Protein AF-0000000087745140 (afdb_homodimer)

InterPro domains:
  IPR004619 Type III pantothenate kinase [MF_01274] (3-244)
  IPR004619 Type III pantothenate kinase [PF03309] (5-195)
  IPR004619 Type III pantothenate kinase [PTHR34265] (4-243)
  IPR004619 Type III pantothenate kinase [TIGR00671] (5-240)
  IPR043129 ATPase, nucleotide binding domain [SSF53067] (4-109)
  IPR043129 ATPase, nucleotide binding domain [SSF53067] (113-241)

Foldseek 3Di:
DAKEWEWAAEPQWIKIWIDDQLHTDDIDIGRDDALVVNCVVCPLDAHAEYEYFYPDDDCVRNQVSRVVRHVYYYYQALPQDAPAAEPDPCSRPDRSLVVLLLQLVCVVPAQAWAWEWAAAQKTKTWIQHSNRYTNGIDIGGHLQNLLVCCCPVDDDQDRADADPQLLVCLVPQDDPDRNSNSNNVSLVVSLVVQVVVQVVDDDPHAYEYEYPCRVSNCSNHPDDHHYDPCSSVSSRSNSTVVVVD/DAKEWEWAAEPQWIKIWIDDQLHTDDIDIGRDDALVVNCVVCVLDAHAEYEYFYPDPDCVRNQVSRVVRHVYYYYQALPQDAPAAEPDPCSRPDHSLLVLLLQLVCVVPAQFWAWEWAAAQKTKTWIQHSNRYTNGIDIGGHLQRLLVCCCPVDDDQDRADADPQLLVCLVPQDDPDRNSNSNNVSLVVSLVVQVVVQVVDDDPHAYEYEYPCRVSNCSNHPDDHHYDPCSSVSSRSNSTVVVVD

Radius of gyration: 25.79 Å; Cα contacts (8 Å, |Δi|>4): 1111; chains: 2; bounding box: 38×83×58 Å

Structure (mmCIF, N/CA/C/O backbone):
data_AF-0000000087745140-model_v1
#
loop_
_entity.id
_entity.type
_entity.pdbx_description
1 polymer 'Type III pantothenate kinase'
#
loop_
_atom_site.group_PDB
_atom_site.id
_atom_site.type_symbol
_atom_site.label_atom_id
_atom_site.label_alt_id
_atom_site.label_comp_id
_atom_site.label_asym_id
_atom_site.label_entity_id
_atom_site.label_seq_id
_atom_site.pdbx_PDB_ins_code
_atom_site.Cartn_x
_atom_site.Cartn_y
_atom_site.Cartn_z
_atom_site.occupancy
_atom_site.B_iso_or_equiv
_atom_site.auth_seq_id
_atom_site.auth_comp_id
_atom_site.auth_asym_id
_atom_site.auth_atom_id
_atom_site.pdbx_PDB_model_num
ATOM 1 N N . MET A 1 1 ? 8.922 41.562 17.344 1 82.94 1 MET A N 1
ATOM 2 C CA . MET A 1 1 ? 8.312 40.438 16.641 1 82.94 1 MET A CA 1
ATOM 3 C C . MET A 1 1 ? 7.875 39.375 17.625 1 82.94 1 MET A C 1
ATOM 5 O O . MET A 1 1 ? 8.5 39.188 18.672 1 82.94 1 MET A O 1
ATOM 9 N N . SER A 1 2 ? 6.668 38.781 17.391 1 93.31 2 SER A N 1
ATOM 10 C CA . SER A 1 2 ? 6.117 37.844 18.359 1 93.31 2 SER A CA 1
ATOM 11 C C . SER A 1 2 ? 6.59 36.438 18.109 1 93.31 2 SER A C 1
ATOM 13 O O . SER A 1 2 ? 6.785 36.031 16.953 1 93.31 2 SER A O 1
ATOM 15 N N . GLN A 1 3 ? 6.848 35.75 19.156 1 97.06 3 GLN A N 1
ATOM 16 C CA . GLN A 1 3 ? 7.328 34.375 19.047 1 97.06 3 GLN A CA 1
ATOM 17 C C . GLN A 1 3 ? 6.223 33.375 19.375 1 97.06 3 GLN A C 1
ATOM 19 O O . GLN A 1 3 ? 5.418 33.594 20.281 1 97.06 3 GLN A O 1
ATOM 24 N N . TYR A 1 4 ? 6.137 32.312 18.578 1 97.94 4 TYR A N 1
ATOM 25 C CA . TYR A 1 4 ? 5.109 31.297 18.719 1 97.94 4 TYR A CA 1
ATOM 26 C C . TYR A 1 4 ? 5.723 29.906 18.719 1 97.94 4 TYR A C 1
ATOM 28 O O . TYR A 1 4 ? 6.801 29.688 18.141 1 97.94 4 TYR A O 1
ATOM 36 N N . LEU A 1 5 ? 5.07 28.953 19.391 1 98.31 5 LEU A N 1
ATOM 37 C CA . LEU A 1 5 ? 5.535 27.578 19.438 1 98.31 5 LEU A CA 1
ATOM 38 C C . LEU A 1 5 ? 4.465 26.625 18.906 1 98.31 5 LEU A C 1
ATOM 40 O O . LEU A 1 5 ? 3.291 26.734 19.266 1 98.31 5 LEU A O 1
ATOM 44 N N . THR A 1 6 ? 4.867 25.75 18.016 1 98.19 6 THR A N 1
ATOM 45 C CA . THR A 1 6 ? 3.988 24.672 17.578 1 98.19 6 THR A CA 1
ATOM 46 C C . THR A 1 6 ? 4.566 23.312 17.969 1 98.19 6 THR A C 1
ATOM 48 O O . THR A 1 6 ? 5.777 23.109 17.891 1 98.19 6 THR A O 1
ATOM 51 N N . ILE A 1 7 ? 3.727 22.422 18.469 1 97.25 7 ILE A N 1
ATOM 52 C CA . ILE A 1 7 ? 4.105 21.062 18.812 1 97.25 7 ILE A CA 1
ATOM 53 C C . ILE A 1 7 ? 3.176 20.078 18.109 1 97.25 7 ILE A C 1
ATOM 55 O O . ILE A 1 7 ? 1.961 20.094 18.312 1 97.25 7 ILE A O 1
ATOM 59 N N . ASP A 1 8 ? 3.699 19.312 17.234 1 95.56 8 ASP A N 1
ATOM 60 C CA . ASP A 1 8 ? 3.01 18.234 16.547 1 95.56 8 ASP A CA 1
ATOM 61 C C . ASP A 1 8 ? 3.486 16.875 17.047 1 95.56 8 ASP A C 1
ATOM 63 O O . ASP A 1 8 ? 4.535 16.375 16.625 1 95.56 8 ASP A O 1
ATOM 67 N N . GLN A 1 9 ? 2.693 16.25 17.891 1 93.25 9 GLN A N 1
ATOM 68 C CA . GLN A 1 9 ? 3.068 14.977 18.484 1 93.25 9 GLN A CA 1
ATOM 69 C C . GLN A 1 9 ? 2.369 13.812 17.781 1 93.25 9 GLN A C 1
ATOM 71 O O . GLN A 1 9 ? 1.167 13.602 17.969 1 93.25 9 GLN A O 1
ATOM 76 N N . GLY A 1 10 ? 3.105 13.086 17.031 1 89.5 10 GLY A N 1
ATOM 77 C CA . GLY A 1 10 ? 2.592 11.898 16.375 1 89.5 10 GLY A CA 1
ATOM 78 C C . GLY A 1 10 ? 2.824 10.625 17.172 1 89.5 10 GLY A C 1
ATOM 79 O O . GLY A 1 10 ? 3.105 10.68 18.359 1 89.5 10 GLY A O 1
ATOM 80 N N . ASN A 1 11 ? 2.676 9.445 16.484 1 85.06 11 ASN A N 1
ATOM 81 C CA . ASN A 1 11 ? 2.822 8.133 17.094 1 85.06 11 ASN A CA 1
ATOM 82 C C . ASN A 1 11 ? 4.281 7.82 17.422 1 85.06 11 ASN A C 1
ATOM 84 O O . ASN A 1 11 ? 4.578 7.137 18.391 1 85.06 11 ASN A O 1
ATOM 88 N N . THR A 1 12 ? 5.117 8.375 16.594 1 84.44 12 THR A N 1
ATOM 89 C CA . THR A 1 12 ? 6.508 7.941 16.688 1 84.44 12 THR A CA 1
ATOM 90 C C . THR A 1 12 ? 7.398 9.07 17.188 1 84.44 12 THR A C 1
ATOM 92 O O . THR A 1 12 ? 8.383 8.828 17.891 1 84.44 12 THR A O 1
ATOM 95 N N . GLU A 1 13 ? 7.039 10.234 16.828 1 89.81 13 GLU A N 1
ATOM 96 C CA . GLU A 1 13 ? 7.883 11.383 17.141 1 89.81 13 GLU A CA 1
ATOM 97 C C . GLU A 1 13 ? 7.047 12.648 17.328 1 89.81 13 GLU A C 1
ATOM 99 O O . GLU A 1 13 ? 5.863 12.672 16.969 1 89.81 13 GLU A O 1
ATOM 104 N N . ALA A 1 14 ? 7.711 13.602 17.969 1 93.69 14 ALA A N 1
ATOM 105 C CA . ALA A 1 14 ? 7.117 14.93 18.125 1 93.69 14 ALA A CA 1
ATOM 106 C C . ALA A 1 14 ? 7.992 16 17.484 1 93.69 14 ALA A C 1
ATOM 108 O O . ALA A 1 14 ? 9.219 15.992 17.641 1 93.69 14 ALA A O 1
ATOM 109 N N . LYS A 1 15 ? 7.398 16.844 16.719 1 96.25 15 LYS A N 1
ATOM 110 C CA . LYS A 1 15 ? 8.086 17.984 16.125 1 96.25 15 LYS A CA 1
ATOM 111 C C . LYS A 1 15 ? 7.762 19.266 16.875 1 96.25 15 LYS A C 1
ATOM 113 O O . LYS A 1 15 ? 6.594 19.656 17 1 96.25 15 LYS A O 1
ATOM 118 N N . ILE A 1 16 ? 8.75 19.859 17.391 1 97.44 16 ILE A N 1
ATOM 119 C CA . ILE A 1 16 ? 8.633 21.141 18.094 1 97.44 16 ILE A CA 1
ATOM 120 C C . ILE A 1 16 ? 9.258 22.25 17.234 1 97.44 16 ILE A C 1
ATOM 122 O O . ILE A 1 16 ? 10.414 22.141 16.812 1 97.44 16 ILE A O 1
ATOM 126 N N . SER A 1 17 ? 8.445 23.312 16.984 1 98.19 17 SER A N 1
ATOM 127 C CA . SER A 1 17 ? 8.945 24.375 16.109 1 98.19 17 SER A CA 1
ATOM 128 C C . SER A 1 17 ? 8.719 25.75 16.734 1 98.19 17 SER A C 1
ATOM 130 O O . SER A 1 17 ? 7.676 26 17.328 1 98.19 17 SER A O 1
ATOM 132 N N . LEU A 1 18 ? 9.727 26.578 16.625 1 98.31 18 LEU A N 1
ATOM 133 C CA . LEU A 1 18 ? 9.664 27.984 17.031 1 98.31 18 LEU A CA 1
ATOM 134 C C . LEU A 1 18 ? 9.461 28.891 15.812 1 98.31 18 LEU A C 1
ATOM 136 O O . LEU A 1 18 ? 10.164 28.75 14.812 1 98.31 18 LEU A O 1
ATOM 140 N N . TRP A 1 19 ? 8.469 29.75 15.969 1 98.12 19 TRP A N 1
ATOM 141 C CA . TRP A 1 19 ? 8.133 30.672 14.891 1 98.12 19 TRP A CA 1
ATOM 142 C C . TRP A 1 19 ? 8.234 32.125 15.352 1 98.12 19 TRP A C 1
ATOM 144 O O . TRP A 1 19 ? 7.883 32.438 16.484 1 98.12 19 TRP A O 1
ATOM 154 N N . GLU A 1 20 ? 8.75 33 14.5 1 97.62 20 GLU A N 1
ATOM 155 C CA . GLU A 1 20 ? 8.578 34.438 14.609 1 97.62 20 GLU A CA 1
ATOM 156 C C . GLU A 1 20 ? 7.566 34.969 13.594 1 97.62 20 GLU A C 1
ATOM 158 O O . GLU A 1 20 ? 7.883 35.094 12.406 1 97.62 20 GLU A O 1
ATOM 163 N N . ASP A 1 21 ? 6.43 35.25 14.094 1 96.44 21 ASP A N 1
ATOM 164 C CA . ASP A 1 21 ? 5.289 35.5 13.219 1 96.44 21 ASP A CA 1
ATOM 165 C C . ASP A 1 21 ? 5.082 34.375 12.227 1 96.44 21 ASP A C 1
ATOM 167 O O . ASP A 1 21 ? 4.793 33.219 12.625 1 96.44 21 ASP A O 1
ATOM 171 N N . LYS A 1 22 ? 5.359 34.625 10.969 1 96.69 22 LYS A N 1
ATOM 172 C CA . LYS A 1 22 ? 5.105 33.594 9.969 1 96.69 22 LYS A CA 1
ATOM 173 C C . LYS A 1 22 ? 6.41 32.938 9.516 1 96.69 22 LYS A C 1
ATOM 175 O O . LYS A 1 22 ? 6.406 32.094 8.625 1 96.69 22 LYS A O 1
ATOM 180 N N . GLU A 1 23 ? 7.477 33.25 10.172 1 97.06 23 GLU A N 1
ATOM 181 C CA . GLU A 1 23 ? 8.781 32.719 9.773 1 97.06 23 GLU A CA 1
ATOM 182 C C . GLU A 1 23 ? 9.258 31.641 10.734 1 97.06 23 GLU A C 1
ATOM 184 O O . GLU A 1 23 ? 9.25 31.828 11.953 1 97.06 23 GLU A O 1
ATOM 189 N N . LEU A 1 24 ? 9.664 30.516 10.203 1 97.81 24 LEU A N 1
ATOM 190 C CA . LEU A 1 24 ? 10.219 29.438 11.016 1 97.81 24 LEU A CA 1
ATOM 191 C C . LEU A 1 24 ? 11.609 29.797 11.523 1 97.81 24 LEU A C 1
ATOM 193 O O . LEU A 1 24 ? 12.477 30.188 10.742 1 97.81 24 LEU A O 1
ATOM 197 N N . VAL A 1 25 ? 11.812 29.641 12.781 1 97.12 25 VAL A N 1
ATOM 198 C CA . VAL A 1 25 ? 13.078 30.031 13.406 1 97.12 25 VAL A CA 1
ATOM 199 C C . VAL A 1 25 ? 13.914 28.797 13.703 1 97.12 25 VAL A C 1
ATOM 201 O O . VAL A 1 25 ? 15.117 28.781 13.445 1 97.12 25 VAL A O 1
ATOM 204 N N . ASP A 1 26 ? 13.32 27.828 14.305 1 96.94 26 ASP A N 1
ATOM 205 C CA . ASP A 1 26 ? 14 26.609 14.727 1 96.94 26 ASP A CA 1
ATOM 206 C C . ASP A 1 26 ? 13.016 25.453 14.852 1 96.94 26 ASP A C 1
ATOM 208 O O . ASP A 1 26 ? 11.812 25.656 15.016 1 96.94 26 ASP A O 1
ATOM 212 N N . THR A 1 27 ? 13.555 24.297 14.617 1 97.38 27 THR A N 1
ATOM 213 C CA . THR A 1 27 ? 12.734 23.094 14.742 1 97.38 27 THR A CA 1
ATOM 214 C C . THR A 1 27 ? 13.562 21.922 15.273 1 97.38 27 THR A C 1
ATOM 216 O O . THR A 1 27 ? 14.742 21.797 14.945 1 97.38 27 THR A O 1
ATOM 219 N N . VAL A 1 28 ? 12.953 21.062 16.141 1 96.25 28 VAL A N 1
ATOM 220 C CA . VAL A 1 28 ? 13.602 19.844 16.625 1 96.25 28 VAL A CA 1
ATOM 221 C C . VAL A 1 28 ? 12.609 18.688 16.594 1 96.25 28 VAL A C 1
ATOM 223 O O . VAL A 1 28 ? 11.398 18.891 16.719 1 96.25 28 VAL A O 1
ATOM 226 N N . ILE A 1 29 ? 13.039 17.531 16.266 1 94.19 29 ILE A N 1
ATOM 227 C CA . ILE A 1 29 ? 12.258 16.297 16.359 1 94.19 29 ILE A CA 1
ATOM 228 C C . ILE A 1 29 ? 12.664 15.523 17.609 1 94.19 29 ILE A C 1
ATOM 230 O O . ILE A 1 29 ? 13.852 15.258 17.828 1 94.19 29 ILE A O 1
ATOM 234 N N . ASP A 1 30 ? 11.672 15.242 18.391 1 92.81 30 ASP A N 1
ATOM 235 C CA . ASP A 1 30 ? 11.898 14.539 19.641 1 92.81 30 ASP A CA 1
ATOM 236 C C . ASP A 1 30 ? 11.164 13.195 19.656 1 92.81 30 ASP A C 1
ATOM 238 O O . ASP A 1 30 ? 9.945 13.148 19.484 1 92.81 30 ASP A O 1
ATOM 242 N N . THR A 1 31 ? 11.867 12.078 19.969 1 89.19 31 THR A N 1
ATOM 243 C CA . THR A 1 31 ? 11.25 10.758 20.031 1 89.19 31 THR A CA 1
ATOM 244 C C . THR A 1 31 ? 10.469 10.578 21.328 1 89.19 31 THR A C 1
ATOM 246 O O . THR A 1 31 ? 9.609 9.703 21.422 1 89.19 31 THR A O 1
ATOM 249 N N . ARG A 1 32 ? 10.82 11.352 22.375 1 86.62 32 ARG A N 1
ATOM 250 C CA . ARG A 1 32 ? 10.125 11.32 23.656 1 86.62 32 ARG A CA 1
ATOM 251 C C . ARG A 1 32 ? 9.82 12.734 24.141 1 86.62 32 ARG A C 1
ATOM 253 O O . ARG A 1 32 ? 10.594 13.297 24.922 1 86.62 32 ARG A O 1
ATOM 260 N N . LEU A 1 33 ? 8.695 13.227 23.812 1 92.12 33 LEU A N 1
ATOM 261 C CA . LEU A 1 33 ? 8.281 14.57 24.203 1 92.12 33 LEU A CA 1
ATOM 262 C C . LEU A 1 33 ? 8.016 14.648 25.703 1 92.12 33 LEU A C 1
ATOM 264 O O . LEU A 1 33 ? 7.211 13.891 26.234 1 92.12 33 LEU A O 1
ATOM 268 N N . THR A 1 34 ? 8.734 15.516 26.406 1 93.12 34 THR A N 1
ATOM 269 C CA . THR A 1 34 ? 8.555 15.789 27.844 1 93.12 34 THR A CA 1
ATOM 270 C C . THR A 1 34 ? 8.461 17.281 28.094 1 93.12 34 THR A C 1
ATOM 272 O O . THR A 1 34 ? 8.883 18.094 27.266 1 93.12 34 THR A O 1
ATOM 275 N N . PRO A 1 35 ? 7.82 17.594 29.266 1 94.94 35 PRO A N 1
ATOM 276 C CA . PRO A 1 35 ? 7.82 19.016 29.609 1 94.94 35 PRO A CA 1
ATOM 277 C C . PRO A 1 35 ? 9.219 19.609 29.625 1 94.94 35 PRO A C 1
ATOM 279 O O . PRO A 1 35 ? 9.406 20.75 29.203 1 94.94 35 PRO A O 1
ATOM 282 N N . SER A 1 36 ? 10.148 18.828 30.094 1 94.25 36 SER A N 1
ATOM 283 C CA . SER A 1 36 ? 11.523 19.312 30.172 1 94.25 36 SER A CA 1
ATOM 284 C C . SER A 1 36 ? 12.109 19.578 28.797 1 94.25 36 SER A C 1
ATOM 286 O O . SER A 1 36 ? 12.844 20.547 28.594 1 94.25 36 SER A O 1
ATOM 288 N N . SER A 1 37 ? 11.828 18.688 27.797 1 93.69 37 SER A N 1
ATOM 289 C CA . SER A 1 37 ? 12.344 18.875 26.453 1 93.69 37 SER A CA 1
ATOM 290 C C . SER A 1 37 ? 11.766 20.125 25.797 1 93.69 37 SER A C 1
ATOM 292 O O . SER A 1 37 ? 12.453 20.828 25.047 1 93.69 37 SER A O 1
ATOM 294 N N . VAL A 1 38 ? 10.555 20.438 26.094 1 95.44 38 VAL A N 1
ATOM 295 C CA . VAL A 1 38 ? 9.914 21.641 25.578 1 95.44 38 VAL A CA 1
ATOM 296 C C . VAL A 1 38 ? 10.57 22.891 26.188 1 95.44 38 VAL A C 1
ATOM 298 O O . VAL A 1 38 ? 10.898 23.828 25.469 1 95.44 38 VAL A O 1
ATOM 301 N N . GLU A 1 39 ? 10.734 22.859 27.469 1 95.56 39 GLU A N 1
ATOM 302 C CA . GLU A 1 39 ? 11.352 23.984 28.172 1 95.56 39 GLU A CA 1
ATOM 303 C C . GLU A 1 39 ? 12.758 24.25 27.656 1 95.56 39 GLU A C 1
ATOM 305 O O . GLU A 1 39 ? 13.133 25.406 27.453 1 95.56 39 GLU A O 1
ATOM 310 N N . GLU A 1 40 ? 13.484 23.156 27.5 1 96.06 40 GLU A N 1
ATOM 311 C CA . GLU A 1 40 ? 14.844 23.281 27 1 96.06 40 GLU A CA 1
ATOM 312 C C . GLU A 1 40 ? 14.867 23.906 25.609 1 96.06 40 GLU A C 1
ATOM 314 O O . GLU A 1 40 ? 15.711 24.766 25.328 1 96.06 40 GLU A O 1
ATOM 319 N N . PHE A 1 41 ? 13.992 23.562 24.766 1 96.62 41 PHE A N 1
ATOM 320 C CA . PHE A 1 41 ? 13.938 24.062 23.406 1 96.62 41 PHE A CA 1
ATOM 321 C C . PHE A 1 41 ? 13.547 25.547 23.391 1 96.62 41 PHE A C 1
ATOM 323 O O . PHE A 1 41 ? 14.102 26.328 22.609 1 96.62 41 PHE A O 1
ATOM 330 N N . VAL A 1 42 ? 12.633 25.969 24.188 1 95.88 42 VAL A N 1
ATOM 331 C CA . VAL A 1 42 ? 12.148 27.344 24.25 1 95.88 42 VAL A CA 1
ATOM 332 C C . VAL A 1 42 ? 13.242 28.266 24.797 1 95.88 42 VAL A C 1
ATOM 334 O O . VAL A 1 42 ? 13.359 29.422 24.375 1 95.88 42 VAL A O 1
ATOM 337 N N . GLY A 1 43 ? 14.039 27.719 25.719 1 93.44 43 GLY A N 1
ATOM 338 C CA . GLY A 1 43 ? 15.25 28.391 26.172 1 93.44 43 GLY A CA 1
ATOM 339 C C . GLY A 1 43 ? 14.977 29.703 26.859 1 93.44 43 GLY A C 1
ATOM 340 O O . GLY A 1 43 ? 15.672 30.703 26.609 1 93.44 43 GLY A O 1
ATOM 341 N N . GLY A 1 44 ? 13.922 29.922 27.578 1 90 44 GLY A N 1
ATOM 342 C CA . GLY A 1 44 ? 13.641 31.141 28.328 1 90 44 GLY A CA 1
ATOM 343 C C . GLY A 1 44 ? 12.953 32.219 27.5 1 90 44 GLY A C 1
ATOM 344 O O . GLY A 1 44 ? 12.68 33.312 28 1 90 44 GLY A O 1
ATOM 345 N N . ARG A 1 45 ? 12.672 31.938 26.328 1 91.81 45 ARG A N 1
ATOM 346 C CA . ARG A 1 45 ? 11.953 32.875 25.469 1 91.81 45 ARG A CA 1
ATOM 347 C C . ARG A 1 45 ? 10.547 33.125 26 1 91.81 45 ARG A C 1
ATOM 349 O O . ARG A 1 45 ? 9.953 32.25 26.641 1 91.81 45 ARG A O 1
ATOM 356 N N . ARG A 1 46 ? 10.117 34.312 25.75 1 89.62 46 ARG A N 1
ATOM 357 C CA . ARG A 1 46 ? 8.727 34.656 26.047 1 89.62 46 ARG A CA 1
ATOM 358 C C . ARG A 1 46 ? 7.836 34.438 24.828 1 89.62 46 ARG A C 1
ATOM 360 O O . ARG A 1 46 ? 7.926 35.156 23.844 1 89.62 46 ARG A O 1
ATOM 367 N N . LEU A 1 47 ? 6.969 33.531 24.953 1 96.62 47 LEU A N 1
ATOM 368 C CA . LEU A 1 47 ? 6.129 33.156 23.812 1 96.62 47 LEU A CA 1
ATOM 369 C C . LEU A 1 47 ? 4.781 33.875 23.891 1 96.62 47 LEU A C 1
ATOM 371 O O . LEU A 1 47 ? 4.156 33.938 24.953 1 96.62 47 LEU A O 1
ATOM 375 N N . LYS A 1 48 ? 4.379 34.438 22.812 1 97.44 48 LYS A N 1
ATOM 376 C CA . LYS A 1 48 ? 3.043 35 22.719 1 97.44 48 LYS A CA 1
ATOM 377 C C . LYS A 1 48 ? 1.973 33.906 22.703 1 97.44 48 LYS A C 1
ATOM 379 O O . LYS A 1 48 ? 0.922 34.062 23.328 1 97.44 48 LYS A O 1
ATOM 384 N N . GLY A 1 49 ? 2.227 32.875 21.969 1 97.62 49 GLY A N 1
ATOM 385 C CA . GLY A 1 49 ? 1.267 31.797 21.875 1 97.62 49 GLY A CA 1
ATOM 386 C C . GLY A 1 49 ? 1.91 30.453 21.562 1 97.62 49 GLY A C 1
ATOM 387 O O . GLY A 1 49 ? 3.047 30.391 21.094 1 97.62 49 GLY A O 1
ATOM 388 N N . ALA A 1 50 ? 1.18 29.375 21.891 1 97.94 50 ALA A N 1
ATOM 389 C CA . ALA A 1 50 ? 1.582 28 21.578 1 97.94 50 ALA A CA 1
ATOM 390 C C . ALA A 1 50 ? 0.38 27.156 21.172 1 97.94 50 ALA A C 1
ATOM 392 O O . ALA A 1 50 ? -0.74 27.391 21.625 1 97.94 50 ALA A O 1
ATOM 393 N N . ILE A 1 51 ? 0.629 26.266 20.266 1 97.69 51 ILE A N 1
ATOM 394 C CA . ILE A 1 51 ? -0.425 25.344 19.859 1 97.69 51 ILE A CA 1
ATOM 395 C C . ILE A 1 51 ? 0.111 23.906 19.875 1 97.69 51 ILE A C 1
ATOM 397 O O . ILE A 1 51 ? 1.237 23.656 19.453 1 97.69 51 ILE A O 1
ATOM 401 N N . TYR A 1 52 ? -0.686 23.047 20.469 1 96.62 52 TYR A N 1
ATOM 402 C CA . TYR A 1 52 ? -0.347 21.641 20.625 1 96.62 52 TYR A CA 1
ATOM 403 C C . TYR A 1 52 ? -1.296 20.75 19.828 1 96.62 52 TYR A C 1
ATOM 405 O O . TYR A 1 52 ? -2.518 20.875 19.953 1 96.62 52 TYR A O 1
ATOM 413 N N . CYS A 1 53 ? -0.693 19.969 18.938 1 95.31 53 CYS A N 1
ATOM 414 C CA . CYS A 1 53 ? -1.393 18.969 18.125 1 95.31 53 CYS A CA 1
ATOM 415 C C . CYS A 1 53 ? -0.908 17.562 18.453 1 95.31 53 CYS A C 1
ATOM 417 O O . CYS A 1 53 ? 0.295 17.297 18.438 1 95.31 53 CYS A O 1
ATOM 419 N N . SER A 1 54 ? -1.859 16.672 18.812 1 91.81 54 SER A N 1
ATOM 420 C CA . SER A 1 54 ? -1.439 15.32 19.172 1 91.81 54 SER A CA 1
ATOM 421 C C . SER A 1 54 ? -2.451 14.281 18.703 1 91.81 54 SER A C 1
ATOM 423 O O . SER A 1 54 ? -3.66 14.508 18.781 1 91.81 54 SER A O 1
ATOM 425 N N . VAL A 1 55 ? -1.906 13.188 18.172 1 83.56 55 VAL A N 1
ATOM 426 C CA . VAL A 1 55 ? -2.781 12.078 17.797 1 83.56 55 VAL A CA 1
ATOM 427 C C . VAL A 1 55 ? -2.643 10.953 18.828 1 83.56 55 VAL A C 1
ATOM 429 O O . VAL A 1 55 ? -3.238 9.883 18.656 1 83.56 55 VAL A O 1
ATOM 432 N N . VAL A 1 56 ? -1.796 11.102 19.875 1 81.94 56 VAL A N 1
ATOM 433 C CA . VAL A 1 56 ? -1.64 10.117 20.938 1 81.94 56 VAL A CA 1
ATOM 434 C C . VAL A 1 56 ? -2.326 10.609 22.203 1 81.94 56 VAL A C 1
ATOM 436 O O . VAL A 1 56 ? -2.699 11.781 22.297 1 81.94 56 VAL A O 1
ATOM 439 N N . GLN A 1 57 ? -2.408 9.594 23.188 1 76.69 57 GLN A N 1
ATOM 440 C CA . GLN A 1 57 ? -3.051 9.922 24.453 1 76.69 57 GLN A CA 1
ATOM 441 C C . GLN A 1 57 ? -2.039 10.477 25.453 1 76.69 57 GLN A C 1
ATOM 443 O O . GLN A 1 57 ? -0.834 10.258 25.312 1 76.69 57 GLN A O 1
ATOM 448 N N . ASN A 1 58 ? -2.434 11.461 26.344 1 67.19 58 ASN A N 1
ATOM 449 C CA . ASN A 1 58 ? -1.716 11.891 27.531 1 67.19 58 ASN A CA 1
ATOM 450 C C . ASN A 1 58 ? -0.805 13.078 27.234 1 67.19 58 ASN A C 1
ATOM 452 O O . ASN A 1 58 ? 0.419 12.945 27.25 1 67.19 58 ASN A O 1
ATOM 456 N N . ASN A 1 59 ? -1.317 14.031 27.156 1 80.19 59 ASN A N 1
ATOM 457 C CA . ASN A 1 59 ? -0.57 15.242 26.844 1 80.19 59 ASN A CA 1
ATOM 458 C C . ASN A 1 59 ? -0.691 16.281 27.953 1 80.19 59 ASN A C 1
ATOM 460 O O . ASN A 1 59 ? -0.216 17.406 27.812 1 80.19 59 ASN A O 1
ATOM 464 N N . GLY A 1 60 ? -1.117 15.867 29.094 1 86 60 GLY A N 1
ATOM 465 C CA . GLY A 1 60 ? -1.412 16.781 30.172 1 86 60 GLY A CA 1
ATOM 466 C C . GLY A 1 60 ? -0.197 17.562 30.641 1 86 60 GLY A C 1
ATOM 467 O O . GLY A 1 60 ? -0.203 18.797 30.641 1 86 60 GLY A O 1
ATOM 468 N N . PRO A 1 61 ? 0.805 16.844 31.016 1 91.19 61 PRO A N 1
ATOM 469 C CA . PRO A 1 61 ? 1.998 17.516 31.531 1 91.19 61 PRO A CA 1
ATOM 470 C C . PRO A 1 61 ? 2.586 18.516 30.531 1 91.19 61 PRO A C 1
ATOM 472 O O . PRO A 1 61 ? 3.055 19.578 30.906 1 91.19 61 PRO A O 1
ATOM 475 N N . VAL A 1 62 ? 2.576 18.219 29.281 1 93.25 62 VAL A N 1
ATOM 476 C CA . VAL A 1 62 ? 3.123 19.094 28.25 1 93.25 62 VAL A CA 1
ATOM 477 C C . VAL A 1 62 ? 2.264 20.344 28.109 1 93.25 62 VAL A C 1
ATOM 479 O O . VAL A 1 62 ? 2.787 21.453 28.062 1 93.25 62 VAL A O 1
ATOM 482 N N . ILE A 1 63 ? 1.001 20.156 28.125 1 92.75 63 ILE A N 1
ATOM 483 C CA . ILE A 1 63 ? 0.076 21.266 28.031 1 92.75 63 ILE A CA 1
ATOM 484 C C . ILE A 1 63 ? 0.248 22.203 29.234 1 92.75 63 ILE A C 1
ATOM 486 O O . ILE A 1 63 ? 0.242 23.422 29.078 1 92.75 63 ILE A O 1
ATOM 490 N N . ASN A 1 64 ? 0.332 21.578 30.359 1 94.25 64 ASN A N 1
ATOM 491 C CA . ASN A 1 64 ? 0.558 22.359 31.562 1 94.25 64 ASN A CA 1
ATOM 492 C C . ASN A 1 64 ? 1.837 23.188 31.469 1 94.25 64 ASN A C 1
ATOM 494 O O . ASN A 1 64 ? 1.857 24.344 31.859 1 94.25 64 ASN A O 1
ATOM 498 N N . LYS A 1 65 ? 2.869 22.578 31.016 1 94.75 65 LYS A N 1
ATOM 499 C CA . LYS A 1 65 ? 4.133 23.297 30.844 1 94.75 65 LYS A CA 1
ATOM 500 C C . LYS A 1 65 ? 3.979 24.469 29.875 1 94.75 65 LYS A C 1
ATOM 502 O O . LYS A 1 65 ? 4.484 25.562 30.141 1 94.75 65 LYS A O 1
ATOM 507 N N . LEU A 1 66 ? 3.27 24.25 28.828 1 95.25 66 LEU A N 1
ATOM 508 C CA . LEU A 1 66 ? 3.057 25.281 27.812 1 95.25 66 LEU A CA 1
ATOM 509 C C . LEU A 1 66 ? 2.338 26.484 28.406 1 95.25 66 LEU A C 1
ATOM 511 O O . LEU A 1 66 ? 2.602 27.625 28.016 1 95.25 66 LEU A O 1
ATOM 515 N N . SER A 1 67 ? 1.46 26.234 29.312 1 94.25 67 SER A N 1
ATOM 516 C CA . SER A 1 67 ? 0.692 27.297 29.938 1 94.25 67 SER A CA 1
ATOM 517 C C . SER A 1 67 ? 1.597 28.234 30.719 1 94.25 67 SER A C 1
ATOM 519 O O . SER A 1 67 ? 1.244 29.391 30.953 1 94.25 67 SER A O 1
ATOM 521 N N . HIS A 1 68 ? 2.74 27.75 31.094 1 94.81 68 HIS A N 1
ATOM 522 C CA . HIS A 1 68 ? 3.701 28.562 31.812 1 94.81 68 HIS A CA 1
ATOM 523 C C . HIS A 1 68 ? 4.652 29.281 30.875 1 94.81 68 HIS A C 1
ATOM 525 O O . HIS A 1 68 ? 5.277 30.281 31.234 1 94.81 68 HIS A O 1
ATOM 531 N N . LEU A 1 69 ? 4.75 28.781 29.688 1 95.38 69 LEU A N 1
ATOM 532 C CA . LEU A 1 69 ? 5.766 29.281 28.766 1 95.38 69 LEU A CA 1
ATOM 533 C C . LEU A 1 69 ? 5.164 30.297 27.797 1 95.38 69 LEU A C 1
ATOM 535 O O . LEU A 1 69 ? 5.887 31.109 27.219 1 95.38 69 LEU A O 1
ATOM 539 N N . ALA A 1 70 ? 3.871 30.234 27.578 1 96.5 70 ALA A N 1
ATOM 540 C CA . ALA A 1 70 ? 3.213 31.031 26.562 1 96.5 70 ALA A CA 1
ATOM 541 C C . ALA A 1 70 ? 2 31.766 27.125 1 96.5 70 ALA A C 1
ATOM 543 O O . ALA A 1 70 ? 1.311 31.234 28 1 96.5 70 ALA A O 1
ATOM 544 N N . ARG A 1 71 ? 1.728 32.875 26.547 1 95.69 71 ARG A N 1
ATOM 545 C CA . ARG A 1 71 ? 0.589 33.688 26.984 1 95.69 71 ARG A CA 1
ATOM 546 C C . ARG A 1 71 ? -0.728 33 26.656 1 95.69 71 ARG A C 1
ATOM 548 O O . ARG A 1 71 ? -1.653 32.969 27.469 1 95.69 71 ARG A O 1
ATOM 555 N N . CYS A 1 72 ? -0.845 32.5 25.484 1 95.62 72 CYS A N 1
ATOM 556 C CA . CYS A 1 72 ? -2.02 31.75 25.031 1 95.62 72 CYS A CA 1
ATOM 557 C C . CYS A 1 72 ? -1.63 30.375 24.531 1 95.62 72 CYS A C 1
ATOM 559 O O . CYS A 1 72 ? -0.657 30.219 23.781 1 95.62 72 CYS A O 1
ATOM 561 N N . VAL A 1 73 ? -2.424 29.375 24.984 1 96 73 VAL A N 1
ATOM 562 C CA . VAL A 1 73 ? -2.141 28 24.594 1 96 73 VAL A CA 1
ATOM 563 C C . VAL A 1 73 ? -3.393 27.359 24 1 96 73 VAL A C 1
ATOM 565 O O . VAL A 1 73 ? -4.473 27.422 24.594 1 96 73 VAL A O 1
ATOM 568 N N . TYR A 1 74 ? -3.23 26.812 22.812 1 95.62 74 TYR A N 1
ATOM 569 C CA . TYR A 1 74 ? -4.324 26.094 22.156 1 95.62 74 TYR A CA 1
ATOM 570 C C . TYR A 1 74 ? -4.004 24.609 22.016 1 95.62 74 TYR A C 1
ATOM 572 O O . TYR A 1 74 ? -2.863 24.234 21.734 1 95.62 74 TYR A O 1
ATOM 580 N N . ARG A 1 75 ? -4.965 23.844 22.297 1 94.5 75 ARG A N 1
ATOM 581 C CA . ARG A 1 75 ? -4.961 22.453 21.859 1 94.5 75 ARG A CA 1
ATOM 582 C C . ARG A 1 75 ? -5.828 22.266 20.625 1 94.5 75 ARG A C 1
ATOM 584 O O . ARG A 1 75 ? -7.035 22.5 20.656 1 94.5 75 ARG A O 1
ATOM 591 N N . LEU A 1 76 ? -5.16 21.891 19.594 1 95.38 76 LEU A N 1
ATOM 592 C CA . LEU A 1 76 ? -5.926 21.734 18.359 1 95.38 76 LEU A CA 1
ATOM 593 C C . LEU A 1 76 ? -6.992 20.656 18.516 1 95.38 76 LEU A C 1
ATOM 595 O O . LEU A 1 76 ? -6.703 19.562 19.016 1 95.38 76 LEU A O 1
ATOM 599 N N . SER A 1 77 ? -8.156 20.984 18.172 1 91.62 77 SER A N 1
ATOM 600 C CA . SER A 1 77 ? -9.297 20.078 18.188 1 91.62 77 SER A CA 1
ATOM 601 C C . SER A 1 77 ? -10.258 20.359 17.047 1 91.62 77 SER A C 1
ATOM 603 O O . SER A 1 77 ? -10.133 21.391 16.359 1 91.62 77 SER A O 1
ATOM 605 N N . PRO A 1 78 ? -11.164 19.453 16.812 1 86.5 78 PRO A N 1
ATOM 606 C CA . PRO A 1 78 ? -12.125 19.688 15.734 1 86.5 78 PRO A CA 1
ATOM 607 C C . PRO A 1 78 ? -12.953 20.953 15.93 1 86.5 78 PRO A C 1
ATOM 609 O O . PRO A 1 78 ? -13.539 21.469 14.977 1 86.5 78 PRO A O 1
ATOM 612 N N . SER A 1 79 ? -12.977 21.469 17.109 1 90.81 79 SER A N 1
ATOM 613 C CA . SER A 1 79 ? -13.781 22.641 17.406 1 90.81 79 SER A CA 1
ATOM 614 C C . SER A 1 79 ? -12.953 23.922 17.281 1 90.81 79 SER A C 1
ATOM 616 O O . SER A 1 79 ? -13.5 25.031 17.312 1 90.81 79 SER A O 1
ATOM 618 N N . THR A 1 80 ? -11.664 23.781 17.125 1 95.69 80 THR A N 1
ATOM 619 C CA . THR A 1 80 ? -10.812 24.953 16.953 1 95.69 80 THR A CA 1
ATOM 620 C C . THR A 1 80 ? -11.156 25.688 15.656 1 95.69 80 THR A C 1
ATOM 622 O O . THR A 1 80 ? -11.289 25.062 14.602 1 95.69 80 THR A O 1
ATOM 625 N N . PRO A 1 81 ? -11.414 27.047 15.75 1 97.06 81 PRO A N 1
ATOM 626 C CA . PRO A 1 81 ? -11.641 27.781 14.508 1 97.06 81 PRO A CA 1
ATOM 627 C C . PRO A 1 81 ? -10.492 27.641 13.508 1 97.06 81 PRO A C 1
ATOM 629 O O . PRO A 1 81 ? -9.328 27.672 13.906 1 97.06 81 PRO A O 1
ATOM 632 N N . LEU A 1 82 ? -10.812 27.422 12.273 1 97.81 82 LEU A N 1
ATOM 633 C CA . LEU A 1 82 ? -9.828 27.156 11.219 1 97.81 82 LEU A CA 1
ATOM 634 C C . LEU A 1 82 ? -9.977 28.156 10.078 1 97.81 82 LEU A C 1
ATOM 636 O O . LEU A 1 82 ? -11.07 28.672 9.828 1 97.81 82 LEU A O 1
ATOM 640 N N . PRO A 1 83 ? -8.945 28.453 9.359 1 97.5 83 PRO A N 1
ATOM 641 C CA . PRO A 1 83 ? -9.016 29.328 8.18 1 97.5 83 PRO A CA 1
ATOM 642 C C . PRO A 1 83 ? -9.492 28.594 6.934 1 97.5 83 PRO A C 1
ATOM 644 O O . PRO A 1 83 ? -9.445 29.156 5.832 1 97.5 83 PRO A O 1
ATOM 647 N N . ILE A 1 84 ? -9.891 27.344 7.035 1 97.81 84 ILE A N 1
ATOM 648 C CA . ILE A 1 84 ? -10.539 26.562 5.98 1 97.81 84 ILE A CA 1
ATOM 649 C C . ILE A 1 84 ? -11.836 25.969 6.508 1 97.81 84 ILE A C 1
ATOM 651 O O . ILE A 1 84 ? -12.094 25.984 7.715 1 97.81 84 ILE A O 1
ATOM 655 N N . LYS A 1 85 ? -12.648 25.484 5.566 1 97.31 85 LYS A N 1
ATOM 656 C CA . LYS A 1 85 ? -13.875 24.781 5.941 1 97.31 85 LYS A CA 1
ATOM 657 C C . LYS A 1 85 ? -13.656 23.266 5.93 1 97.31 85 LYS A C 1
ATOM 659 O O . LYS A 1 85 ? -12.898 22.75 5.105 1 97.31 85 LYS A O 1
ATOM 664 N N . LEU A 1 86 ? -14.305 22.625 6.875 1 96.94 86 LEU A N 1
ATOM 665 C CA . LEU A 1 86 ? -14.25 21.156 6.922 1 96.94 86 LEU A CA 1
ATOM 666 C C . LEU A 1 86 ? -15.555 20.547 6.426 1 96.94 86 LEU A C 1
ATOM 668 O O . LEU A 1 86 ? -16.625 20.828 6.977 1 96.94 86 LEU A O 1
ATOM 672 N N . ASP A 1 87 ? -15.516 19.844 5.324 1 96.81 87 ASP A N 1
ATOM 673 C CA . ASP A 1 87 ? -16.641 19.062 4.832 1 96.81 87 ASP A CA 1
ATOM 674 C C . ASP A 1 87 ? -16.344 17.562 4.953 1 96.81 87 ASP A C 1
ATOM 676 O O . ASP A 1 87 ? -16.156 16.875 3.947 1 96.81 87 ASP A O 1
ATOM 680 N N . TYR A 1 88 ? -16.234 17.031 6.152 1 95.5 88 TYR A N 1
ATOM 681 C CA . TYR A 1 88 ? -15.977 15.656 6.555 1 95.5 88 TYR A CA 1
ATOM 682 C C . TYR A 1 88 ? -17.141 15.109 7.367 1 95.5 88 TYR A C 1
ATOM 684 O O . TYR A 1 88 ? -17.719 15.805 8.203 1 95.5 88 TYR A O 1
ATOM 692 N N . ALA A 1 89 ? -17.516 13.906 7.051 1 95.75 89 ALA A N 1
ATOM 693 C CA . ALA A 1 89 ? -18.734 13.336 7.613 1 95.75 89 ALA A CA 1
ATOM 694 C C . ALA A 1 89 ? -18.625 13.18 9.125 1 95.75 89 ALA A C 1
ATOM 696 O O . ALA A 1 89 ? -19.625 13.336 9.844 1 95.75 89 ALA A O 1
ATOM 697 N N . THR A 1 90 ? -17.438 12.852 9.602 1 93.38 90 THR A N 1
ATOM 698 C CA . THR A 1 90 ? -17.188 12.664 11.031 1 93.38 90 THR A CA 1
ATOM 699 C C . THR A 1 90 ? -16.031 13.539 11.492 1 93.38 90 THR A C 1
ATOM 701 O O . THR A 1 90 ? -14.961 13.023 11.828 1 93.38 90 THR A O 1
ATOM 704 N N . PRO A 1 91 ? -16.25 14.812 11.648 1 91.94 91 PRO A N 1
ATOM 705 C CA . PRO A 1 91 ? -15.172 15.75 11.969 1 91.94 91 PRO A CA 1
ATOM 706 C C . PRO A 1 91 ? -14.477 15.422 13.289 1 91.94 91 PRO A C 1
ATOM 708 O O . PRO A 1 91 ? -13.281 15.68 13.438 1 91.94 91 PRO A O 1
ATOM 711 N N . GLN A 1 92 ? -15.156 14.781 14.18 1 89.88 92 GLN A N 1
ATOM 712 C CA . GLN A 1 92 ? -14.617 14.5 15.5 1 89.88 92 GLN A CA 1
ATOM 713 C C . GLN A 1 92 ? -13.555 13.398 15.438 1 89.88 92 GLN A C 1
ATOM 715 O O . GLN A 1 92 ? -12.742 13.258 16.344 1 89.88 92 GLN A O 1
ATOM 720 N N . THR A 1 93 ? -13.594 12.586 14.367 1 90.81 93 THR A N 1
ATOM 721 C CA . THR A 1 93 ? -12.648 11.484 14.242 1 90.81 93 THR A CA 1
ATOM 722 C C . THR A 1 93 ? -11.523 11.844 13.273 1 90.81 93 THR A C 1
ATOM 724 O O . THR A 1 93 ? -10.578 11.07 13.094 1 90.81 93 THR A O 1
ATOM 727 N N . LEU A 1 94 ? -11.633 12.992 12.672 1 93.5 94 LEU A N 1
ATOM 728 C CA . LEU A 1 94 ? -10.602 13.438 11.734 1 93.5 94 LEU A CA 1
ATOM 729 C C . LEU A 1 94 ? -9.305 13.766 12.469 1 93.5 94 LEU A C 1
ATOM 731 O O . LEU A 1 94 ? -9.32 14.492 13.469 1 93.5 94 LEU A O 1
ATOM 735 N N . GLY A 1 95 ? -8.203 13.18 12.031 1 92.88 95 GLY A N 1
ATOM 736 C CA . GLY A 1 95 ? -6.918 13.492 12.641 1 92.88 95 GLY A CA 1
ATOM 737 C C . GLY A 1 95 ? -6.57 14.961 12.586 1 92.88 95 GLY A C 1
ATOM 738 O O . GLY A 1 95 ? -6.555 15.562 11.508 1 92.88 95 GLY A O 1
ATOM 739 N N . VAL A 1 96 ? -6.223 15.5 13.664 1 94 96 VAL A N 1
ATOM 740 C CA . VAL A 1 96 ? -5.969 16.938 13.75 1 94 96 VAL A CA 1
ATOM 741 C C . VAL A 1 96 ? -4.691 17.281 12.984 1 94 96 VAL A C 1
ATOM 743 O O . VAL A 1 96 ? -4.547 18.391 12.477 1 94 96 VAL A O 1
ATOM 746 N N . ASP A 1 97 ? -3.791 16.344 12.914 1 94.56 97 ASP A N 1
ATOM 747 C CA . ASP A 1 97 ? -2.5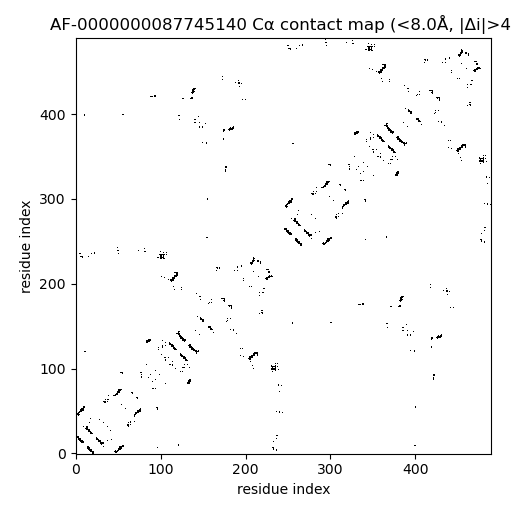84 16.578 12.125 1 94.56 97 ASP A CA 1
ATOM 748 C C . ASP A 1 97 ? -2.92 16.75 10.648 1 94.56 97 ASP A C 1
ATOM 750 O O . ASP A 1 97 ? -2.27 17.516 9.945 1 94.56 97 ASP A O 1
ATOM 754 N N . ARG A 1 98 ? -3.924 16 10.164 1 96.56 98 ARG A N 1
ATOM 755 C CA . ARG A 1 98 ? -4.379 16.156 8.781 1 96.56 98 ARG A CA 1
ATOM 756 C C . ARG A 1 98 ? -4.961 17.531 8.539 1 96.56 98 ARG A C 1
ATOM 758 O O . ARG A 1 98 ? -4.727 18.141 7.492 1 96.56 98 ARG A O 1
ATOM 765 N N . ILE A 1 99 ? -5.672 18.031 9.547 1 97.25 99 ILE A N 1
ATOM 766 C CA . ILE A 1 99 ? -6.227 19.375 9.484 1 97.25 99 ILE A CA 1
ATOM 767 C C . ILE A 1 99 ? -5.094 20.406 9.398 1 97.25 99 ILE A C 1
ATOM 769 O O . ILE A 1 99 ? -5.117 21.297 8.555 1 97.25 99 ILE A O 1
ATOM 773 N N . ALA A 1 100 ? -4.141 20.25 10.242 1 98 100 ALA A N 1
ATOM 774 C CA . ALA A 1 100 ? -3.004 21.172 10.273 1 98 100 ALA A CA 1
ATOM 775 C C . ALA A 1 100 ? -2.289 21.203 8.922 1 98 100 ALA A C 1
ATOM 777 O O . ALA A 1 100 ? -1.996 22.281 8.398 1 98 100 ALA A O 1
ATOM 778 N N . SER A 1 101 ? -2.027 20.047 8.359 1 98 101 SER A N 1
ATOM 779 C CA . SER A 1 101 ? -1.335 19.953 7.082 1 98 101 SER A CA 1
ATOM 780 C C . SER A 1 101 ? -2.154 20.594 5.965 1 98 101 SER A C 1
ATOM 782 O O . SER A 1 101 ? -1.604 21.281 5.094 1 98 101 SER A O 1
ATOM 784 N N . ALA A 1 102 ? -3.432 20.375 5.98 1 98.38 102 ALA A N 1
ATOM 785 C CA . ALA A 1 102 ? -4.32 20.984 4.988 1 98.38 102 ALA A CA 1
ATOM 786 C C . ALA A 1 102 ? -4.27 22.5 5.059 1 98.38 102 ALA A C 1
ATOM 788 O O . ALA A 1 102 ? -4.176 23.172 4.031 1 98.38 102 ALA A O 1
ATOM 789 N N . VAL A 1 103 ? -4.34 23.016 6.277 1 98.56 103 VAL A N 1
ATOM 790 C CA . VAL A 1 103 ? -4.285 24.453 6.48 1 98.56 103 VAL A CA 1
ATOM 791 C C . VAL A 1 103 ? -2.938 25 6 1 98.56 103 VAL A C 1
ATOM 793 O O . VAL A 1 103 ? -2.875 26.047 5.355 1 98.56 103 VAL A O 1
ATOM 796 N N . GLY A 1 104 ? -1.837 24.266 6.355 1 98.5 104 GLY A N 1
ATOM 797 C CA . GLY A 1 104 ? -0.519 24.672 5.887 1 98.5 104 GLY A CA 1
ATOM 798 C C . GLY A 1 104 ? -0.428 24.766 4.375 1 98.5 104 GLY A C 1
ATOM 799 O O . GLY A 1 104 ? 0.06 25.766 3.842 1 98.5 104 GLY A O 1
ATOM 800 N N . ALA A 1 105 ? -0.922 23.797 3.695 1 98.62 105 ALA A N 1
ATOM 801 C CA . ALA A 1 105 ? -0.886 23.766 2.234 1 98.62 105 ALA A CA 1
ATOM 802 C C . ALA A 1 105 ? -1.759 24.875 1.646 1 98.62 105 ALA A C 1
ATOM 804 O O . ALA A 1 105 ? -1.349 25.562 0.71 1 98.62 105 ALA A O 1
ATOM 805 N N . TRP A 1 106 ? -2.916 25.062 2.211 1 98.31 106 TRP A N 1
ATOM 806 C CA . TRP A 1 106 ? -3.836 26.078 1.729 1 98.31 106 TRP A CA 1
ATOM 807 C C . TRP A 1 106 ? -3.229 27.469 1.876 1 98.31 106 TRP A C 1
ATOM 809 O O . TRP A 1 106 ? -3.426 28.344 1.018 1 98.31 106 TRP A O 1
ATOM 819 N N . SER A 1 107 ? -2.547 27.688 2.914 1 97.69 107 SER A N 1
ATOM 820 C CA . SER A 1 107 ? -1.932 28.984 3.158 1 97.69 107 SER A CA 1
ATOM 821 C C . SER A 1 107 ? -0.921 29.328 2.068 1 97.69 107 SER A C 1
ATOM 823 O O . SER A 1 107 ? -0.738 30.5 1.733 1 97.69 107 SER A O 1
ATOM 825 N N . ASP A 1 108 ? -0.239 28.359 1.513 1 97.81 108 ASP A N 1
ATOM 826 C CA . ASP A 1 108 ? 0.778 28.578 0.487 1 97.81 108 ASP A CA 1
ATOM 827 C C . ASP A 1 108 ? 0.147 28.672 -0.899 1 97.81 108 ASP A C 1
ATOM 829 O O . ASP A 1 108 ? 0.683 29.359 -1.78 1 97.81 108 ASP A O 1
ATOM 833 N N . PHE A 1 109 ? -0.987 28.016 -1.053 1 98.06 109 PHE A N 1
ATOM 834 C CA . PHE A 1 109 ? -1.582 27.938 -2.381 1 98.06 109 PHE A CA 1
ATOM 835 C C . PHE A 1 109 ? -3.078 28.219 -2.324 1 98.06 109 PHE A C 1
ATOM 837 O O . PHE A 1 109 ? -3.887 27.438 -2.832 1 98.06 109 PHE A O 1
ATOM 844 N N . PRO A 1 110 ? -3.436 29.375 -1.816 1 97.56 110 PRO A N 1
ATOM 845 C CA . PRO A 1 110 ? -4.859 29.703 -1.741 1 97.56 110 PRO A CA 1
ATOM 846 C C . PRO A 1 110 ? -5.531 29.734 -3.113 1 97.56 110 PRO A C 1
ATOM 848 O O . PRO A 1 110 ? -4.922 30.188 -4.09 1 97.56 110 PRO A O 1
ATOM 851 N N . GLY A 1 111 ? -6.727 29.219 -3.16 1 98.06 111 GLY A N 1
ATOM 852 C CA . GLY A 1 111 ? -7.516 29.297 -4.379 1 98.06 111 GLY A CA 1
ATOM 853 C C . GLY A 1 111 ? -7.215 28.172 -5.355 1 98.06 111 GLY A C 1
ATOM 854 O O . GLY A 1 111 ? -7.73 28.156 -6.473 1 98.06 111 GLY A O 1
ATOM 855 N N . ARG A 1 112 ? -6.375 27.219 -4.938 1 98.38 112 ARG A N 1
ATOM 856 C CA . ARG A 1 112 ? -6.023 26.094 -5.785 1 98.38 112 ARG A CA 1
ATOM 857 C C . ARG A 1 112 ? -6.57 24.781 -5.211 1 98.38 112 ARG A C 1
ATOM 859 O O . ARG A 1 112 ? -6.82 24.688 -4.008 1 98.38 112 ARG A O 1
ATOM 866 N N . ASP A 1 113 ? -6.875 23.844 -6.152 1 98.81 113 ASP A N 1
ATOM 867 C CA . ASP A 1 113 ? -7.039 22.469 -5.684 1 98.81 113 ASP A CA 1
ATOM 868 C C . ASP A 1 113 ? -5.715 21.891 -5.188 1 98.81 113 ASP A C 1
ATOM 870 O O . ASP A 1 113 ? -4.68 22.062 -5.836 1 98.81 113 ASP A O 1
ATOM 874 N N . ILE A 1 114 ? -5.781 21.266 -4.008 1 98.88 114 ILE A N 1
ATOM 875 C CA . ILE A 1 114 ? -4.547 20.781 -3.393 1 98.88 114 ILE A CA 1
ATOM 876 C C . ILE A 1 114 ? -4.727 19.344 -2.926 1 98.88 114 ILE A C 1
ATOM 878 O O . ILE A 1 114 ? -5.73 19.016 -2.295 1 98.88 114 ILE A O 1
ATOM 882 N N . LEU A 1 115 ? -3.857 18.484 -3.305 1 98.88 115 LEU A N 1
ATOM 883 C CA . LEU A 1 115 ? -3.695 17.172 -2.689 1 98.88 115 LEU A CA 1
ATOM 884 C C . LEU A 1 115 ? -2.529 17.172 -1.706 1 98.88 115 LEU A C 1
ATOM 886 O O . LEU A 1 115 ? -1.374 17.328 -2.107 1 98.88 115 LEU A O 1
ATOM 890 N N . VAL A 1 116 ? -2.836 17.047 -0.448 1 98.81 116 VAL A N 1
ATOM 891 C CA . VAL A 1 116 ? -1.82 16.984 0.598 1 98.81 116 VAL A CA 1
ATOM 892 C C . VAL A 1 116 ? -1.46 15.523 0.883 1 98.81 116 VAL A C 1
ATOM 894 O O . VAL A 1 116 ? -2.318 14.734 1.281 1 98.81 116 VAL A O 1
ATOM 897 N N . VAL A 1 117 ? -0.261 15.195 0.664 1 98.5 117 VAL A N 1
ATOM 898 C CA . VAL A 1 117 ? 0.25 13.859 0.96 1 98.5 117 VAL A CA 1
ATOM 899 C C . VAL A 1 117 ? 1.222 13.93 2.137 1 98.5 117 VAL A C 1
ATOM 901 O O . VAL A 1 117 ? 2.285 14.547 2.037 1 98.5 117 VAL A O 1
ATOM 904 N N . ASP A 1 118 ? 0.856 13.375 3.227 1 96.88 118 ASP A N 1
ATOM 905 C CA . ASP A 1 118 ? 1.733 13.305 4.391 1 96.88 118 ASP A CA 1
ATOM 906 C C . ASP A 1 118 ? 2.246 11.883 4.609 1 96.88 118 ASP A C 1
ATOM 908 O O . ASP A 1 118 ? 1.501 11.008 5.066 1 96.88 118 ASP A O 1
ATOM 912 N N . ALA A 1 119 ? 3.496 11.68 4.27 1 94.81 119 ALA A N 1
ATOM 913 C CA . ALA A 1 119 ? 4.082 10.336 4.316 1 94.81 119 ALA A CA 1
ATOM 914 C C . ALA A 1 119 ? 4.871 10.133 5.609 1 94.81 119 ALA A C 1
ATOM 916 O O . ALA A 1 119 ? 6.066 10.43 5.664 1 94.81 119 ALA A O 1
ATOM 917 N N . GLY A 1 120 ? 4.312 9.609 6.625 1 91.56 120 GLY A N 1
ATOM 918 C CA . GLY A 1 120 ? 4.922 9.25 7.895 1 91.56 120 GLY A CA 1
ATOM 919 C C . GLY A 1 120 ? 4.66 7.805 8.289 1 91.56 120 GLY A C 1
ATOM 920 O O . GLY A 1 120 ? 4.871 6.891 7.492 1 91.56 120 GLY A O 1
ATOM 921 N N . THR A 1 121 ? 4.176 7.656 9.617 1 92.56 121 THR A N 1
ATOM 922 C CA . THR A 1 121 ? 3.791 6.324 10.062 1 92.56 121 THR A CA 1
ATOM 923 C C . THR A 1 121 ? 2.729 5.73 9.141 1 92.56 121 THR A C 1
ATOM 925 O O . THR A 1 121 ? 2.875 4.602 8.664 1 92.56 121 THR A O 1
ATOM 928 N N . ALA A 1 122 ? 1.722 6.457 8.961 1 95.88 122 ALA A N 1
ATOM 929 C CA . ALA A 1 122 ? 0.771 6.238 7.871 1 95.88 122 ALA A CA 1
ATOM 930 C C . ALA A 1 122 ? 0.943 7.281 6.773 1 95.88 122 ALA A C 1
ATOM 932 O O . ALA A 1 122 ? 1.628 8.289 6.965 1 95.88 122 ALA A O 1
ATOM 933 N N . VAL A 1 123 ? 0.439 6.992 5.648 1 97.56 123 VAL A N 1
ATOM 934 C CA . VAL A 1 123 ? 0.374 7.992 4.586 1 97.56 123 VAL A CA 1
ATOM 935 C C . VAL A 1 123 ? -1.066 8.469 4.414 1 97.56 123 VAL A C 1
ATOM 937 O O . VAL A 1 123 ? -1.991 7.656 4.344 1 97.56 123 VAL A O 1
ATOM 940 N N . THR A 1 124 ? -1.22 9.734 4.402 1 98.06 124 THR A N 1
ATOM 941 C CA . THR A 1 124 ? -2.545 10.297 4.168 1 98.06 124 THR A CA 1
ATOM 942 C C . THR A 1 124 ? -2.576 11.07 2.855 1 98.06 124 THR A C 1
ATOM 944 O O . THR A 1 124 ? -1.567 11.656 2.447 1 98.06 124 THR A O 1
ATOM 947 N N . TYR A 1 125 ? -3.65 10.992 2.182 1 98.75 125 TYR A N 1
ATOM 948 C CA . TYR A 1 125 ? -3.957 11.703 0.948 1 98.75 125 TYR A CA 1
ATOM 949 C C . TYR A 1 125 ? -5.191 12.586 1.119 1 98.75 125 TYR A C 1
ATOM 951 O O . TYR A 1 125 ? -6.32 12.117 0.955 1 98.75 125 TYR A O 1
ATOM 959 N N . ASP A 1 126 ? -4.961 13.859 1.44 1 98.81 126 ASP A N 1
ATOM 960 C CA . ASP A 1 126 ? -6.074 14.734 1.799 1 98.81 126 ASP A CA 1
ATOM 961 C C . ASP A 1 126 ? -6.324 15.781 0.714 1 98.81 126 ASP A C 1
ATOM 963 O O . ASP A 1 126 ? -5.379 16.391 0.208 1 98.81 126 ASP A O 1
ATOM 967 N N . TYR A 1 127 ? -7.605 16 0.36 1 98.88 127 TYR A N 1
ATOM 968 C CA . TYR A 1 127 ? -7.992 16.891 -0.734 1 98.88 127 TYR A CA 1
ATOM 969 C C . TYR A 1 127 ? -8.656 18.156 -0.206 1 98.88 127 TYR A C 1
ATOM 971 O O . TYR A 1 127 ? -9.625 18.078 0.551 1 98.88 127 TYR A O 1
ATOM 979 N N . VAL A 1 128 ? -8.078 19.297 -0.49 1 98.81 128 VAL A N 1
ATOM 980 C CA . VAL A 1 128 ? -8.68 20.609 -0.291 1 98.81 128 VAL A CA 1
ATOM 981 C C . VAL A 1 128 ? -9.031 21.219 -1.643 1 98.81 128 VAL A C 1
ATOM 983 O O . VAL A 1 128 ? -8.164 21.375 -2.504 1 98.81 128 VAL A O 1
ATOM 986 N N . ASP A 1 129 ? -10.25 21.594 -1.83 1 98.56 129 ASP A N 1
ATOM 987 C CA . ASP A 1 129 ? -10.633 22.109 -3.139 1 98.56 129 ASP A CA 1
ATOM 988 C C . ASP A 1 129 ? -10.328 23.594 -3.254 1 98.56 129 ASP A C 1
ATOM 990 O O . ASP A 1 129 ? -9.844 24.219 -2.299 1 98.56 129 ASP A O 1
ATOM 994 N N . SER A 1 130 ? -10.539 24.156 -4.391 1 98.44 130 SER A N 1
ATOM 995 C CA . SER A 1 130 ? -10.102 25.516 -4.707 1 98.44 130 SER A CA 1
ATOM 996 C C . SER A 1 130 ? -10.867 26.547 -3.885 1 98.44 130 SER A C 1
ATOM 998 O O . SER A 1 130 ? -10.477 27.703 -3.828 1 98.44 130 SER A O 1
ATOM 1000 N N . THR A 1 131 ? -12 26.172 -3.213 1 98.31 131 THR A N 1
ATOM 1001 C CA . THR A 1 131 ? -12.773 27.094 -2.387 1 98.31 131 THR A CA 1
ATOM 1002 C C . THR A 1 131 ? -12.242 27.109 -0.956 1 98.31 131 THR A C 1
ATOM 1004 O O . THR A 1 131 ? -12.742 27.875 -0.116 1 98.31 131 THR A O 1
ATOM 1007 N N . GLY A 1 132 ? -11.273 26.266 -0.664 1 98.38 132 GLY A N 1
ATOM 1008 C CA . GLY A 1 132 ? -10.734 26.172 0.682 1 98.38 132 GLY A CA 1
ATOM 1009 C C . GLY A 1 132 ? -11.523 25.219 1.572 1 98.38 132 GLY A C 1
ATOM 1010 O O . GLY A 1 132 ? -11.617 25.438 2.781 1 98.38 132 GLY A O 1
ATOM 1011 N N . THR A 1 133 ? -12.141 24.281 0.962 1 98.5 133 THR A N 1
ATOM 1012 C CA . THR A 1 133 ? -12.898 23.281 1.696 1 98.5 133 THR A CA 1
ATOM 1013 C C . THR A 1 133 ? -12.164 21.938 1.715 1 98.5 133 THR A C 1
ATOM 1015 O O . THR A 1 133 ? -11.805 21.406 0.663 1 98.5 133 THR A O 1
ATOM 1018 N N . TYR A 1 134 ? -11.898 21.516 2.906 1 98.38 134 TYR A N 1
ATOM 1019 C CA . TYR A 1 134 ? -11.398 20.156 3.096 1 98.38 134 TYR A CA 1
ATOM 1020 C C . TYR A 1 134 ? -12.477 19.125 2.771 1 98.38 134 TYR A C 1
ATOM 1022 O O . TYR A 1 134 ? -13.484 19.031 3.477 1 98.38 134 TYR A O 1
ATOM 1030 N N . ARG A 1 135 ? -12.234 18.344 1.754 1 98.19 135 ARG A N 1
ATOM 1031 C CA . ARG A 1 135 ? -13.297 17.484 1.238 1 98.19 135 ARG A CA 1
ATOM 1032 C C . ARG A 1 135 ? -13.148 16.062 1.761 1 98.19 135 ARG A C 1
ATOM 1034 O O . ARG A 1 135 ? -14.07 15.242 1.636 1 98.19 135 ARG A O 1
ATOM 1041 N N . GLY A 1 136 ? -12.023 15.734 2.34 1 98.31 136 GLY A N 1
ATOM 1042 C CA . GLY A 1 136 ? -11.719 14.398 2.82 1 98.31 136 GLY A CA 1
ATOM 1043 C C . GLY A 1 136 ? -10.359 13.898 2.371 1 98.31 136 GLY A C 1
ATOM 1044 O O . GLY A 1 136 ? -9.508 14.688 1.958 1 98.31 136 GLY A O 1
ATOM 1045 N N . GLY A 1 137 ? -10.211 12.586 2.602 1 98.38 137 GLY A N 1
ATOM 1046 C CA . GLY A 1 137 ? -8.938 11.984 2.236 1 98.38 137 GLY A CA 1
ATOM 1047 C C . GLY A 1 137 ? -8.844 10.516 2.594 1 98.38 137 GLY A C 1
ATOM 1048 O O . GLY A 1 137 ? -9.789 9.945 3.145 1 98.38 137 GLY A O 1
ATOM 1049 N N . ASN A 1 138 ? -7.781 9.938 2.229 1 98.75 138 ASN A N 1
ATOM 1050 C CA . ASN A 1 138 ? -7.555 8.508 2.412 1 98.75 138 ASN A CA 1
ATOM 1051 C C . ASN A 1 138 ? -6.34 8.242 3.295 1 98.75 138 ASN A C 1
ATOM 1053 O O . ASN A 1 138 ? -5.496 9.117 3.479 1 98.75 138 ASN A O 1
ATOM 1057 N N . ILE A 1 139 ? -6.309 7.043 3.9 1 98.44 139 ILE A N 1
ATOM 1058 C CA . ILE A 1 139 ? -5.238 6.633 4.805 1 98.44 139 ILE A CA 1
ATOM 1059 C C . ILE A 1 139 ? -4.688 5.277 4.371 1 98.44 139 ILE A C 1
ATOM 1061 O O . ILE A 1 139 ? -5.449 4.344 4.113 1 98.44 139 ILE A O 1
ATOM 1065 N N . ALA A 1 140 ? -3.459 5.133 4.23 1 98.62 140 ALA A N 1
ATOM 1066 C CA . ALA A 1 140 ? -2.762 3.893 3.9 1 98.62 140 ALA A CA 1
ATOM 1067 C C . ALA A 1 140 ? -1.519 3.717 4.77 1 98.62 140 ALA A C 1
ATOM 1069 O O . ALA A 1 140 ? -1.075 4.66 5.426 1 98.62 140 ALA A O 1
ATOM 1070 N N . PRO A 1 141 ? -1.006 2.494 4.871 1 98.25 141 PRO A N 1
ATOM 1071 C CA . PRO A 1 141 ? 0.234 2.324 5.633 1 98.25 141 PRO A CA 1
ATOM 1072 C C . PRO A 1 141 ? 1.41 3.082 5.02 1 98.25 141 PRO A C 1
ATOM 1074 O O . PRO A 1 141 ? 1.529 3.158 3.795 1 98.25 141 PRO A O 1
ATOM 1077 N N . GLY A 1 142 ? 2.232 3.66 5.863 1 96.94 142 GLY A N 1
ATOM 1078 C CA . GLY A 1 142 ? 3.506 4.195 5.406 1 96.94 142 GLY A CA 1
ATOM 1079 C C . GLY A 1 142 ? 4.492 3.115 5 1 96.94 142 GLY A C 1
ATOM 1080 O O . GLY A 1 142 ? 4.262 1.93 5.246 1 96.94 142 GLY A O 1
ATOM 1081 N N . ILE A 1 143 ? 5.578 3.539 4.434 1 96.81 143 ILE A N 1
ATOM 1082 C CA . ILE A 1 143 ? 6.551 2.621 3.854 1 96.81 143 ILE A CA 1
ATOM 1083 C C . ILE A 1 143 ? 7.109 1.704 4.938 1 96.81 143 ILE A C 1
ATOM 1085 O O . ILE A 1 143 ? 7.125 0.481 4.777 1 96.81 143 ILE A O 1
ATOM 1089 N N . ASN A 1 144 ? 7.555 2.254 6.051 1 95.88 144 ASN A N 1
ATOM 1090 C CA . ASN A 1 144 ? 8.094 1.441 7.133 1 95.88 144 ASN A CA 1
ATOM 1091 C C . ASN A 1 144 ? 7.043 0.497 7.711 1 95.88 144 ASN A C 1
ATOM 1093 O O . ASN A 1 144 ? 7.359 -0.628 8.102 1 95.88 144 ASN A O 1
ATOM 1097 N N . MET A 1 145 ? 5.879 1.021 7.832 1 97.06 145 MET A N 1
ATOM 1098 C CA . MET A 1 145 ? 4.789 0.183 8.312 1 97.06 145 MET A CA 1
ATOM 1099 C C . MET A 1 145 ? 4.547 -0.994 7.371 1 97.06 145 MET A C 1
ATOM 1101 O O . MET A 1 145 ? 4.254 -2.102 7.82 1 97.06 145 MET A O 1
ATOM 1105 N N . GLU A 1 146 ? 4.602 -0.771 6.109 1 98.31 146 GLU A N 1
ATOM 1106 C CA . GLU A 1 146 ? 4.449 -1.86 5.152 1 98.31 146 GLU A CA 1
ATOM 1107 C C . GLU A 1 146 ? 5.531 -2.918 5.344 1 98.31 146 GLU A C 1
ATOM 1109 O O . GLU A 1 146 ? 5.25 -4.117 5.301 1 98.31 146 GLU A O 1
ATOM 1114 N N . PHE A 1 147 ? 6.801 -2.482 5.574 1 98.25 147 PHE A N 1
ATOM 1115 C CA . PHE A 1 147 ? 7.883 -3.418 5.852 1 98.25 147 PHE A CA 1
ATOM 1116 C C . PHE A 1 147 ? 7.559 -4.281 7.062 1 98.25 147 PHE A C 1
ATOM 1118 O O . PHE A 1 147 ? 7.664 -5.508 7.008 1 98.25 147 PHE A O 1
ATOM 1125 N N . LYS A 1 148 ? 7.152 -3.65 8.109 1 97.69 148 LYS A N 1
ATOM 1126 C CA . LYS A 1 148 ? 6.832 -4.344 9.352 1 97.69 148 LYS A CA 1
ATOM 1127 C C . LYS A 1 148 ? 5.668 -5.312 9.156 1 97.69 148 LYS A C 1
ATOM 1129 O O . LYS A 1 148 ? 5.688 -6.426 9.688 1 97.69 148 LYS A O 1
ATOM 1134 N N . ALA A 1 149 ? 4.672 -4.836 8.461 1 98.12 149 ALA A N 1
ATOM 1135 C CA . ALA A 1 149 ? 3.484 -5.652 8.234 1 98.12 149 ALA A CA 1
ATOM 1136 C C . ALA A 1 149 ? 3.834 -6.93 7.473 1 98.12 149 ALA A C 1
ATOM 1138 O O . ALA A 1 149 ? 3.424 -8.023 7.867 1 98.12 149 ALA A O 1
ATOM 1139 N N . LEU A 1 150 ? 4.586 -6.77 6.387 1 97.94 150 LEU A N 1
ATOM 1140 C CA . LEU A 1 150 ? 4.984 -7.93 5.598 1 97.94 150 LEU A CA 1
ATOM 1141 C C . LEU A 1 150 ? 5.793 -8.914 6.441 1 97.94 150 LEU A C 1
ATOM 1143 O O . LEU A 1 150 ? 5.602 -10.125 6.34 1 97.94 150 LEU A O 1
ATOM 1147 N N . ASN A 1 151 ? 6.66 -8.398 7.227 1 97.56 151 ASN A N 1
ATOM 1148 C CA . ASN A 1 151 ? 7.488 -9.242 8.078 1 97.56 151 ASN A CA 1
ATOM 1149 C C . ASN A 1 151 ? 6.652 -9.953 9.148 1 97.56 151 ASN A C 1
ATOM 1151 O O . ASN A 1 151 ? 6.859 -11.133 9.422 1 97.56 151 ASN A O 1
ATOM 1155 N N . GLN A 1 152 ? 5.727 -9.266 9.703 1 96.44 152 GLN A N 1
ATOM 1156 C CA . GLN A 1 152 ? 4.977 -9.773 10.852 1 96.44 152 GLN A CA 1
ATOM 1157 C C . GLN A 1 152 ? 3.857 -10.711 10.406 1 96.44 152 GLN A C 1
ATOM 1159 O O . GLN A 1 152 ? 3.531 -11.672 11.102 1 96.44 152 GLN A O 1
ATOM 1164 N N . PHE A 1 153 ? 3.244 -10.43 9.297 1 94.94 153 PHE A N 1
ATOM 1165 C CA . PHE A 1 153 ? 2.01 -11.125 8.969 1 94.94 153 PHE A CA 1
ATOM 1166 C C . PHE A 1 153 ? 2.256 -12.172 7.883 1 94.94 153 PHE A C 1
ATOM 1168 O O . PHE A 1 153 ? 1.309 -12.742 7.34 1 94.94 153 PHE A O 1
ATOM 1175 N N . THR A 1 154 ? 3.451 -12.406 7.488 1 91.62 154 THR A N 1
ATOM 1176 C CA . THR A 1 154 ? 3.816 -13.508 6.605 1 91.62 154 THR A CA 1
ATOM 1177 C C . THR A 1 154 ? 4.867 -14.398 7.266 1 91.62 154 THR A C 1
ATOM 1179 O O . THR A 1 154 ? 5.598 -13.953 8.156 1 91.62 154 THR A O 1
ATOM 1182 N N . ALA A 1 155 ? 4.965 -15.688 6.871 1 84.12 155 ALA A N 1
ATOM 1183 C CA . ALA A 1 155 ? 5.824 -16.688 7.516 1 84.12 155 ALA A CA 1
ATOM 1184 C C . ALA A 1 155 ? 7.281 -16.484 7.113 1 84.12 155 ALA A C 1
ATOM 1186 O O . ALA A 1 155 ? 8.188 -16.766 7.898 1 84.12 155 ALA A O 1
ATOM 1187 N N . ARG A 1 156 ? 7.621 -15.969 5.984 1 84.88 156 ARG A N 1
ATOM 1188 C CA . ARG A 1 156 ? 8.969 -16.172 5.461 1 84.88 156 ARG A CA 1
ATOM 1189 C C . ARG A 1 156 ? 9.609 -14.836 5.082 1 84.88 156 ARG A C 1
ATOM 1191 O O . ARG A 1 156 ? 10.812 -14.766 4.84 1 84.88 156 ARG A O 1
ATOM 1198 N N . LEU A 1 157 ? 8.867 -13.742 5.008 1 93.56 157 LEU A N 1
ATOM 1199 C CA . LEU A 1 157 ? 9.43 -12.5 4.484 1 93.56 157 LEU A CA 1
ATOM 1200 C C . LEU A 1 157 ? 10.242 -11.781 5.555 1 93.56 157 LEU A C 1
ATOM 1202 O O . LEU A 1 157 ? 9.797 -11.641 6.691 1 93.56 157 LEU A O 1
ATOM 1206 N N . PRO A 1 158 ? 11.445 -11.336 5.246 1 95.62 158 PRO A N 1
ATOM 1207 C CA . PRO A 1 158 ? 12.32 -10.656 6.203 1 95.62 158 PRO A CA 1
ATOM 1208 C C . PRO A 1 158 ? 11.891 -9.211 6.469 1 95.62 158 PRO A C 1
ATOM 1210 O O . PRO A 1 158 ? 11.188 -8.617 5.648 1 95.62 158 PRO A O 1
ATOM 1213 N N . LEU A 1 159 ? 12.25 -8.703 7.66 1 97.19 159 LEU A N 1
ATOM 1214 C CA . LEU A 1 159 ? 12.148 -7.266 7.879 1 97.19 159 LEU A CA 1
ATOM 1215 C C . LEU A 1 159 ? 13.211 -6.516 7.078 1 97.19 159 LEU A C 1
ATOM 1217 O O . LEU A 1 159 ? 14.414 -6.75 7.258 1 97.19 159 LEU A O 1
ATOM 1221 N N . VAL A 1 160 ? 12.781 -5.68 6.188 1 96.31 160 VAL A N 1
ATOM 1222 C CA . VAL A 1 160 ? 13.695 -4.965 5.309 1 96.31 160 VAL A CA 1
ATOM 1223 C C . VAL A 1 160 ? 13.969 -3.568 5.867 1 96.31 160 VAL A C 1
ATOM 1225 O O . VAL A 1 160 ? 13.078 -2.947 6.453 1 96.31 160 VAL A O 1
ATOM 1228 N N . PRO A 1 161 ? 15.203 -3.068 5.73 1 93.5 161 PRO A N 1
ATOM 1229 C CA . PRO A 1 161 ? 15.516 -1.711 6.18 1 93.5 161 PRO A CA 1
ATOM 1230 C C . PRO A 1 161 ? 14.984 -0.637 5.234 1 93.5 161 PRO A C 1
ATOM 1232 O O . PRO A 1 161 ? 14.797 -0.898 4.043 1 93.5 161 PRO A O 1
ATOM 1235 N N . PHE A 1 162 ? 14.758 0.501 5.801 1 92.06 162 PHE A N 1
ATOM 1236 C CA . PHE A 1 162 ? 14.406 1.646 4.969 1 92.06 162 PHE A CA 1
ATOM 1237 C C . PHE A 1 162 ? 15.539 1.978 4.004 1 92.06 162 PHE A C 1
ATOM 1239 O O . PHE A 1 162 ? 16.719 1.983 4.391 1 92.06 162 PHE A O 1
ATOM 1246 N N . PRO A 1 163 ? 15.164 2.236 2.771 1 90.38 163 PRO A N 1
ATOM 1247 C CA . PRO A 1 163 ? 16.234 2.5 1.805 1 90.38 163 PRO A CA 1
ATOM 1248 C C . PRO A 1 163 ? 16.891 3.855 2.02 1 90.38 163 PRO A C 1
ATOM 1250 O O . PRO A 1 163 ? 16.234 4.895 1.956 1 90.38 163 PRO A O 1
ATOM 1253 N N . GLU A 1 164 ? 18.156 3.877 2.203 1 83.12 164 GLU A N 1
ATOM 1254 C CA . GLU A 1 164 ? 18.922 5.094 2.461 1 83.12 164 GLU A CA 1
ATOM 1255 C C . GLU A 1 164 ? 19.031 5.949 1.203 1 83.12 164 GLU A C 1
ATOM 1257 O O . GLU A 1 164 ? 19.141 7.176 1.289 1 83.12 164 GLU A O 1
ATOM 1262 N N . HIS A 1 165 ? 19.062 5.355 0.019 1 87.06 165 HIS A N 1
ATOM 1263 C CA . HIS A 1 165 ? 19.219 6.055 -1.252 1 87.06 165 HIS A CA 1
ATOM 1264 C C . HIS A 1 165 ? 18 5.863 -2.146 1 87.06 165 HIS A C 1
ATOM 1266 O O . HIS A 1 165 ? 18.125 5.379 -3.275 1 87.06 165 HIS A O 1
ATOM 1272 N N . MET A 1 166 ? 16.906 6.395 -1.714 1 89 166 MET A N 1
ATOM 1273 C CA . MET A 1 166 ? 15.609 6.207 -2.379 1 89 166 MET A CA 1
ATOM 1274 C C . MET A 1 166 ? 15.672 6.695 -3.822 1 89 166 MET A C 1
ATOM 1276 O O . MET A 1 166 ? 15.109 6.062 -4.719 1 89 166 MET A O 1
ATOM 1280 N N . PRO A 1 167 ? 16.406 7.816 -4.102 1 87.5 167 PRO A N 1
ATOM 1281 C CA . PRO A 1 167 ? 16.453 8.273 -5.492 1 87.5 167 PRO A CA 1
ATOM 1282 C C . PRO A 1 167 ? 17.047 7.23 -6.434 1 87.5 167 PRO A C 1
ATOM 1284 O O . PRO A 1 167 ? 16.75 7.234 -7.633 1 87.5 167 PRO A O 1
ATOM 1287 N N . GLU A 1 168 ? 17.828 6.344 -5.922 1 90.62 168 GLU A N 1
ATOM 1288 C CA . GLU A 1 168 ? 18.453 5.312 -6.742 1 90.62 168 GLU A CA 1
ATOM 1289 C C . GLU A 1 168 ? 17.438 4.266 -7.184 1 90.62 168 GLU A C 1
ATOM 1291 O O . GLU A 1 168 ? 17.719 3.473 -8.094 1 90.62 168 GLU A O 1
ATOM 1296 N N . LEU A 1 169 ? 16.312 4.309 -6.582 1 93.88 169 LEU A N 1
ATOM 1297 C CA . LEU A 1 169 ? 15.266 3.346 -6.926 1 93.88 169 LEU A CA 1
ATOM 1298 C C . LEU A 1 169 ? 14.555 3.748 -8.219 1 93.88 169 LEU A C 1
ATOM 1300 O O . LEU A 1 169 ? 13.812 2.953 -8.797 1 93.88 169 LEU A O 1
ATOM 1304 N N . ARG A 1 170 ? 14.711 4.969 -8.711 1 91.44 170 ARG A N 1
ATOM 1305 C CA . ARG A 1 170 ? 13.977 5.523 -9.844 1 91.44 170 ARG A CA 1
ATOM 1306 C C . ARG A 1 170 ? 14.102 4.617 -11.07 1 91.44 170 ARG A C 1
ATOM 1308 O O . ARG A 1 170 ? 13.148 4.48 -11.844 1 91.44 170 ARG A O 1
ATOM 1315 N N . ASP A 1 171 ? 15.172 3.961 -11.25 1 88.94 171 ASP A N 1
ATOM 1316 C CA . ASP A 1 171 ? 15.391 3.158 -12.445 1 88.94 171 ASP A CA 1
ATOM 1317 C C . ASP A 1 171 ? 15.172 1.674 -12.164 1 88.94 171 ASP A C 1
ATOM 1319 O O . ASP A 1 171 ? 15.469 0.824 -13 1 88.94 171 ASP A O 1
ATOM 1323 N N . LYS A 1 172 ? 14.703 1.346 -11 1 94.38 172 LYS A N 1
ATOM 1324 C CA . LYS A 1 172 ? 14.422 -0.032 -10.602 1 94.38 172 LYS A CA 1
ATOM 1325 C C . LYS A 1 172 ? 12.93 -0.239 -10.352 1 94.38 172 LYS A C 1
ATOM 1327 O O . LYS A 1 172 ? 12.414 0.141 -9.305 1 94.38 172 LYS A O 1
ATOM 1332 N N . VAL A 1 173 ? 12.281 -0.905 -11.297 1 94.31 173 VAL A N 1
ATOM 1333 C CA . VAL A 1 173 ? 10.836 -1.033 -11.203 1 94.31 173 VAL A CA 1
ATOM 1334 C C . VAL A 1 173 ? 10.469 -2.443 -10.75 1 94.31 173 VAL A C 1
ATOM 1336 O O . VAL A 1 173 ? 9.445 -2.645 -10.094 1 94.31 173 VAL A O 1
ATOM 1339 N N . ILE A 1 174 ? 11.32 -3.393 -11.148 1 97.5 174 ILE A N 1
ATOM 1340 C CA . ILE A 1 174 ? 11.078 -4.801 -10.859 1 97.5 174 ILE A CA 1
ATOM 1341 C C . ILE A 1 174 ? 12.18 -5.348 -9.961 1 97.5 174 ILE A C 1
ATOM 1343 O O . ILE A 1 174 ? 13.359 -5.289 -10.312 1 97.5 174 ILE A O 1
ATOM 1347 N N . GLY A 1 175 ? 11.758 -5.875 -8.836 1 98.19 175 GLY A N 1
ATOM 1348 C CA . GLY A 1 175 ? 12.727 -6.445 -7.914 1 98.19 175 GLY A CA 1
ATOM 1349 C C . GLY A 1 175 ? 13.289 -7.773 -8.383 1 98.19 175 GLY A C 1
ATOM 1350 O O . GLY A 1 175 ? 12.57 -8.594 -8.953 1 98.19 175 GLY A O 1
ATOM 1351 N N . ARG A 1 176 ? 14.594 -8.055 -8.086 1 97.44 176 ARG A N 1
ATOM 1352 C CA . ARG A 1 176 ? 15.258 -9.266 -8.555 1 97.44 176 ARG A CA 1
ATOM 1353 C C . ARG A 1 176 ? 15.602 -10.195 -7.395 1 97.44 176 ARG A C 1
ATOM 1355 O O . ARG A 1 176 ? 16.141 -11.281 -7.598 1 97.44 176 ARG A O 1
ATOM 1362 N N . ASP A 1 177 ? 15.367 -9.789 -6.188 1 97.06 177 ASP A N 1
ATOM 1363 C CA . ASP A 1 177 ? 15.453 -10.594 -4.977 1 97.06 177 ASP A CA 1
ATOM 1364 C C . ASP A 1 177 ? 14.414 -10.156 -3.949 1 97.06 177 ASP A C 1
ATOM 1366 O O . ASP A 1 177 ? 13.711 -9.164 -4.156 1 97.06 177 ASP A O 1
ATOM 1370 N N . THR A 1 178 ? 14.352 -10.906 -2.877 1 96.19 178 THR A N 1
ATOM 1371 C CA . THR A 1 178 ? 13.25 -10.711 -1.935 1 96.19 178 THR A CA 1
ATOM 1372 C C . THR A 1 178 ? 13.32 -9.312 -1.312 1 96.19 178 THR A C 1
ATOM 1374 O O . THR A 1 178 ? 12.305 -8.625 -1.215 1 96.19 178 THR A O 1
ATOM 1377 N N . VAL A 1 179 ? 14.492 -8.867 -0.915 1 96.62 179 VAL A N 1
ATOM 1378 C CA . VAL A 1 179 ? 14.672 -7.574 -0.259 1 96.62 179 VAL A CA 1
ATOM 1379 C C . VAL A 1 179 ? 14.289 -6.449 -1.221 1 96.62 179 VAL A C 1
ATOM 1381 O O . VAL A 1 179 ? 13.539 -5.543 -0.861 1 96.62 179 VAL A O 1
ATOM 1384 N N . GLU A 1 180 ? 14.773 -6.535 -2.449 1 96.94 180 GLU A N 1
ATOM 1385 C CA . GLU A 1 180 ? 14.422 -5.543 -3.459 1 96.94 180 GLU A CA 1
ATOM 1386 C C . GLU A 1 180 ? 12.922 -5.566 -3.754 1 96.94 180 GLU A C 1
ATOM 1388 O O . GLU A 1 180 ? 12.305 -4.516 -3.941 1 96.94 180 GLU A O 1
ATOM 1393 N N . ALA A 1 181 ? 12.391 -6.73 -3.834 1 98.12 181 ALA A N 1
ATOM 1394 C CA . ALA A 1 181 ? 10.969 -6.895 -4.121 1 98.12 181 ALA A CA 1
ATOM 1395 C C . ALA A 1 181 ? 10.109 -6.172 -3.084 1 98.12 181 ALA A C 1
ATOM 1397 O O . ALA A 1 181 ? 9.172 -5.461 -3.436 1 98.12 181 ALA A O 1
ATOM 1398 N N . ILE A 1 182 ? 10.453 -6.383 -1.84 1 98.19 182 ILE A N 1
ATOM 1399 C CA . ILE A 1 182 ? 9.695 -5.789 -0.74 1 98.19 182 ILE A CA 1
ATOM 1400 C C . ILE A 1 182 ? 9.898 -4.277 -0.737 1 98.19 182 ILE A C 1
ATOM 1402 O O . ILE A 1 182 ? 8.938 -3.516 -0.608 1 98.19 182 ILE A O 1
ATOM 1406 N N . THR A 1 183 ? 11.148 -3.861 -0.919 1 97.88 183 THR A N 1
ATOM 1407 C CA . THR A 1 183 ? 11.477 -2.439 -0.926 1 97.88 183 THR A CA 1
ATOM 1408 C C . THR A 1 183 ? 10.711 -1.714 -2.027 1 97.88 183 THR A C 1
ATOM 1410 O O . THR A 1 183 ? 10.031 -0.719 -1.766 1 97.88 183 THR A O 1
ATOM 1413 N N . LEU A 1 184 ? 10.789 -2.23 -3.213 1 98.25 184 LEU A N 1
ATOM 1414 C CA . LEU A 1 184 ? 10.164 -1.591 -4.363 1 98.25 184 LEU A CA 1
ATOM 1415 C C . LEU A 1 184 ? 8.641 -1.651 -4.258 1 98.25 184 LEU A C 1
ATOM 1417 O O . LEU A 1 184 ? 7.949 -0.704 -4.637 1 98.25 184 LEU A O 1
ATOM 1421 N N . GLY A 1 185 ? 8.125 -2.738 -3.73 1 98.5 185 GLY A N 1
ATOM 1422 C CA . GLY A 1 185 ? 6.688 -2.848 -3.527 1 98.5 185 GLY A CA 1
ATOM 1423 C C . GLY A 1 185 ? 6.133 -1.786 -2.596 1 98.5 185 GLY A C 1
ATOM 1424 O O . GLY A 1 185 ? 5.117 -1.155 -2.9 1 98.5 185 GLY A O 1
ATOM 1425 N N . ALA A 1 186 ? 6.801 -1.6 -1.528 1 97.81 186 ALA A N 1
ATOM 1426 C CA . ALA A 1 186 ? 6.355 -0.634 -0.528 1 97.81 186 ALA A CA 1
ATOM 1427 C C . ALA A 1 186 ? 6.504 0.796 -1.04 1 97.81 186 ALA A C 1
ATOM 1429 O O . ALA A 1 186 ? 5.578 1.602 -0.93 1 97.81 186 ALA A O 1
ATOM 1430 N N . VAL A 1 187 ? 7.617 1.107 -1.631 1 97.44 187 VAL A N 1
ATOM 1431 C CA . VAL A 1 187 ? 7.918 2.461 -2.084 1 97.44 187 VAL A CA 1
ATOM 1432 C C . VAL A 1 187 ? 6.984 2.844 -3.229 1 97.44 187 VAL A C 1
ATOM 1434 O O . VAL A 1 187 ? 6.355 3.904 -3.197 1 97.44 187 VAL A O 1
ATOM 1437 N N . TYR A 1 188 ? 6.812 2.014 -4.184 1 97.81 188 TYR A N 1
ATOM 1438 C CA . TYR A 1 188 ? 6.078 2.383 -5.387 1 97.81 188 TYR A CA 1
ATOM 1439 C C . TYR A 1 188 ? 4.574 2.283 -5.16 1 97.81 188 TYR A C 1
ATOM 1441 O O . TYR A 1 188 ? 3.783 2.832 -5.93 1 97.81 188 TYR A O 1
ATOM 1449 N N . SER A 1 189 ? 4.176 1.538 -4.078 1 98.25 189 SER A N 1
ATOM 1450 C CA . SER A 1 189 ? 2.764 1.62 -3.723 1 98.25 189 SER A CA 1
ATOM 1451 C C . SER A 1 189 ? 2.363 3.049 -3.369 1 98.25 189 SER A C 1
ATOM 1453 O O . SER A 1 189 ? 1.273 3.5 -3.727 1 98.25 189 SER A O 1
ATOM 1455 N N . VAL A 1 190 ? 3.24 3.762 -2.691 1 97.94 190 VAL A N 1
ATOM 1456 C CA . VAL A 1 190 ? 2.963 5.137 -2.295 1 97.94 190 VAL A CA 1
ATOM 1457 C C . VAL A 1 190 ? 3.053 6.055 -3.512 1 97.94 190 VAL A C 1
ATOM 1459 O O . VAL A 1 190 ? 2.146 6.852 -3.764 1 97.94 190 VAL A O 1
ATOM 1462 N N . VAL A 1 191 ? 4.098 5.895 -4.301 1 97.62 191 VAL A N 1
ATOM 1463 C CA . VAL A 1 191 ? 4.305 6.723 -5.484 1 97.62 191 VAL A CA 1
ATOM 1464 C C . VAL A 1 191 ? 3.135 6.551 -6.449 1 97.62 191 VAL A C 1
ATOM 1466 O O . VAL A 1 191 ? 2.604 7.531 -6.977 1 97.62 191 VAL A O 1
ATOM 1469 N N . ALA A 1 192 ? 2.746 5.309 -6.656 1 98.31 192 ALA A N 1
ATOM 1470 C CA . ALA A 1 192 ? 1.626 4.992 -7.535 1 98.31 192 ALA A CA 1
ATOM 1471 C C . ALA A 1 192 ? 0.332 5.621 -7.031 1 98.31 192 ALA A C 1
ATOM 1473 O O . ALA A 1 192 ? -0.473 6.121 -7.82 1 98.31 192 ALA A O 1
ATOM 1474 N N . SER A 1 193 ? 0.116 5.582 -5.742 1 98.5 193 SER A N 1
ATOM 1475 C CA . SER A 1 193 ? -1.088 6.152 -5.148 1 98.5 193 SER A CA 1
ATOM 1476 C C . SER A 1 193 ? -1.157 7.66 -5.379 1 98.5 193 SER A C 1
ATOM 1478 O O . SER A 1 193 ? -2.217 8.195 -5.711 1 98.5 193 SER A O 1
ATOM 1480 N N . ILE A 1 194 ? -0.027 8.359 -5.199 1 98.25 194 ILE A N 1
ATOM 1481 C CA . ILE A 1 194 ? 0.007 9.797 -5.445 1 98.25 194 ILE A CA 1
ATOM 1482 C C . ILE A 1 194 ? -0.436 10.086 -6.879 1 98.25 194 ILE A C 1
ATOM 1484 O O . ILE A 1 194 ? -1.295 10.938 -7.109 1 98.25 194 ILE A O 1
ATOM 1488 N N . GLY A 1 195 ? 0.18 9.344 -7.809 1 97.69 195 GLY A N 1
ATOM 1489 C CA . GLY A 1 195 ? -0.185 9.523 -9.203 1 97.69 195 GLY A CA 1
ATOM 1490 C C . GLY A 1 195 ? -1.642 9.203 -9.484 1 97.69 195 GLY A C 1
ATOM 1491 O O . GLY A 1 195 ? -2.297 9.906 -10.258 1 97.69 195 GLY A O 1
ATOM 1492 N N . TYR A 1 196 ? -2.098 8.195 -8.844 1 97.75 196 TYR A N 1
ATOM 1493 C CA . TYR A 1 196 ? -3.486 7.781 -9.023 1 97.75 196 TYR A CA 1
ATOM 1494 C C . TYR A 1 196 ? -4.441 8.875 -8.578 1 97.75 196 TYR A C 1
ATOM 1496 O O . TYR A 1 196 ? -5.324 9.289 -9.328 1 97.75 196 TYR A O 1
ATOM 1504 N N . TYR A 1 197 ? -4.316 9.383 -7.352 1 98.12 197 TYR A N 1
ATOM 1505 C CA . TYR A 1 197 ? -5.207 10.414 -6.828 1 98.12 197 TYR A CA 1
ATOM 1506 C C . TYR A 1 197 ? -5.09 11.695 -7.641 1 98.12 197 TYR A C 1
ATOM 1508 O O . TYR A 1 197 ? -6.09 12.375 -7.898 1 98.12 197 TYR A O 1
ATOM 1516 N N . ARG A 1 198 ? -3.893 12.031 -7.996 1 97.44 198 ARG A N 1
ATOM 1517 C CA . ARG A 1 198 ? -3.689 13.188 -8.859 1 97.44 198 ARG A CA 1
ATOM 1518 C C . ARG A 1 198 ? -4.547 13.094 -10.117 1 97.44 198 ARG A C 1
ATOM 1520 O O . ARG A 1 198 ? -5.168 14.078 -10.531 1 97.44 198 ARG A O 1
ATOM 1527 N N . SER A 1 199 ? -4.582 11.906 -10.695 1 96.69 199 SER A N 1
ATOM 1528 C CA . SER A 1 199 ? -5.281 11.711 -11.961 1 96.69 199 SER A CA 1
ATOM 1529 C C . SER A 1 199 ? -6.793 11.773 -11.773 1 96.69 199 SER A C 1
ATOM 1531 O O . SER A 1 199 ? -7.539 11.922 -12.742 1 96.69 199 SER A O 1
ATOM 1533 N N . ARG A 1 200 ? -7.285 11.664 -10.547 1 96.94 200 ARG A N 1
ATOM 1534 C CA . ARG A 1 200 ? -8.719 11.633 -10.266 1 96.94 200 ARG A CA 1
ATOM 1535 C C . ARG A 1 200 ? -9.219 13 -9.82 1 96.94 200 ARG A C 1
ATOM 1537 O O . ARG A 1 200 ? -10.422 13.203 -9.648 1 96.94 200 ARG A O 1
ATOM 1544 N N . LEU A 1 201 ? -8.336 13.906 -9.539 1 97.56 201 LEU A N 1
ATOM 1545 C CA . LEU A 1 201 ? -8.648 15.258 -9.102 1 97.56 201 LEU A CA 1
ATOM 1546 C C . LEU A 1 201 ? -8.539 16.25 -10.258 1 97.56 201 LEU A C 1
ATOM 1548 O O . LEU A 1 201 ? -8.062 15.898 -11.336 1 97.56 201 LEU A O 1
ATOM 1552 N N . PRO A 1 202 ? -9.109 17.531 -10.102 1 97.62 202 PRO A N 1
ATOM 1553 C CA . PRO A 1 202 ? -9.031 18.516 -11.188 1 97.62 202 PRO A CA 1
ATOM 1554 C C . PRO A 1 202 ? -7.613 18.703 -11.719 1 97.62 202 PRO A C 1
ATOM 1556 O O . PRO A 1 202 ? -6.645 18.594 -10.961 1 97.62 202 PRO A O 1
ATOM 1559 N N . LYS A 1 203 ? -7.805 19.203 -12.992 1 92.81 203 LYS A N 1
ATOM 1560 C CA . LYS A 1 203 ? -6.527 19.422 -13.664 1 92.81 203 LYS A CA 1
ATOM 1561 C C . LYS A 1 203 ? -5.723 20.516 -12.961 1 92.81 203 LYS A C 1
ATOM 1563 O O . LYS A 1 203 ? -6.285 21.484 -12.477 1 92.81 203 LYS A O 1
ATOM 1568 N N . ASP A 1 204 ? -4.473 20.406 -12.562 1 94.62 204 ASP A N 1
ATOM 1569 C CA . ASP A 1 204 ? -3.545 21.391 -12.023 1 94.62 204 ASP A CA 1
ATOM 1570 C C . ASP A 1 204 ? -3.521 21.344 -10.5 1 94.62 204 ASP A C 1
ATOM 1572 O O . ASP A 1 204 ? -3.045 22.281 -9.852 1 94.62 204 ASP A O 1
ATOM 1576 N N . THR A 1 205 ? -4.277 20.375 -10.023 1 98.44 205 THR A N 1
ATOM 1577 C CA . THR A 1 205 ? -4.18 20.172 -8.578 1 98.44 205 THR A CA 1
ATOM 1578 C C . THR A 1 205 ? -2.723 20.219 -8.125 1 98.44 205 THR A C 1
ATOM 1580 O O . THR A 1 205 ? -1.864 19.562 -8.719 1 98.44 205 THR A O 1
ATOM 1583 N N . VAL A 1 206 ? -2.455 21.094 -7.133 1 98.69 206 VAL A N 1
ATOM 1584 C CA . VAL A 1 206 ? -1.122 21.172 -6.547 1 98.69 206 VAL A CA 1
ATOM 1585 C C . VAL A 1 206 ? -0.911 20 -5.582 1 98.69 206 VAL A C 1
ATOM 1587 O O . VAL A 1 206 ? -1.771 19.719 -4.75 1 98.69 206 VAL A O 1
ATOM 1590 N N . ILE A 1 207 ? 0.18 19.312 -5.734 1 98.62 207 ILE A N 1
ATOM 1591 C CA . ILE A 1 207 ? 0.503 18.203 -4.844 1 98.62 207 ILE A CA 1
ATOM 1592 C C . ILE A 1 207 ? 1.583 18.641 -3.854 1 98.62 207 ILE A C 1
ATOM 1594 O O . ILE A 1 207 ? 2.699 18.984 -4.25 1 98.62 207 ILE A O 1
ATOM 1598 N N . VAL A 1 208 ? 1.259 18.641 -2.594 1 98.5 208 VAL A N 1
ATOM 1599 C CA . VAL A 1 208 ? 2.195 19 -1.535 1 98.5 208 VAL A CA 1
ATOM 1600 C C . VAL A 1 208 ? 2.539 17.766 -0.708 1 98.5 208 VAL A C 1
ATOM 1602 O O . VAL A 1 208 ? 1.646 17.078 -0.212 1 98.5 208 VAL A O 1
ATOM 1605 N N . LEU A 1 209 ? 3.758 17.5 -0.605 1 97.44 209 LEU A N 1
ATOM 1606 C CA . LEU A 1 209 ? 4.23 16.312 0.083 1 97.44 209 LEU A CA 1
ATOM 1607 C C . LEU A 1 209 ? 4.898 16.672 1.403 1 97.44 209 LEU A C 1
ATOM 1609 O O . LEU A 1 209 ? 5.902 17.391 1.42 1 97.44 209 LEU A O 1
ATOM 1613 N N . GLY A 1 210 ? 4.277 16.234 2.457 1 95.12 210 GLY A N 1
ATOM 1614 C CA . GLY A 1 210 ? 4.855 16.375 3.783 1 95.12 210 GLY A CA 1
ATOM 1615 C C . GLY A 1 210 ? 5.227 15.047 4.422 1 95.12 210 GLY A C 1
ATOM 1616 O O . GLY A 1 210 ? 5.301 14.023 3.738 1 95.12 210 GLY A O 1
ATOM 1617 N N . GLY A 1 211 ? 5.543 15.055 5.691 1 90.56 211 GLY A N 1
ATOM 1618 C CA . GLY A 1 211 ? 5.922 13.852 6.41 1 90.56 211 GLY A CA 1
ATOM 1619 C C . GLY A 1 211 ? 7.406 13.555 6.328 1 90.56 211 GLY A C 1
ATOM 1620 O O . GLY A 1 211 ? 8.117 14.109 5.488 1 90.56 211 GLY A O 1
ATOM 1621 N N . GLY A 1 212 ? 7.891 12.664 7.129 1 84.88 212 GLY A N 1
ATOM 1622 C CA . GLY A 1 212 ? 9.305 12.328 7.219 1 84.88 212 GLY A CA 1
ATOM 1623 C C . GLY A 1 212 ? 9.859 11.742 5.938 1 84.88 212 GLY A C 1
ATOM 1624 O O . GLY A 1 212 ? 11.047 11.898 5.641 1 84.88 212 GLY A O 1
ATOM 1625 N N . CYS A 1 213 ? 9.023 11.117 5.117 1 84.25 213 CYS A N 1
ATOM 1626 C CA . CYS A 1 213 ? 9.484 10.445 3.906 1 84.25 213 CYS A CA 1
ATOM 1627 C C . CYS A 1 213 ? 9.172 11.281 2.668 1 84.25 213 CYS A C 1
ATOM 1629 O O . CYS A 1 213 ? 9.508 10.891 1.55 1 84.25 213 CYS A O 1
ATOM 1631 N N . GLY A 1 214 ? 8.57 12.383 2.842 1 85.62 214 GLY A N 1
ATOM 1632 C CA . GLY A 1 214 ? 8.07 13.172 1.729 1 85.62 214 GLY A CA 1
ATOM 1633 C C . GLY A 1 214 ? 9.164 13.578 0.751 1 85.62 214 GLY A C 1
ATOM 1634 O O . GLY A 1 214 ? 8.992 13.438 -0.463 1 85.62 214 GLY A O 1
ATOM 1635 N N . HIS A 1 215 ? 10.25 13.984 1.272 1 85 215 HIS A N 1
ATOM 1636 C CA . HIS A 1 215 ? 11.344 14.453 0.424 1 85 215 HIS A CA 1
ATOM 1637 C C . HIS A 1 215 ? 11.93 13.32 -0.404 1 85 215 HIS A C 1
ATOM 1639 O O . HIS A 1 215 ? 12.328 13.523 -1.552 1 85 215 HIS A O 1
ATOM 1645 N N . HIS A 1 216 ? 11.953 12.172 0.121 1 88.06 216 HIS A N 1
ATOM 1646 C CA . HIS A 1 216 ? 12.484 11.008 -0.579 1 88.06 216 HIS A CA 1
ATOM 1647 C C . HIS A 1 216 ? 11.562 10.578 -1.709 1 88.06 216 HIS A C 1
ATOM 1649 O O . HIS A 1 216 ? 12.023 10.25 -2.807 1 88.06 216 HIS A O 1
ATOM 1655 N N . LEU A 1 217 ? 10.312 10.688 -1.521 1 93.38 217 LEU A N 1
ATOM 1656 C CA . LEU A 1 217 ? 9.305 10.219 -2.467 1 93.38 217 LEU A CA 1
ATOM 1657 C C . LEU A 1 217 ? 9.203 11.164 -3.66 1 93.38 217 LEU A C 1
ATOM 1659 O O . LEU A 1 217 ? 8.883 10.734 -4.77 1 93.38 217 LEU A O 1
ATOM 1663 N N . ALA A 1 218 ? 9.461 12.453 -3.408 1 93.56 218 ALA A N 1
ATOM 1664 C CA . ALA A 1 218 ? 9.32 13.469 -4.441 1 93.56 218 ALA A CA 1
ATOM 1665 C C . ALA A 1 218 ? 10.18 13.148 -5.66 1 93.56 218 ALA A C 1
ATOM 1667 O O . ALA A 1 218 ? 9.758 13.352 -6.801 1 93.56 218 ALA A O 1
ATOM 1668 N N . SER A 1 219 ? 11.344 12.617 -5.469 1 92.06 219 SER A N 1
ATOM 1669 C CA . SER A 1 219 ? 12.297 12.336 -6.543 1 92.06 219 SER A CA 1
ATOM 1670 C C . SER A 1 219 ? 11.836 11.148 -7.387 1 92.06 219 SER A C 1
ATOM 1672 O O . SER A 1 219 ? 12.344 10.93 -8.484 1 92.06 219 SER A O 1
ATOM 1674 N N . LEU A 1 220 ? 10.906 10.398 -6.922 1 95.31 220 LEU A N 1
ATOM 1675 C CA . LEU A 1 220 ? 10.469 9.188 -7.605 1 95.31 220 LEU A CA 1
ATOM 1676 C C . LEU A 1 220 ? 9.203 9.445 -8.422 1 95.31 220 LEU A C 1
ATOM 1678 O O . LEU A 1 220 ? 8.797 8.602 -9.219 1 95.31 220 LEU A O 1
ATOM 1682 N N . CYS A 1 221 ? 8.594 10.617 -8.211 1 95.12 221 CYS A N 1
ATOM 16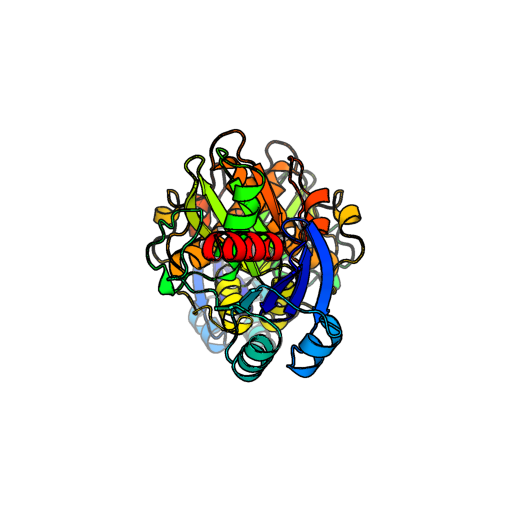83 C CA . CYS A 1 221 ? 7.387 10.977 -8.953 1 95.12 221 CYS A CA 1
ATOM 1684 C C . CYS A 1 221 ? 7.742 11.531 -10.328 1 95.12 221 CYS A C 1
ATOM 1686 O O . CYS A 1 221 ? 8.703 12.289 -10.469 1 95.12 221 CYS A O 1
ATOM 1688 N N . ASP A 1 222 ? 6.961 11.156 -11.352 1 93.62 222 ASP A N 1
ATOM 1689 C CA . ASP A 1 222 ? 7.168 11.664 -12.703 1 93.62 222 ASP A CA 1
ATOM 1690 C C . ASP A 1 222 ? 6.312 12.906 -12.961 1 93.62 222 ASP A C 1
ATOM 1692 O O . ASP A 1 222 ? 6.051 13.25 -14.117 1 93.62 222 ASP A O 1
ATOM 1696 N N . PHE A 1 223 ? 5.73 13.516 -12.016 1 94.06 223 PHE A N 1
ATOM 1697 C CA . PHE A 1 223 ? 4.918 14.727 -12.047 1 94.06 223 PHE A CA 1
ATOM 1698 C C . PHE A 1 223 ? 5.328 15.68 -10.938 1 94.06 223 PHE A C 1
ATOM 1700 O O . PHE A 1 223 ? 6.051 15.297 -10.016 1 94.06 223 PHE A O 1
ATOM 1707 N N . ASP A 1 224 ? 4.965 16.891 -11.047 1 94.81 224 ASP A N 1
ATOM 1708 C CA . ASP A 1 224 ? 5.41 17.922 -10.117 1 94.81 224 ASP A CA 1
ATOM 1709 C C . ASP A 1 224 ? 4.801 17.703 -8.734 1 94.81 224 ASP A C 1
ATOM 1711 O O . ASP A 1 224 ? 3.582 17.562 -8.602 1 94.81 224 ASP A O 1
ATOM 1715 N N . VAL A 1 225 ? 5.605 17.578 -7.781 1 96.75 225 VAL A N 1
ATOM 1716 C CA . VAL A 1 225 ? 5.215 17.547 -6.375 1 96.75 225 VAL A CA 1
ATOM 1717 C C . VAL A 1 225 ? 6.074 18.516 -5.574 1 96.75 225 VAL A C 1
ATOM 1719 O O . VAL A 1 225 ? 7.246 18.719 -5.895 1 96.75 225 VAL A O 1
ATOM 1722 N N . LEU A 1 226 ? 5.539 19.156 -4.598 1 97.12 226 LEU A N 1
ATOM 1723 C CA . LEU A 1 226 ? 6.238 20.141 -3.795 1 97.12 226 LEU A CA 1
ATOM 1724 C C . LEU A 1 226 ? 6.477 19.625 -2.379 1 97.12 226 LEU A C 1
ATOM 1726 O O . LEU A 1 226 ? 5.57 19.641 -1.546 1 97.12 226 LEU A O 1
ATOM 1730 N N . PRO A 1 227 ? 7.68 19.234 -2.094 1 96.06 227 PRO A N 1
ATOM 1731 C CA . PRO A 1 227 ? 7.973 18.797 -0.729 1 96.06 227 PRO A CA 1
ATOM 1732 C C . PRO A 1 227 ? 7.977 19.938 0.278 1 96.06 227 PRO A C 1
ATOM 1734 O O . PRO A 1 227 ? 8.43 21.047 -0.039 1 96.06 227 PRO A O 1
ATOM 1737 N N . ASP A 1 228 ? 7.402 19.719 1.403 1 96 228 ASP A N 1
ATOM 1738 C CA . ASP A 1 228 ? 7.402 20.641 2.529 1 96 228 ASP A CA 1
ATOM 1739 C C . ASP A 1 228 ? 7.504 19.906 3.857 1 96 228 ASP A C 1
ATOM 1741 O O . ASP A 1 228 ? 6.488 19.484 4.426 1 96 228 ASP A O 1
ATOM 1745 N N . GLU A 1 229 ? 8.664 19.828 4.445 1 91.56 229 GLU A N 1
ATOM 1746 C CA . GLU A 1 229 ? 8.922 19.031 5.652 1 91.56 229 GLU A CA 1
ATOM 1747 C C . GLU A 1 229 ? 8.312 19.703 6.883 1 91.56 229 GLU A C 1
ATOM 1749 O O . GLU A 1 229 ? 8.227 19.094 7.949 1 91.56 229 GLU A O 1
ATOM 1754 N N . HIS A 1 230 ? 7.852 20.875 6.781 1 95 230 HIS A N 1
ATOM 1755 C CA . HIS A 1 230 ? 7.289 21.609 7.914 1 95 230 HIS A CA 1
ATOM 1756 C C . HIS A 1 230 ? 5.801 21.875 7.711 1 95 230 HIS A C 1
ATOM 1758 O O . HIS A 1 230 ? 5.238 22.766 8.352 1 95 230 HIS A O 1
ATOM 1764 N N . LEU A 1 231 ? 5.238 21.109 6.879 1 96.75 231 LEU A N 1
ATOM 1765 C CA . LEU A 1 231 ? 3.877 21.359 6.422 1 96.75 231 LEU A CA 1
ATOM 1766 C C . LEU A 1 231 ? 2.912 21.422 7.602 1 96.75 231 LEU A C 1
ATOM 1768 O O . LEU A 1 231 ? 2.18 22.406 7.754 1 96.75 231 LEU A O 1
ATOM 1772 N N . ALA A 1 232 ? 2.883 20.406 8.461 1 96.62 232 ALA A N 1
ATOM 1773 C CA . ALA A 1 232 ? 1.973 20.375 9.602 1 96.62 232 ALA A CA 1
ATOM 1774 C C . ALA A 1 232 ? 2.262 21.516 10.57 1 96.62 232 ALA A C 1
ATOM 1776 O O . ALA A 1 232 ? 1.337 22.141 11.086 1 96.62 232 ALA A O 1
ATOM 1777 N N . SER A 1 233 ? 3.527 21.797 10.828 1 97.69 233 SER A N 1
ATOM 1778 C CA . SER A 1 233 ? 3.926 22.875 11.727 1 97.69 233 SER A CA 1
ATOM 1779 C C . SER A 1 233 ? 3.486 24.234 11.188 1 97.69 233 SER A C 1
ATOM 1781 O O . SER A 1 233 ? 3.031 25.094 11.945 1 97.69 233 SER A O 1
ATOM 1783 N N . LYS A 1 234 ? 3.689 24.391 9.891 1 98.25 234 LYS A N 1
ATOM 1784 C CA . LYS A 1 234 ? 3.217 25.609 9.234 1 98.25 234 LYS A CA 1
ATOM 1785 C C . LYS A 1 234 ? 1.713 25.781 9.422 1 98.25 234 LYS A C 1
ATOM 1787 O O . LYS A 1 234 ? 1.251 26.875 9.773 1 98.25 234 LYS A O 1
ATOM 1792 N N . GLY A 1 235 ? 1.003 24.703 9.219 1 98.62 235 GLY A N 1
ATOM 1793 C CA . GLY A 1 235 ? -0.436 24.75 9.422 1 98.62 235 GLY A CA 1
ATOM 1794 C C . GLY A 1 235 ? -0.827 25.094 10.852 1 98.62 235 GLY A C 1
ATOM 1795 O O . GLY A 1 235 ? -1.729 25.906 11.07 1 98.62 235 GLY A O 1
ATOM 1796 N N . LEU A 1 236 ? -0.166 24.5 11.789 1 98.5 236 LEU A N 1
ATOM 1797 C CA . LEU A 1 236 ? -0.419 24.781 13.195 1 98.5 236 LEU A CA 1
ATOM 1798 C C . LEU A 1 236 ? -0.175 26.25 13.508 1 98.5 236 LEU A C 1
ATOM 1800 O O . LEU A 1 236 ? -0.975 26.891 14.195 1 98.5 236 LEU A O 1
ATOM 1804 N N . ASN A 1 237 ? 0.897 26.766 13.023 1 98.56 237 ASN A N 1
ATOM 1805 C CA . ASN A 1 237 ? 1.195 28.172 13.234 1 98.56 237 ASN A CA 1
ATOM 1806 C C . ASN A 1 237 ? 0.11 29.078 12.641 1 98.56 237 ASN A C 1
ATOM 1808 O O . ASN A 1 237 ? -0.307 30.047 13.273 1 98.56 237 ASN A O 1
ATOM 1812 N N . ARG A 1 238 ? -0.33 28.734 11.445 1 98.5 238 ARG A N 1
ATOM 1813 C CA . ARG A 1 238 ? -1.372 29.516 10.797 1 98.5 238 ARG A CA 1
ATOM 1814 C C . ARG A 1 238 ? -2.672 29.469 11.594 1 98.5 238 ARG A C 1
ATOM 1816 O O . ARG A 1 238 ? -3.387 30.469 11.695 1 98.5 238 ARG A O 1
ATOM 1823 N N . ILE A 1 239 ? -2.984 28.297 12.109 1 98.44 239 ILE A N 1
ATOM 1824 C CA . ILE A 1 239 ? -4.176 28.141 12.93 1 98.44 239 ILE A CA 1
ATOM 1825 C C . ILE A 1 239 ? -4.039 28.969 14.203 1 98.44 239 ILE A C 1
ATOM 1827 O O . ILE A 1 239 ? -4.984 29.656 14.609 1 98.44 239 ILE A O 1
ATOM 1831 N N . LEU A 1 240 ? -2.883 28.906 14.828 1 98.19 240 LEU A N 1
ATOM 1832 C CA . LEU A 1 240 ? -2.592 29.688 16.031 1 98.19 240 LEU A CA 1
ATOM 1833 C C . LEU A 1 240 ? -2.779 31.172 15.773 1 98.19 240 LEU A C 1
ATOM 1835 O O . LEU A 1 240 ? -3.482 31.859 16.531 1 98.19 240 LEU A O 1
ATOM 1839 N N . LEU A 1 241 ? -2.23 31.719 14.719 1 97.62 241 LEU A N 1
ATOM 1840 C CA . LEU A 1 241 ? -2.309 33.125 14.375 1 97.62 241 LEU A CA 1
ATOM 1841 C C . LEU A 1 241 ? -3.744 33.531 14.047 1 97.62 241 LEU A C 1
ATOM 1843 O O . LEU A 1 241 ? -4.168 34.656 14.359 1 97.62 241 LEU A O 1
ATOM 1847 N N . TYR A 1 242 ? -4.441 32.625 13.406 1 97.38 242 TYR A N 1
ATOM 1848 C CA . TYR A 1 242 ? -5.844 32.844 13.062 1 97.38 242 TYR A CA 1
ATOM 1849 C C . TYR A 1 242 ? -6.68 33.062 14.32 1 97.38 242 TYR A C 1
ATOM 1851 O O . TYR A 1 242 ? -7.648 33.812 14.312 1 97.38 242 TYR A O 1
ATOM 1859 N N . ASN A 1 243 ? -6.312 32.406 15.375 1 96.25 243 ASN A N 1
ATOM 1860 C CA . ASN A 1 243 ? -7.098 32.438 16.609 1 96.25 243 ASN A CA 1
ATOM 1861 C C . ASN A 1 243 ? -6.594 33.5 17.562 1 96.25 243 ASN A C 1
ATOM 1863 O O . ASN A 1 243 ? -7.262 33.844 18.547 1 96.25 243 ASN A O 1
ATOM 1867 N N . GLU A 1 244 ? -5.395 34.062 17.391 1 90.5 244 GLU A N 1
ATOM 1868 C CA . GLU A 1 244 ? -4.863 35.156 18.203 1 90.5 244 GLU A CA 1
ATOM 1869 C C . GLU A 1 244 ? -5.312 36.5 17.672 1 90.5 244 GLU A C 1
ATOM 1871 O O . GLU A 1 244 ? -5.324 37.5 18.406 1 90.5 244 GLU A O 1
ATOM 1876 N N . ASN A 1 245 ? -5.562 36.656 16.375 1 74.62 245 ASN A N 1
ATOM 1877 C CA . ASN A 1 245 ? -6.031 37.906 15.797 1 74.62 245 ASN A CA 1
ATOM 1878 C C . ASN A 1 245 ? -7.551 38.031 15.859 1 74.62 245 ASN A C 1
ATOM 1880 O O . ASN A 1 245 ? -8.094 39.125 16.047 1 74.62 245 ASN A O 1
ATOM 1884 N N . MET B 1 1 ? -8.82 -40.625 -19.375 1 83.06 1 MET B N 1
ATOM 1885 C CA . MET B 1 1 ? -8.188 -39.312 -19.109 1 83.06 1 MET B CA 1
ATOM 1886 C C . MET B 1 1 ? -7.512 -39.312 -17.734 1 83.06 1 MET B C 1
ATOM 1888 O O . MET B 1 1 ? -7.961 -40 -16.812 1 83.06 1 MET B O 1
ATOM 1892 N N . SER B 1 2 ? -6.309 -38.719 -17.656 1 93.31 2 SER B N 1
ATOM 1893 C CA . SER B 1 2 ? -5.527 -38.812 -16.438 1 93.31 2 SER B CA 1
ATOM 1894 C C . SER B 1 2 ? -5.93 -37.719 -15.438 1 93.31 2 SER B C 1
ATOM 1896 O O . SER B 1 2 ? -6.277 -36.625 -15.828 1 93.31 2 SER B O 1
ATOM 1898 N N . GLN B 1 3 ? -5.961 -38.094 -14.203 1 97.06 3 GLN B N 1
ATOM 1899 C CA . GLN B 1 3 ? -6.352 -37.188 -13.148 1 97.06 3 GLN B CA 1
ATOM 1900 C C . GLN B 1 3 ? -5.133 -36.688 -12.359 1 97.06 3 GLN B C 1
ATOM 1902 O O . GLN B 1 3 ? -4.215 -37.469 -12.102 1 97.06 3 GLN B O 1
ATOM 1907 N N . TYR B 1 4 ? -5.09 -35.406 -12.078 1 98 4 TYR B N 1
ATOM 1908 C CA . TYR B 1 4 ? -3.979 -34.781 -11.375 1 98 4 TYR B CA 1
ATOM 1909 C C . TYR B 1 4 ? -4.48 -33.938 -10.219 1 98 4 TYR B C 1
ATOM 1911 O O . TYR B 1 4 ? -5.613 -33.438 -10.242 1 98 4 TYR B O 1
ATOM 1919 N N . LEU B 1 5 ? -3.666 -33.781 -9.18 1 98.31 5 LEU B N 1
ATOM 1920 C CA . LEU B 1 5 ? -4.008 -33 -8.016 1 98.31 5 LEU B CA 1
ATOM 1921 C C . LEU B 1 5 ? -2.971 -31.891 -7.789 1 98.31 5 LEU B C 1
ATOM 1923 O O . LEU B 1 5 ? -1.767 -32.156 -7.844 1 98.31 5 LEU B O 1
ATOM 1927 N N . THR B 1 6 ? -3.439 -30.688 -7.629 1 98.19 6 THR B N 1
ATOM 1928 C CA . THR B 1 6 ? -2.562 -29.594 -7.223 1 98.19 6 THR B CA 1
ATOM 1929 C C . THR B 1 6 ? -2.965 -29.062 -5.848 1 98.19 6 THR B C 1
ATOM 1931 O O . THR B 1 6 ? -4.156 -28.953 -5.543 1 98.19 6 THR B O 1
ATOM 1934 N N . ILE B 1 7 ? -1.99 -28.812 -4.984 1 97.19 7 ILE B N 1
ATOM 1935 C CA . ILE B 1 7 ? -2.207 -28.219 -3.668 1 97.19 7 ILE B CA 1
ATOM 1936 C C . ILE B 1 7 ? -1.329 -26.984 -3.508 1 97.19 7 ILE B C 1
ATOM 1938 O O . ILE B 1 7 ? -0.101 -27.062 -3.584 1 97.19 7 ILE B O 1
ATOM 1942 N N . ASP B 1 8 ? -1.929 -25.859 -3.396 1 95.62 8 ASP B N 1
ATOM 1943 C CA . ASP B 1 8 ? -1.277 -24.594 -3.107 1 95.62 8 ASP B CA 1
ATOM 1944 C C . ASP B 1 8 ? -1.563 -24.141 -1.678 1 95.62 8 ASP B C 1
ATOM 1946 O O . ASP B 1 8 ? -2.629 -23.578 -1.398 1 95.62 8 ASP B O 1
ATOM 1950 N N . GLN B 1 9 ? -0.599 -24.328 -0.808 1 93.38 9 GLN B N 1
ATOM 1951 C CA . GLN B 1 9 ? -0.778 -23.984 0.6 1 93.38 9 GLN B CA 1
ATOM 1952 C C . GLN B 1 9 ? -0.117 -22.656 0.936 1 93.38 9 GLN B C 1
ATOM 1954 O O . GLN B 1 9 ? 1.11 -22.562 1.017 1 93.38 9 GLN B O 1
ATOM 1959 N N . GLY B 1 10 ? -0.904 -21.672 1.14 1 89.69 10 GLY B N 1
ATOM 1960 C CA . GLY B 1 10 ? -0.418 -20.359 1.549 1 89.69 10 GLY B CA 1
ATOM 1961 C C . GLY B 1 10 ? -0.422 -20.156 3.053 1 89.69 10 GLY B C 1
ATOM 1962 O O . GLY B 1 10 ? -0.498 -21.125 3.811 1 89.69 10 GLY B O 1
ATOM 1963 N N . ASN B 1 11 ? -0.302 -18.875 3.504 1 85.38 11 ASN B N 1
ATOM 1964 C CA . ASN B 1 11 ? -0.249 -18.516 4.914 1 85.38 11 ASN B CA 1
ATOM 1965 C C . ASN B 1 11 ? -1.61 -18.672 5.586 1 85.38 11 ASN B C 1
ATOM 1967 O O . ASN B 1 11 ? -1.69 -19 6.77 1 85.38 11 ASN B O 1
ATOM 1971 N N . THR B 1 12 ? -2.617 -18.469 4.777 1 84.75 12 THR B N 1
ATOM 1972 C CA . THR B 1 12 ? -3.938 -18.359 5.391 1 84.75 12 THR B CA 1
ATOM 1973 C C . THR B 1 12 ? -4.816 -19.547 4.988 1 84.75 12 THR B C 1
ATOM 1975 O O . THR B 1 12 ? -5.66 -19.984 5.766 1 84.75 12 THR B O 1
ATOM 1978 N N . GLU B 1 13 ? -4.605 -19.984 3.82 1 90 13 GLU B N 1
ATOM 1979 C CA . GLU B 1 13 ? -5.469 -21.031 3.281 1 90 13 GLU B CA 1
ATOM 1980 C C . GLU B 1 13 ? -4.711 -21.922 2.291 1 90 13 GLU B C 1
ATOM 1982 O O . GLU B 1 13 ? -3.609 -21.578 1.861 1 90 13 GLU B O 1
ATOM 1987 N N . ALA B 1 14 ? -5.328 -23.078 2.082 1 93.88 14 ALA B N 1
ATOM 1988 C CA . ALA B 1 14 ? -4.82 -24 1.066 1 93.88 14 ALA B CA 1
ATOM 1989 C C . ALA B 1 14 ? -5.863 -24.266 -0.014 1 93.88 14 ALA B C 1
ATOM 1991 O O . ALA B 1 14 ? -7.039 -24.484 0.29 1 93.88 14 ALA B O 1
ATOM 1992 N N . LYS B 1 15 ? -5.465 -24.172 -1.235 1 96.31 15 LYS B N 1
ATOM 1993 C CA . LYS B 1 15 ? -6.32 -24.484 -2.373 1 96.31 15 LYS B CA 1
ATOM 1994 C C . LYS B 1 15 ? -5.984 -25.859 -2.943 1 96.31 15 LYS B C 1
ATOM 1996 O O . LYS B 1 15 ? -4.844 -26.109 -3.344 1 96.31 15 LYS B O 1
ATOM 2001 N N . ILE B 1 16 ? -6.918 -26.719 -2.9 1 97.5 16 ILE B N 1
ATOM 2002 C CA . ILE B 1 16 ? -6.789 -28.062 -3.465 1 97.5 16 ILE B CA 1
ATOM 2003 C C . ILE B 1 16 ? -7.625 -28.156 -4.738 1 97.5 16 ILE B C 1
ATOM 2005 O O . ILE B 1 16 ? -8.82 -27.859 -4.73 1 97.5 16 ILE B O 1
ATOM 2009 N N . SER B 1 17 ? -6.949 -28.594 -5.84 1 98.25 17 SER B N 1
ATOM 2010 C CA . SER B 1 17 ? -7.656 -28.641 -7.117 1 98.25 17 SER B CA 1
ATOM 2011 C C . SER B 1 17 ? -7.441 -29.984 -7.812 1 98.25 17 SER B C 1
ATOM 2013 O O . SER B 1 17 ? -6.336 -30.531 -7.801 1 98.25 17 SER B O 1
ATOM 2015 N N . LEU B 1 18 ? -8.516 -30.516 -8.336 1 98.31 18 LEU B N 1
ATOM 2016 C CA . LEU B 1 18 ? -8.492 -31.719 -9.164 1 98.31 18 LEU B CA 1
ATOM 2017 C C . LEU B 1 18 ? -8.555 -31.359 -10.648 1 98.31 18 LEU B C 1
ATOM 2019 O O . LEU B 1 18 ? -9.406 -30.562 -11.062 1 98.31 18 LEU B O 1
ATOM 2023 N N . TRP B 1 19 ? -7.625 -31.953 -11.367 1 98.12 19 TRP B N 1
ATOM 2024 C CA . TRP B 1 19 ? -7.535 -31.688 -12.797 1 98.12 19 TRP B CA 1
ATOM 2025 C C . TRP B 1 19 ? -7.68 -33 -13.594 1 98.12 19 TRP B C 1
ATOM 2027 O O . TRP B 1 19 ? -7.18 -34.031 -13.188 1 98.12 19 TRP B O 1
ATOM 2037 N N . GLU B 1 20 ? -8.383 -32.938 -14.719 1 97.62 20 GLU B N 1
ATOM 2038 C CA . GLU B 1 20 ? -8.312 -33.938 -15.781 1 97.62 20 GLU B CA 1
ATOM 2039 C C . GLU B 1 20 ? -7.512 -33.406 -16.969 1 97.62 20 GLU B C 1
ATOM 2041 O O . GLU B 1 20 ? -8.023 -32.625 -17.781 1 97.62 20 GLU B O 1
ATOM 2046 N N . ASP B 1 21 ? -6.336 -33.906 -17.047 1 96.44 21 ASP B N 1
ATOM 2047 C CA . ASP B 1 21 ? -5.375 -33.312 -17.984 1 96.44 21 ASP B CA 1
ATOM 2048 C C . ASP B 1 21 ? -5.242 -31.812 -17.766 1 96.44 21 ASP B C 1
ATOM 2050 O O . ASP B 1 21 ? -4.812 -31.359 -16.703 1 96.44 21 ASP B O 1
ATOM 2054 N N . LYS B 1 22 ? -5.734 -31.047 -18.719 1 96.69 22 LYS B N 1
ATOM 2055 C CA . LYS B 1 22 ? -5.566 -29.594 -18.594 1 96.69 22 LYS B CA 1
ATOM 2056 C C . LYS B 1 22 ? -6.871 -28.922 -18.172 1 96.69 22 LYS B C 1
ATOM 2058 O O . LYS B 1 22 ? -6.941 -27.703 -18.078 1 96.69 22 LYS B O 1
ATOM 2063 N N . GLU B 1 23 ? -7.832 -29.688 -17.812 1 97.12 23 GLU B N 1
ATOM 2064 C CA . GLU B 1 23 ? -9.141 -29.156 -17.453 1 97.12 23 GLU B C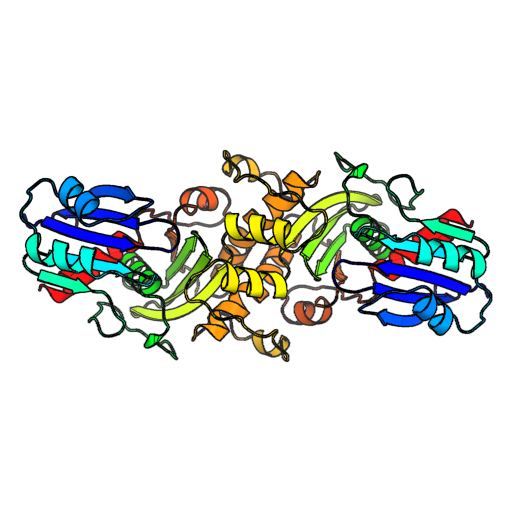A 1
ATOM 2065 C C . GLU B 1 23 ? -9.375 -29.219 -15.953 1 97.12 23 GLU B C 1
ATOM 2067 O O . GLU B 1 23 ? -9.188 -30.281 -15.344 1 97.12 23 GLU B O 1
ATOM 2072 N N . LEU B 1 24 ? -9.781 -28.125 -15.375 1 97.81 24 LEU B N 1
ATOM 2073 C CA . LEU B 1 24 ? -10.109 -28.094 -13.953 1 97.81 24 LEU B CA 1
ATOM 2074 C C . LEU B 1 24 ? -11.43 -28.812 -13.68 1 97.81 24 LEU B C 1
ATOM 2076 O O . LEU B 1 24 ? -12.445 -28.531 -14.32 1 97.81 24 LEU B O 1
ATOM 2080 N N . VAL B 1 25 ? -11.414 -29.703 -12.742 1 97.12 25 VAL B N 1
ATOM 2081 C CA . VAL B 1 25 ? -12.586 -30.516 -12.445 1 97.12 25 VAL B CA 1
ATOM 2082 C C . VAL B 1 25 ? -13.266 -30.016 -11.18 1 97.12 25 VAL B C 1
ATOM 2084 O O . VAL B 1 25 ? -14.492 -29.891 -11.133 1 97.12 25 VAL B O 1
ATOM 2087 N N . ASP B 1 26 ? -12.516 -29.812 -10.164 1 96.94 26 ASP B N 1
ATOM 2088 C CA . ASP B 1 26 ? -13.023 -29.406 -8.859 1 96.94 26 ASP B CA 1
ATOM 2089 C C . ASP B 1 26 ? -11.945 -28.672 -8.055 1 96.94 26 ASP B C 1
ATOM 2091 O O . ASP B 1 26 ? -10.75 -28.859 -8.305 1 96.94 26 ASP B O 1
ATOM 2095 N N . THR B 1 27 ? -12.422 -27.797 -7.234 1 97.44 27 THR B N 1
ATOM 2096 C CA . THR B 1 27 ? -11.5 -27.062 -6.367 1 97.44 27 THR B CA 1
ATOM 2097 C C . THR B 1 27 ? -12.141 -26.781 -5.012 1 97.44 27 THR B C 1
ATOM 2099 O O . THR B 1 27 ? -13.352 -26.531 -4.93 1 97.44 27 THR B O 1
ATOM 2102 N N . VAL B 1 28 ? -11.336 -26.844 -3.9 1 96.38 28 VAL B N 1
ATOM 2103 C CA . VAL B 1 28 ? -11.805 -26.484 -2.566 1 96.38 28 VAL B CA 1
ATOM 2104 C C . VAL B 1 28 ? -10.75 -25.641 -1.854 1 96.38 28 VAL B C 1
ATOM 2106 O O . VAL B 1 28 ? -9.555 -25.766 -2.137 1 96.38 28 VAL B O 1
ATOM 2109 N N . ILE B 1 29 ? -11.148 -24.703 -1.112 1 94.19 29 ILE B N 1
ATOM 2110 C CA . ILE B 1 29 ? -10.266 -23.922 -0.244 1 94.19 29 ILE B CA 1
ATOM 2111 C C . ILE B 1 29 ? -10.406 -24.406 1.197 1 94.19 29 ILE B C 1
ATOM 2113 O O . ILE B 1 29 ? -11.516 -24.5 1.729 1 94.19 29 ILE B O 1
ATOM 2117 N N . ASP B 1 30 ? -9.281 -24.75 1.732 1 93 30 ASP B N 1
ATOM 2118 C CA . ASP B 1 30 ? -9.242 -25.281 3.092 1 93 30 ASP B CA 1
ATOM 2119 C C . ASP B 1 30 ? -8.422 -24.375 4.012 1 93 30 ASP B C 1
ATOM 2121 O O . ASP B 1 30 ? -7.25 -24.109 3.742 1 93 30 ASP B O 1
ATOM 2125 N N . THR B 1 31 ? -8.977 -23.953 5.172 1 89.44 31 THR B N 1
ATOM 2126 C CA . THR B 1 31 ? -8.266 -23.109 6.113 1 89.44 31 THR B CA 1
ATOM 2127 C C . THR B 1 31 ? -7.277 -23.922 6.941 1 89.44 31 THR B C 1
ATOM 2129 O O . THR B 1 31 ? -6.348 -23.375 7.535 1 89.44 31 THR B O 1
ATOM 2132 N N . ARG B 1 32 ? -7.516 -25.25 7.062 1 86.88 32 ARG B N 1
ATOM 2133 C CA . ARG B 1 32 ? -6.617 -26.156 7.77 1 86.88 32 ARG B CA 1
ATOM 2134 C C . ARG B 1 32 ? -6.344 -27.422 6.945 1 86.88 32 ARG B C 1
ATOM 2136 O O . ARG B 1 32 ? -7.016 -28.438 7.121 1 86.88 32 ARG B O 1
ATOM 2143 N N . LEU B 1 33 ? -5.32 -27.391 6.176 1 92.31 33 LEU B N 1
ATOM 2144 C CA . LEU B 1 33 ? -4.941 -28.516 5.32 1 92.31 33 LEU B CA 1
ATOM 2145 C C . LEU B 1 33 ? -4.449 -29.688 6.152 1 92.31 33 LEU B C 1
ATOM 2147 O O . LEU B 1 33 ? -3.508 -29.547 6.938 1 92.31 33 LEU B O 1
ATOM 2151 N N . THR B 1 34 ? -5.109 -30.844 6.051 1 93.31 34 THR B N 1
ATOM 2152 C CA . THR B 1 34 ? -4.727 -32.094 6.703 1 93.31 34 THR B CA 1
ATOM 2153 C C . THR B 1 34 ? -4.711 -33.25 5.703 1 93.31 34 THR B C 1
ATOM 2155 O O . THR B 1 34 ? -5.32 -33.156 4.637 1 93.31 34 THR B O 1
ATOM 2158 N N . PRO B 1 35 ? -3.914 -34.281 6.094 1 94.94 35 PRO B N 1
ATOM 2159 C CA . PRO B 1 35 ? -3.963 -35.469 5.23 1 94.94 35 PRO B CA 1
ATOM 2160 C C . PRO B 1 35 ? -5.387 -35.969 5.004 1 94.94 35 PRO B C 1
ATOM 2162 O O . PRO B 1 35 ? -5.727 -36.375 3.895 1 94.94 35 PRO B O 1
ATOM 2165 N N . SER B 1 36 ? -6.172 -35.875 6.031 1 94.31 36 SER B N 1
ATOM 2166 C CA . SER B 1 36 ? -7.547 -36.344 5.941 1 94.31 36 SER B CA 1
ATOM 2167 C C . SER B 1 36 ? -8.359 -35.5 4.969 1 94.31 36 SER B C 1
ATOM 2169 O O . SER B 1 36 ? -9.188 -36.031 4.219 1 94.31 36 SER B O 1
ATOM 2171 N N . SER B 1 37 ? -8.203 -34.156 4.992 1 93.81 37 SER B N 1
ATOM 2172 C CA . SER B 1 37 ? -8.938 -33.281 4.086 1 93.81 37 SER B CA 1
ATOM 2173 C C . SER B 1 37 ? -8.562 -33.562 2.633 1 93.81 37 SER B C 1
ATOM 2175 O O . SER B 1 37 ? -9.422 -33.469 1.745 1 93.81 37 SER B O 1
ATOM 2177 N N . VAL B 1 38 ? -7.344 -33.875 2.379 1 95.38 38 VAL B N 1
ATOM 2178 C CA . VAL B 1 38 ? -6.891 -34.219 1.031 1 95.38 38 VAL B CA 1
ATOM 2179 C C . VAL B 1 38 ? -7.535 -35.531 0.568 1 95.38 38 VAL B C 1
ATOM 2181 O O . VAL B 1 38 ? -8.047 -35.594 -0.552 1 95.38 38 VAL B O 1
ATOM 2184 N N . GLU B 1 39 ? -7.484 -36.5 1.423 1 95.62 39 GLU B N 1
ATOM 2185 C CA . GLU B 1 39 ? -8.062 -37.812 1.107 1 95.62 39 GLU B CA 1
ATOM 2186 C C . GLU B 1 39 ? -9.547 -37.688 0.795 1 95.62 39 GLU B C 1
ATOM 2188 O O . GLU B 1 39 ? -10.039 -38.312 -0.153 1 95.62 39 GLU B O 1
ATOM 2193 N N . GLU B 1 40 ? -10.203 -36.938 1.667 1 96.12 40 GLU B N 1
ATOM 2194 C CA . GLU B 1 40 ? -11.633 -36.719 1.481 1 96.12 40 GLU B CA 1
ATOM 2195 C C . GLU B 1 40 ? -11.93 -36.062 0.141 1 96.12 40 GLU B C 1
ATOM 2197 O O . GLU B 1 40 ? -12.859 -36.438 -0.563 1 96.12 40 GLU B O 1
ATOM 2202 N N . PHE B 1 41 ? -11.18 -35.125 -0.272 1 96.69 41 PHE B N 1
ATOM 2203 C CA . PHE B 1 41 ? -11.383 -34.406 -1.52 1 96.69 41 PHE B CA 1
ATOM 2204 C C . PHE B 1 41 ? -11.109 -35.281 -2.721 1 96.69 41 PHE B C 1
ATOM 2206 O O . PHE B 1 41 ? -11.844 -35.25 -3.713 1 96.69 41 PHE B O 1
ATOM 2213 N N . VAL B 1 42 ? -10.109 -36.125 -2.691 1 95.94 42 VAL B N 1
ATOM 2214 C CA . VAL B 1 42 ? -9.727 -37 -3.783 1 95.94 42 VAL B CA 1
ATOM 2215 C C . VAL B 1 42 ? -10.781 -38.094 -3.961 1 95.94 42 VAL B C 1
ATOM 2217 O O . VAL B 1 42 ? -11.055 -38.531 -5.082 1 95.94 42 VAL B O 1
ATOM 2220 N N . GLY B 1 43 ? -11.383 -38.5 -2.84 1 93.5 43 GLY B N 1
ATOM 2221 C CA . GLY B 1 43 ? -12.555 -39.375 -2.873 1 93.5 43 GLY B CA 1
ATOM 2222 C C . GLY B 1 43 ? -12.281 -40.719 -3.496 1 93.5 43 GLY B C 1
ATOM 2223 O O . GLY B 1 43 ? -13.078 -41.219 -4.297 1 93.5 43 GLY B O 1
ATOM 2224 N N . GLY B 1 44 ? -11.133 -41.312 -3.383 1 90.12 44 GLY B N 1
ATOM 2225 C CA . GLY B 1 44 ? -10.836 -42.656 -3.879 1 90.12 44 GLY B CA 1
ATOM 2226 C C . GLY B 1 44 ? -10.367 -42.656 -5.324 1 90.12 44 GLY B C 1
ATOM 2227 O O . GLY B 1 44 ? -10.102 -43.719 -5.891 1 90.12 44 GLY B O 1
ATOM 2228 N N . ARG B 1 45 ? -10.258 -41.562 -5.891 1 91.75 45 ARG B N 1
ATOM 2229 C CA . ARG B 1 45 ? -9.766 -41.469 -7.262 1 91.75 45 ARG B CA 1
ATOM 2230 C C . ARG B 1 45 ? -8.32 -41.938 -7.355 1 91.75 45 ARG B C 1
ATOM 2232 O O . ARG B 1 45 ? -7.562 -41.812 -6.391 1 91.75 45 ARG B O 1
ATOM 2239 N N . ARG B 1 46 ? -8.031 -42.469 -8.5 1 89.5 46 ARG B N 1
ATOM 2240 C CA . ARG B 1 46 ? -6.641 -42.812 -8.789 1 89.5 46 ARG B CA 1
ATOM 2241 C C . ARG B 1 46 ? -5.938 -41.656 -9.508 1 89.5 46 ARG B C 1
ATOM 2243 O O . ARG B 1 46 ? -6.246 -41.375 -10.664 1 89.5 46 ARG B O 1
ATOM 2250 N N . LEU B 1 47 ? -4.992 -41.125 -8.898 1 96.62 47 LEU B N 1
ATOM 2251 C CA . LEU B 1 47 ? -4.312 -39.969 -9.453 1 96.62 47 LEU B CA 1
ATOM 2252 C C . LEU B 1 47 ? -3.031 -40.375 -10.172 1 96.62 47 LEU B C 1
ATOM 2254 O O . LEU B 1 47 ? -2.252 -41.188 -9.656 1 96.62 47 LEU B O 1
ATOM 2258 N N . LYS B 1 48 ? -2.854 -39.844 -11.328 1 97.44 48 LYS B N 1
ATOM 2259 C CA . LYS B 1 48 ? -1.595 -40.062 -12.039 1 97.44 48 LYS B CA 1
ATOM 2260 C C . LYS B 1 48 ? -0.462 -39.281 -11.391 1 97.44 48 LYS B C 1
ATOM 2262 O O . LYS B 1 48 ? 0.661 -39.781 -11.273 1 97.44 48 LYS B O 1
ATOM 2267 N N . GLY B 1 49 ? -0.749 -38.062 -11.031 1 97.69 49 GLY B N 1
ATOM 2268 C CA . GLY B 1 49 ? 0.263 -37.219 -10.414 1 97.69 49 GLY B CA 1
ATOM 2269 C C . GLY B 1 49 ? -0.317 -36.188 -9.484 1 97.69 49 GLY B C 1
ATOM 2270 O O . GLY B 1 49 ? -1.508 -35.875 -9.555 1 97.69 49 GLY B O 1
ATOM 2271 N N . ALA B 1 50 ? 0.53 -35.688 -8.57 1 97.88 50 ALA B N 1
ATOM 2272 C CA . ALA B 1 50 ? 0.186 -34.594 -7.656 1 97.88 50 ALA B CA 1
ATOM 2273 C C . ALA B 1 50 ? 1.367 -33.656 -7.465 1 97.88 50 ALA B C 1
ATOM 2275 O O . ALA B 1 50 ? 2.525 -34.062 -7.539 1 97.88 50 ALA B O 1
ATOM 2276 N N . ILE B 1 51 ? 1.056 -32.406 -7.297 1 97.62 51 ILE B N 1
ATOM 2277 C CA . ILE B 1 51 ? 2.1 -31.438 -7.008 1 97.62 51 ILE B CA 1
ATOM 2278 C C . ILE B 1 51 ? 1.683 -30.578 -5.82 1 97.62 51 ILE B C 1
ATOM 2280 O O . ILE B 1 51 ? 0.524 -30.156 -5.719 1 97.62 51 ILE B O 1
ATOM 2284 N N . TYR B 1 52 ? 2.621 -30.406 -4.926 1 96.56 52 TYR B N 1
ATOM 2285 C CA . TYR B 1 52 ? 2.424 -29.656 -3.691 1 96.56 52 TYR B CA 1
ATOM 2286 C C . TYR B 1 52 ? 3.295 -28.406 -3.666 1 96.56 52 TYR B C 1
ATOM 2288 O O . TYR B 1 52 ? 4.508 -28.484 -3.885 1 96.56 52 TYR B O 1
ATOM 2296 N N . CYS B 1 53 ? 2.617 -27.266 -3.527 1 95.31 53 CYS B N 1
ATOM 2297 C CA . CYS B 1 53 ? 3.25 -25.953 -3.395 1 95.31 53 CYS B CA 1
ATOM 2298 C C . CYS B 1 53 ? 2.934 -25.328 -2.041 1 95.31 53 CYS B C 1
ATOM 2300 O O . CYS B 1 53 ? 1.768 -25.25 -1.65 1 95.31 53 CYS B O 1
ATOM 2302 N N . SER B 1 54 ? 4.004 -24.938 -1.286 1 92 54 SER B N 1
ATOM 2303 C CA . SER B 1 54 ? 3.75 -24.375 0.034 1 92 54 SER B CA 1
ATOM 2304 C C . SER B 1 54 ? 4.746 -23.266 0.363 1 92 54 SER B C 1
ATOM 2306 O O . SER B 1 54 ? 5.934 -23.375 0.049 1 92 54 SER B O 1
ATOM 2308 N N . VAL B 1 55 ? 4.219 -22.203 0.955 1 84.31 55 VAL B N 1
ATOM 2309 C CA . VAL B 1 55 ? 5.109 -21.141 1.425 1 84.31 55 VAL B CA 1
ATOM 2310 C C . VAL B 1 55 ? 5.227 -21.203 2.945 1 84.31 55 VAL B C 1
ATOM 2312 O O . VAL B 1 55 ? 5.859 -20.344 3.561 1 84.31 55 VAL B O 1
ATOM 2315 N N . VAL B 1 56 ? 4.559 -22.125 3.678 1 82.69 56 VAL B N 1
ATOM 2316 C CA . VAL B 1 56 ? 4.66 -22.312 5.121 1 82.69 56 VAL B CA 1
ATOM 2317 C C . VAL B 1 56 ? 5.512 -23.547 5.434 1 82.69 56 VAL B C 1
ATOM 2319 O O . VAL B 1 56 ? 5.781 -24.359 4.547 1 82.69 56 VAL B O 1
ATOM 2322 N N . GLN B 1 57 ? 5.836 -23.562 6.875 1 75.81 57 GLN B N 1
ATOM 2323 C CA . GLN B 1 57 ? 6.68 -24.641 7.363 1 75.81 57 GLN B CA 1
ATOM 2324 C C . GLN B 1 57 ? 5.859 -25.891 7.656 1 75.81 57 GLN B C 1
ATOM 2326 O O . GLN B 1 57 ? 4.656 -25.812 7.914 1 75.81 57 GLN B O 1
ATOM 2331 N N . ASN B 1 58 ? 6.004 -27.031 7.078 1 66.38 58 ASN B N 1
ATOM 2332 C CA . ASN B 1 58 ? 5.543 -28.375 7.449 1 66.38 58 ASN B CA 1
ATOM 2333 C C . ASN B 1 58 ? 4.594 -28.938 6.402 1 66.38 58 ASN B C 1
ATOM 2335 O O . ASN B 1 58 ? 3.527 -28.375 6.148 1 66.38 58 ASN B O 1
ATOM 2339 N N . ASN B 1 59 ? 5.035 -29.781 5.855 1 79.19 59 ASN B N 1
ATOM 2340 C CA . ASN B 1 59 ? 4.215 -30.406 4.828 1 79.19 59 ASN B CA 1
ATOM 2341 C C . ASN B 1 59 ? 4.441 -31.922 4.777 1 79.19 59 ASN B C 1
ATOM 2343 O O . ASN B 1 59 ? 3.932 -32.594 3.885 1 79.19 59 ASN B O 1
ATOM 2347 N N . GLY B 1 60 ? 4.945 -32.406 5.832 1 85.88 60 GLY B N 1
ATOM 2348 C CA . GLY B 1 60 ? 5.332 -33.812 5.797 1 85.88 60 GLY B CA 1
ATOM 2349 C C . GLY B 1 60 ? 4.152 -34.75 5.676 1 85.88 60 GLY B C 1
ATOM 2350 O O . GLY B 1 60 ? 4.066 -35.531 4.723 1 85.88 60 GLY B O 1
ATOM 2351 N N . PRO B 1 61 ? 3.273 -34.594 6.637 1 91.25 61 PRO B N 1
ATOM 2352 C CA . PRO B 1 61 ? 2.129 -35.531 6.621 1 91.25 61 PRO B CA 1
ATOM 2353 C C . PRO B 1 61 ? 1.322 -35.438 5.328 1 91.25 61 PRO B C 1
ATOM 2355 O O . PRO B 1 61 ? 0.844 -36.438 4.82 1 91.25 61 PRO B O 1
ATOM 2358 N N . VAL B 1 62 ? 1.168 -34.281 4.77 1 93.25 62 VAL B N 1
ATOM 2359 C CA . VAL B 1 62 ? 0.401 -34.094 3.543 1 93.25 62 VAL B CA 1
ATOM 2360 C C . VAL B 1 62 ? 1.136 -34.75 2.367 1 93.25 62 VAL B C 1
ATOM 2362 O O . VAL B 1 62 ? 0.531 -35.438 1.561 1 93.25 62 VAL B O 1
ATOM 2365 N N . ILE B 1 63 ? 2.406 -34.531 2.328 1 92.94 63 ILE B N 1
ATOM 2366 C CA . ILE B 1 63 ? 3.213 -35.094 1.254 1 92.94 63 ILE B CA 1
ATOM 2367 C C . ILE B 1 63 ? 3.176 -36.625 1.33 1 92.94 63 ILE B C 1
ATOM 2369 O O . ILE B 1 63 ? 3.068 -37.281 0.304 1 92.94 63 ILE B O 1
ATOM 2373 N N . ASN B 1 64 ? 3.309 -37.094 2.516 1 94.19 64 ASN B N 1
ATOM 2374 C CA . ASN B 1 64 ? 3.225 -38.531 2.711 1 94.19 64 ASN B CA 1
ATOM 2375 C C . ASN B 1 64 ? 1.89 -39.094 2.225 1 94.19 64 ASN B C 1
ATOM 2377 O O . ASN B 1 64 ? 1.846 -40.125 1.582 1 94.19 64 ASN B O 1
ATOM 2381 N N . LYS B 1 65 ? 0.854 -38.438 2.574 1 94.75 65 LYS B N 1
ATOM 2382 C CA . LYS B 1 65 ? -0.469 -38.875 2.129 1 94.75 65 LYS B CA 1
ATOM 2383 C C . LYS B 1 65 ? -0.564 -38.875 0.605 1 94.75 65 LYS B C 1
ATOM 2385 O O . LYS B 1 65 ? -1.102 -39.781 0.008 1 94.75 65 LYS B O 1
ATOM 2390 N N . LEU B 1 66 ? -0.029 -37.875 -0.01 1 95.31 66 LEU B N 1
ATOM 2391 C CA . LEU B 1 66 ? -0.059 -37.75 -1.463 1 95.31 66 LEU B CA 1
ATOM 2392 C C . LEU B 1 66 ? 0.657 -38.906 -2.127 1 95.31 66 LEU B C 1
ATOM 2394 O O . LEU B 1 66 ? 0.25 -39.375 -3.199 1 95.31 66 LEU B O 1
ATOM 2398 N N . SER B 1 67 ? 1.695 -39.344 -1.509 1 94.25 67 SER B N 1
ATOM 2399 C CA . SER B 1 67 ? 2.473 -40.469 -2.061 1 94.25 67 SER B CA 1
ATOM 2400 C C . SER B 1 67 ? 1.641 -41.75 -2.139 1 94.25 67 SER B C 1
ATOM 2402 O O . SER B 1 67 ? 1.944 -42.625 -2.928 1 94.25 67 SER B O 1
ATOM 2404 N N . HIS B 1 68 ? 0.606 -41.781 -1.353 1 94.75 68 HIS B N 1
ATOM 2405 C CA . HIS B 1 68 ? -0.281 -42.938 -1.367 1 94.75 68 HIS B CA 1
ATOM 2406 C C . HIS B 1 68 ? -1.425 -42.75 -2.355 1 94.75 68 HIS B C 1
ATOM 2408 O O . HIS B 1 68 ? -2.049 -43.719 -2.789 1 94.75 68 HIS B O 1
ATOM 2414 N N . LEU B 1 69 ? -1.678 -41.531 -2.676 1 95.38 69 LEU B N 1
ATOM 2415 C CA . LEU B 1 69 ? -2.863 -41.25 -3.471 1 95.38 69 LEU B CA 1
ATOM 2416 C C . LEU B 1 69 ? -2.504 -41.094 -4.945 1 95.38 69 LEU B C 1
ATOM 2418 O O . LEU B 1 69 ? -3.369 -41.219 -5.816 1 95.38 69 LEU B O 1
ATOM 2422 N N . ALA B 1 70 ? -1.251 -40.781 -5.234 1 96.5 70 ALA B N 1
ATOM 2423 C CA . ALA B 1 70 ? -0.832 -40.469 -6.598 1 96.5 70 ALA B CA 1
ATOM 2424 C C . ALA B 1 70 ? 0.4 -41.281 -6.992 1 96.5 70 ALA B C 1
ATOM 2426 O O . ALA B 1 70 ? 1.257 -41.562 -6.156 1 96.5 70 ALA B O 1
ATOM 2427 N N . ARG B 1 71 ? 0.486 -41.531 -8.266 1 95.62 71 ARG B N 1
ATOM 2428 C CA . ARG B 1 71 ? 1.62 -42.281 -8.773 1 95.62 71 ARG B CA 1
ATOM 2429 C C . ARG B 1 71 ? 2.912 -41.5 -8.672 1 95.62 71 ARG B C 1
ATOM 2431 O O . ARG B 1 71 ? 3.959 -42.031 -8.312 1 95.62 71 ARG B O 1
ATOM 2438 N N . CYS B 1 72 ? 2.875 -40.25 -9.047 1 95.69 72 CYS B N 1
ATOM 2439 C CA . CYS B 1 72 ? 4.012 -39.344 -8.953 1 95.69 72 CYS B CA 1
ATOM 2440 C C . CYS B 1 72 ? 3.654 -38.125 -8.148 1 95.69 72 CYS B C 1
ATOM 2442 O O . CYS B 1 72 ? 2.588 -37.531 -8.336 1 95.69 72 CYS B O 1
ATOM 2444 N N . VAL B 1 73 ? 4.578 -37.781 -7.219 1 96 73 VAL B N 1
ATOM 2445 C CA . VAL B 1 73 ? 4.34 -36.625 -6.367 1 96 73 VAL B CA 1
ATOM 2446 C C . VAL B 1 73 ? 5.523 -35.656 -6.453 1 96 73 VAL B C 1
ATOM 2448 O O . VAL B 1 73 ? 6.676 -36.062 -6.309 1 96 73 VAL B O 1
ATOM 2451 N N . TYR B 1 74 ? 5.219 -34.406 -6.738 1 95.62 74 TYR B N 1
ATOM 2452 C CA . TYR B 1 74 ? 6.246 -33.375 -6.781 1 95.62 74 TYR B CA 1
ATOM 2453 C C . TYR B 1 74 ? 6.02 -32.344 -5.684 1 95.62 74 TYR B C 1
ATOM 2455 O O . TYR B 1 74 ? 4.879 -31.969 -5.395 1 95.62 74 TYR B O 1
ATOM 2463 N N . ARG B 1 75 ? 7.062 -31.984 -5.074 1 94.56 75 ARG B N 1
ATOM 2464 C CA . ARG B 1 75 ? 7.094 -30.766 -4.285 1 94.56 75 ARG B CA 1
ATOM 2465 C C . ARG B 1 75 ? 7.758 -29.625 -5.059 1 94.56 75 ARG B C 1
ATOM 2467 O O . ARG B 1 75 ? 8.93 -29.719 -5.414 1 94.56 75 ARG B O 1
ATOM 2474 N N . LEU B 1 76 ? 6.973 -28.656 -5.316 1 95.38 76 LEU B N 1
ATOM 2475 C CA . LEU B 1 76 ? 7.535 -27.547 -6.094 1 95.38 76 LEU B CA 1
ATOM 2476 C C . LEU B 1 76 ? 8.688 -26.891 -5.344 1 95.38 76 LEU B C 1
ATOM 2478 O O . LEU B 1 76 ? 8.562 -26.578 -4.156 1 95.38 76 LEU B O 1
ATOM 2482 N N . SER B 1 77 ? 9.75 -26.75 -6.016 1 91.62 77 SER B N 1
ATOM 2483 C CA . SER B 1 77 ? 10.945 -26.078 -5.5 1 91.62 77 SER B CA 1
ATOM 2484 C C . SER B 1 77 ? 11.672 -25.328 -6.609 1 91.62 77 SER B C 1
ATOM 2486 O O . SER B 1 77 ? 11.367 -25.5 -7.789 1 91.62 77 SER B O 1
ATOM 2488 N N . PRO B 1 78 ? 12.578 -24.484 -6.211 1 86.56 78 PRO B N 1
ATOM 2489 C CA . PRO B 1 78 ? 13.32 -23.734 -7.23 1 86.56 78 PRO B CA 1
ATOM 2490 C C . PRO B 1 78 ? 14.078 -24.656 -8.195 1 86.56 78 PRO B C 1
ATOM 2492 O O . PRO B 1 78 ? 14.469 -24.219 -9.281 1 86.56 78 PRO B O 1
ATOM 2495 N N . SER B 1 79 ? 14.258 -25.875 -7.828 1 90.94 79 SER B N 1
ATOM 2496 C CA . SER B 1 79 ? 15.016 -26.797 -8.664 1 90.94 79 SER B CA 1
ATOM 2497 C C . SER B 1 79 ? 14.086 -27.594 -9.578 1 90.94 79 SER B C 1
ATOM 2499 O O . SER B 1 79 ? 14.547 -28.297 -10.477 1 90.94 79 SER B O 1
ATOM 2501 N N . THR B 1 80 ? 12.812 -27.516 -9.359 1 95.75 80 THR B N 1
ATOM 2502 C CA . THR B 1 80 ? 11.859 -28.203 -10.219 1 95.75 80 THR B CA 1
ATOM 2503 C C . THR B 1 80 ? 11.938 -27.656 -11.648 1 95.75 80 THR B C 1
ATOM 2505 O O . THR B 1 80 ? 11.945 -26.453 -11.859 1 95.75 80 THR B O 1
ATOM 2508 N N . PRO B 1 81 ? 12.102 -28.562 -12.664 1 97.12 81 PRO B N 1
ATOM 2509 C CA . PRO B 1 81 ? 12.07 -28.094 -14.047 1 97.12 81 PRO B CA 1
ATOM 2510 C C . PRO B 1 81 ? 10.797 -27.312 -14.375 1 97.12 81 PRO B C 1
ATOM 2512 O O . PRO B 1 81 ? 9.703 -27.719 -13.969 1 97.12 81 PRO B O 1
ATOM 2515 N N . LEU B 1 82 ? 10.922 -26.203 -15.039 1 97.88 82 LEU B N 1
ATOM 2516 C CA . LEU B 1 82 ? 9.812 -25.312 -15.336 1 97.88 82 LEU B CA 1
ATOM 2517 C C . LEU B 1 82 ? 9.703 -25.062 -16.844 1 97.88 82 LEU B C 1
ATOM 2519 O O . LEU B 1 82 ? 10.703 -25.109 -17.547 1 97.88 82 LEU B O 1
ATOM 2523 N N . PRO B 1 83 ? 8.547 -24.781 -17.344 1 97.5 83 PRO B N 1
ATOM 2524 C CA . PRO B 1 83 ? 8.367 -24.422 -18.766 1 97.5 83 PRO B CA 1
ATOM 2525 C C . PRO B 1 83 ? 8.703 -22.969 -19.047 1 97.5 83 PRO B C 1
ATOM 2527 O O . PRO B 1 83 ? 8.445 -22.484 -20.156 1 97.5 83 PRO B O 1
ATOM 2530 N N . ILE B 1 84 ? 9.195 -22.203 -18.078 1 97.88 84 ILE B N 1
ATOM 2531 C CA . ILE B 1 84 ? 9.727 -20.859 -18.25 1 97.88 84 ILE B CA 1
ATOM 2532 C C . ILE B 1 84 ? 11.133 -20.781 -17.672 1 97.88 84 ILE B C 1
ATOM 2534 O O . ILE B 1 84 ? 11.57 -21.703 -16.969 1 97.88 84 ILE B O 1
ATOM 2538 N N . LYS B 1 85 ? 11.836 -19.703 -18.016 1 97.38 85 LYS B N 1
ATOM 2539 C CA . LYS B 1 85 ? 13.148 -19.438 -17.438 1 97.38 85 LYS B CA 1
ATOM 2540 C C . LYS B 1 85 ? 13.047 -18.484 -16.25 1 97.38 85 LYS B C 1
ATOM 2542 O O . LYS B 1 85 ? 12.211 -17.578 -16.266 1 97.38 85 LYS B O 1
ATOM 2547 N N . LEU B 1 86 ? 13.883 -18.734 -15.273 1 97 86 LEU B N 1
ATOM 2548 C CA . LEU B 1 86 ? 13.945 -17.828 -14.117 1 97 86 LEU B CA 1
ATOM 2549 C C . LEU B 1 86 ? 15.203 -16.969 -14.18 1 97 86 LEU B C 1
ATOM 2551 O O . LEU B 1 86 ? 16.312 -17.5 -14.203 1 97 86 LEU B O 1
ATOM 2555 N N . ASP B 1 87 ? 15.047 -15.688 -14.328 1 96.88 87 ASP B N 1
ATOM 2556 C CA . ASP B 1 87 ? 16.141 -14.719 -14.203 1 96.88 87 ASP B CA 1
ATOM 2557 C C . ASP B 1 87 ? 15.984 -13.875 -12.945 1 96.88 87 ASP B C 1
ATOM 2559 O O . ASP B 1 87 ? 15.688 -12.68 -13.023 1 96.88 87 ASP B O 1
ATOM 2563 N N . TYR B 1 88 ? 16.094 -14.469 -11.773 1 95.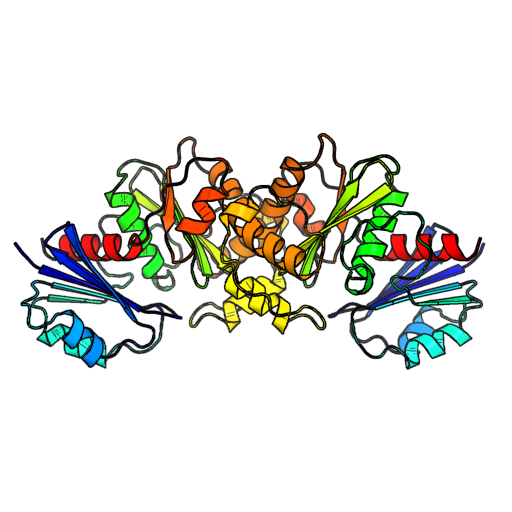62 88 TYR B N 1
ATOM 2564 C CA . TYR B 1 88 ? 16 -13.906 -10.43 1 95.62 88 TYR B CA 1
ATOM 2565 C C . TYR B 1 88 ? 17.328 -14.078 -9.68 1 95.62 88 TYR B C 1
ATOM 2567 O O . TYR B 1 88 ? 17.969 -15.125 -9.781 1 95.62 88 TYR B O 1
ATOM 2575 N N . ALA B 1 89 ? 17.734 -13.047 -9.016 1 95.81 89 ALA B N 1
ATOM 2576 C CA . ALA B 1 89 ? 19.062 -13.016 -8.422 1 95.81 89 ALA B CA 1
ATOM 2577 C C . ALA B 1 89 ? 19.203 -14.078 -7.336 1 95.81 89 ALA B C 1
ATOM 2579 O O . ALA B 1 89 ? 20.281 -14.648 -7.16 1 95.81 89 ALA B O 1
ATOM 2580 N N . THR B 1 90 ? 18.125 -14.312 -6.605 1 93.5 90 THR B N 1
ATOM 2581 C CA . THR B 1 90 ? 18.125 -15.305 -5.535 1 93.5 90 THR B CA 1
ATOM 2582 C C . THR B 1 90 ? 16.984 -16.312 -5.727 1 93.5 90 THR B C 1
ATOM 2584 O O . THR B 1 90 ? 16.031 -16.312 -4.957 1 93.5 90 THR B O 1
ATOM 2587 N N . PRO B 1 91 ? 17.141 -17.219 -6.641 1 91.94 91 PRO B N 1
ATOM 2588 C CA . PRO B 1 91 ? 16.062 -18.141 -6.988 1 91.94 91 PRO B CA 1
ATOM 2589 C C . PRO B 1 91 ? 15.617 -19 -5.805 1 91.94 91 PRO B C 1
ATOM 2591 O O . PRO B 1 91 ? 14.445 -19.359 -5.715 1 91.94 91 PRO B O 1
ATOM 2594 N N . GLN B 1 92 ? 16.469 -19.219 -4.875 1 89.94 92 GLN B N 1
ATOM 2595 C CA . GLN B 1 92 ? 16.156 -20.094 -3.748 1 89.94 92 GLN B CA 1
ATOM 2596 C C . GLN B 1 92 ? 15.188 -19.422 -2.779 1 89.94 92 GLN B C 1
ATOM 2598 O O . GLN B 1 92 ? 14.547 -20.078 -1.965 1 89.94 92 GLN B O 1
ATOM 2603 N N . THR B 1 93 ? 15.117 -18.078 -2.828 1 90.81 93 THR B N 1
ATOM 2604 C CA . THR B 1 93 ? 14.25 -17.344 -1.914 1 90.81 93 THR B CA 1
ATOM 2605 C C . THR B 1 93 ? 12.961 -16.906 -2.617 1 90.81 93 THR B C 1
ATOM 2607 O O . THR B 1 93 ? 12.062 -16.344 -1.99 1 90.81 93 THR B O 1
ATOM 2610 N N . LEU B 1 94 ? 12.891 -17.188 -3.889 1 93.62 94 LEU B N 1
ATOM 2611 C CA . LEU B 1 94 ? 11.695 -16.828 -4.648 1 93.62 94 LEU B CA 1
ATOM 2612 C C . LEU B 1 94 ? 10.516 -17.703 -4.238 1 93.62 94 LEU B C 1
ATOM 2614 O O . LEU B 1 94 ? 10.633 -18.922 -4.164 1 93.62 94 LEU B O 1
ATOM 2618 N N . GLY B 1 95 ? 9.406 -17.062 -3.889 1 93 95 GLY B N 1
ATOM 2619 C CA . GLY B 1 95 ? 8.211 -17.812 -3.539 1 93 95 GLY B CA 1
ATOM 2620 C C . GLY B 1 95 ? 7.75 -18.75 -4.645 1 93 95 GLY B C 1
ATOM 2621 O O . GLY B 1 95 ? 7.512 -18.312 -5.773 1 93 95 GLY B O 1
ATOM 2622 N N . VAL B 1 96 ? 7.543 -19.938 -4.316 1 94.19 96 VAL B N 1
ATOM 2623 C CA . VAL B 1 96 ? 7.199 -20.953 -5.312 1 94.19 96 VAL B CA 1
ATOM 2624 C C . VAL B 1 96 ? 5.793 -20.688 -5.852 1 94.19 96 VAL B C 1
ATOM 2626 O O . VAL B 1 96 ? 5.488 -21.031 -6.996 1 94.19 96 VAL B O 1
ATOM 2629 N N . ASP B 1 97 ? 4.969 -20.109 -5.043 1 94.69 97 ASP B N 1
ATOM 2630 C CA . ASP B 1 97 ? 3.637 -19.75 -5.52 1 94.69 97 ASP B CA 1
ATOM 2631 C C . ASP B 1 97 ? 3.719 -18.703 -6.633 1 94.69 97 ASP B C 1
ATOM 2633 O O . ASP B 1 97 ? 2.908 -18.719 -7.562 1 94.69 97 ASP B O 1
ATOM 2637 N N . ARG B 1 98 ? 4.676 -17.781 -6.535 1 96.69 98 ARG B N 1
ATOM 2638 C CA . ARG B 1 98 ? 4.895 -16.781 -7.582 1 96.69 98 ARG B CA 1
ATOM 2639 C C . ARG B 1 98 ? 5.328 -17.453 -8.883 1 96.69 98 ARG B C 1
ATOM 2641 O O . ARG B 1 98 ? 4.887 -17.062 -9.969 1 96.69 98 ARG B O 1
ATOM 2648 N N . ILE B 1 99 ? 6.16 -18.484 -8.734 1 97.38 99 ILE B N 1
ATOM 2649 C CA . ILE B 1 99 ? 6.594 -19.266 -9.891 1 97.38 99 ILE B CA 1
ATOM 2650 C C . ILE B 1 99 ? 5.391 -19.938 -10.539 1 97.38 99 ILE B C 1
ATOM 2652 O O . ILE B 1 99 ? 5.211 -19.859 -11.758 1 97.38 99 ILE B O 1
ATOM 2656 N N . ALA B 1 100 ? 4.594 -20.547 -9.758 1 98.06 100 ALA B N 1
ATOM 2657 C CA . ALA B 1 100 ? 3.41 -21.25 -10.25 1 98.06 100 ALA B CA 1
ATOM 2658 C C . ALA B 1 100 ? 2.488 -20.297 -11.008 1 98.06 100 ALA B C 1
ATOM 2660 O O . ALA B 1 100 ? 2.035 -20.609 -12.109 1 98.06 100 ALA B O 1
ATOM 2661 N N . SER B 1 101 ? 2.23 -19.141 -10.438 1 98.06 101 SER B N 1
ATOM 2662 C CA . SER B 1 101 ? 1.349 -18.156 -11.062 1 98.06 101 SER B CA 1
ATOM 2663 C C . SER B 1 101 ? 1.929 -17.672 -12.383 1 98.06 101 SER B C 1
ATOM 2665 O O . SER B 1 101 ? 1.197 -17.469 -13.359 1 98.06 101 SER B O 1
ATOM 2667 N N . ALA B 1 102 ? 3.205 -17.438 -12.406 1 98.44 102 ALA B N 1
ATOM 2668 C CA . ALA B 1 102 ? 3.877 -17 -13.625 1 98.44 102 ALA B CA 1
ATOM 2669 C C . ALA B 1 102 ? 3.723 -18.031 -14.734 1 98.44 102 ALA B C 1
ATOM 2671 O O . ALA B 1 102 ? 3.412 -17.688 -15.883 1 98.44 102 ALA B O 1
ATOM 2672 N N . VAL B 1 103 ? 3.947 -19.281 -14.375 1 98.56 103 VAL B N 1
ATOM 2673 C CA . VAL B 1 103 ? 3.816 -20.375 -15.344 1 98.56 103 VAL B CA 1
ATOM 2674 C C . VAL B 1 103 ? 2.375 -20.453 -15.836 1 98.56 103 VAL B C 1
ATOM 2676 O O . VAL B 1 103 ? 2.131 -20.641 -17.031 1 98.56 103 VAL B O 1
ATOM 2679 N N . GLY B 1 104 ? 1.398 -20.344 -14.883 1 98.5 104 GLY B N 1
ATOM 2680 C CA . GLY B 1 104 ? -0.003 -20.344 -15.273 1 98.5 104 GLY B CA 1
ATOM 2681 C C . GLY B 1 104 ? -0.338 -19.25 -16.281 1 98.5 104 GLY B C 1
ATOM 2682 O O . GLY B 1 104 ? -0.979 -19.531 -17.297 1 98.5 104 GLY B O 1
ATOM 2683 N N . ALA B 1 105 ? 0.12 -18.078 -16.047 1 98.62 105 ALA B N 1
ATOM 2684 C CA . ALA B 1 105 ? -0.146 -16.953 -16.938 1 98.62 105 ALA B CA 1
ATOM 2685 C C . ALA B 1 105 ? 0.538 -17.141 -18.281 1 98.62 105 ALA B C 1
ATOM 2687 O O . ALA B 1 105 ? -0.066 -16.906 -19.328 1 98.62 105 ALA B O 1
ATOM 2688 N N . TRP B 1 106 ? 1.751 -17.609 -18.266 1 98.31 106 TRP B N 1
ATOM 2689 C CA . TRP B 1 106 ? 2.506 -17.828 -19.484 1 98.31 106 TRP B CA 1
ATOM 2690 C C . TRP B 1 106 ? 1.828 -18.891 -20.359 1 98.31 106 TRP B C 1
ATOM 2692 O O . TRP B 1 106 ? 1.822 -18.781 -21.594 1 98.31 106 TRP B O 1
ATOM 2702 N N . SER B 1 107 ? 1.309 -19.859 -19.75 1 97.75 107 SER B N 1
ATOM 2703 C CA . SER B 1 107 ? 0.644 -20.938 -20.484 1 97.75 107 SER B CA 1
ATOM 2704 C C . SER B 1 107 ? -0.548 -20.406 -21.281 1 97.75 107 SER B C 1
ATOM 2706 O O . SER B 1 107 ? -0.868 -20.906 -22.359 1 97.75 107 SER B O 1
ATOM 2708 N N . ASP B 1 108 ? -1.236 -19.406 -20.781 1 97.81 108 ASP B N 1
ATOM 2709 C CA . ASP B 1 108 ? -2.414 -18.828 -21.422 1 97.81 108 ASP B CA 1
ATOM 2710 C C . ASP B 1 108 ? -2.02 -17.797 -22.469 1 97.81 108 ASP B C 1
ATOM 2712 O O . ASP B 1 108 ? -2.734 -17.609 -23.453 1 97.81 108 ASP B O 1
ATOM 2716 N N . PHE B 1 109 ? -0.878 -17.172 -22.25 1 98.12 109 PHE B N 1
ATOM 2717 C CA . PHE B 1 109 ? -0.494 -16.062 -23.125 1 98.12 109 PHE B CA 1
ATOM 2718 C C . PHE B 1 109 ? 0.967 -16.188 -23.531 1 98.12 109 PHE B C 1
ATOM 2720 O O . PHE B 1 109 ? 1.739 -15.234 -23.391 1 98.12 109 PHE B O 1
ATOM 2727 N N . PRO B 1 110 ? 1.321 -17.281 -24.156 1 97.62 110 PRO B N 1
ATOM 2728 C CA . PRO B 1 110 ? 2.713 -17.453 -24.578 1 97.62 110 PRO B CA 1
ATOM 2729 C C . PRO B 1 110 ? 3.152 -16.375 -25.578 1 97.62 110 PRO B C 1
ATOM 2731 O O . PRO B 1 110 ? 2.367 -15.969 -26.438 1 97.62 110 PRO B O 1
ATOM 2734 N N . GLY B 1 111 ? 4.367 -15.898 -25.391 1 98.12 111 GLY B N 1
ATOM 2735 C CA . GLY B 1 111 ? 4.941 -14.961 -26.344 1 98.12 111 GLY B CA 1
ATOM 2736 C C . GLY B 1 111 ? 4.574 -13.516 -26.047 1 98.12 111 GLY B C 1
ATOM 2737 O O . GLY B 1 111 ? 4.91 -12.617 -26.828 1 98.12 111 GLY B O 1
ATOM 2738 N N . ARG B 1 112 ? 3.883 -13.289 -24.922 1 98.38 112 ARG B N 1
ATOM 2739 C CA . ARG B 1 112 ? 3.486 -11.938 -24.531 1 98.38 112 ARG B CA 1
ATOM 2740 C C . ARG B 1 112 ? 4.211 -11.5 -23.266 1 98.38 112 ARG B C 1
ATOM 2742 O O . ARG B 1 112 ? 4.652 -12.336 -22.484 1 98.38 112 ARG B O 1
ATOM 2749 N N . ASP B 1 113 ? 4.43 -10.156 -23.188 1 98.81 113 ASP B N 1
ATOM 2750 C CA . ASP B 1 113 ? 4.766 -9.617 -21.875 1 98.81 113 ASP B CA 1
ATOM 2751 C C . ASP B 1 113 ? 3.582 -9.727 -20.922 1 98.81 113 ASP B C 1
ATOM 2753 O O . ASP B 1 113 ? 2.447 -9.414 -21.281 1 98.81 113 ASP B O 1
ATOM 2757 N N . ILE B 1 114 ? 3.883 -10.211 -19.703 1 98.88 114 ILE B N 1
ATOM 2758 C CA . ILE B 1 114 ? 2.799 -10.477 -18.766 1 98.88 114 ILE B CA 1
ATOM 2759 C C . ILE B 1 114 ? 3.156 -9.891 -17.391 1 98.88 114 ILE B C 1
ATOM 2761 O O . ILE B 1 114 ? 4.27 -10.086 -16.906 1 98.88 114 ILE B O 1
ATOM 2765 N N . LEU B 1 115 ? 2.303 -9.109 -16.844 1 98.88 115 LEU B N 1
ATOM 2766 C CA . LEU B 1 115 ? 2.336 -8.742 -15.43 1 98.88 115 LEU B CA 1
ATOM 2767 C C . LEU B 1 115 ? 1.346 -9.586 -14.625 1 98.88 115 LEU B C 1
ATOM 2769 O O . LEU B 1 115 ? 0.133 -9.469 -14.82 1 98.88 115 LEU B O 1
ATOM 2773 N N . VAL B 1 116 ? 1.858 -10.438 -13.789 1 98.81 116 VAL B N 1
ATOM 2774 C CA . VAL B 1 116 ? 1.03 -11.273 -12.922 1 98.81 116 VAL B CA 1
ATOM 2775 C C . VAL B 1 116 ? 0.828 -10.578 -11.578 1 98.81 116 VAL B C 1
ATOM 2777 O O . VAL B 1 116 ? 1.793 -10.305 -10.859 1 98.81 116 VAL B O 1
ATOM 2780 N N . VAL B 1 117 ? -0.362 -10.289 -11.273 1 98.5 117 VAL B N 1
ATOM 2781 C CA . VAL B 1 117 ? -0.721 -9.695 -9.992 1 98.5 117 VAL B CA 1
ATOM 2782 C C . VAL B 1 117 ? -1.498 -10.711 -9.148 1 98.5 117 VAL B C 1
ATOM 2784 O O . VAL B 1 117 ? -2.605 -11.109 -9.516 1 98.5 117 VAL B O 1
ATOM 2787 N N . ASP B 1 118 ? -0.926 -11.156 -8.102 1 96.88 118 ASP B N 1
ATOM 2788 C CA . ASP B 1 118 ? -1.602 -12.062 -7.176 1 96.88 118 ASP B CA 1
ATOM 2789 C C . ASP B 1 118 ? -1.967 -11.352 -5.875 1 96.88 118 ASP B C 1
ATOM 2791 O O . ASP B 1 118 ? -1.098 -11.086 -5.043 1 96.88 118 ASP B O 1
ATOM 2795 N N . ALA B 1 119 ? -3.234 -11.055 -5.727 1 94.81 119 ALA B N 1
ATOM 2796 C CA . ALA B 1 119 ? -3.705 -10.281 -4.586 1 94.81 119 ALA B CA 1
ATOM 2797 C C . ALA B 1 119 ? -4.262 -11.188 -3.494 1 94.81 119 ALA B C 1
ATOM 2799 O O . ALA B 1 119 ? -5.453 -11.516 -3.5 1 94.81 119 ALA B O 1
ATOM 2800 N N . GLY B 1 120 ? -3.514 -11.586 -2.551 1 91.5 120 GLY B N 1
ATOM 2801 C CA . GLY B 1 120 ? -3.885 -12.367 -1.384 1 91.5 120 GLY B CA 1
ATOM 2802 C C . GLY B 1 120 ? -3.455 -11.734 -0.076 1 91.5 120 GLY B C 1
ATOM 2803 O O . GLY B 1 120 ? -3.715 -10.547 0.159 1 91.5 120 GLY B O 1
ATOM 2804 N N . THR B 1 121 ? -2.764 -12.609 0.787 1 92.62 121 THR B N 1
ATOM 2805 C CA . THR B 1 121 ? -2.213 -12.07 2.025 1 92.62 121 THR B CA 1
ATOM 2806 C C . THR B 1 121 ? -1.268 -10.906 1.736 1 92.62 121 THR B C 1
ATOM 2808 O O . THR B 1 121 ? -1.402 -9.828 2.322 1 92.62 121 THR B O 1
ATOM 2811 N N . ALA B 1 122 ? -0.361 -11.148 0.91 1 95.94 122 ALA B N 1
ATOM 2812 C CA . ALA B 1 122 ? 0.418 -10.102 0.247 1 95.94 122 ALA B CA 1
ATOM 2813 C C . ALA B 1 122 ? -0.004 -9.945 -1.211 1 95.94 122 ALA B C 1
ATOM 2815 O O . ALA B 1 122 ? -0.727 -10.789 -1.749 1 95.94 122 ALA B O 1
ATOM 2816 N N . VAL B 1 123 ? 0.333 -8.867 -1.779 1 97.56 123 VAL B N 1
ATOM 2817 C CA . VAL B 1 123 ? 0.155 -8.695 -3.219 1 97.56 123 VAL B CA 1
ATOM 2818 C C . VAL B 1 123 ? 1.51 -8.766 -3.918 1 97.56 123 VAL B C 1
ATOM 2820 O O . VAL B 1 123 ? 2.471 -8.125 -3.488 1 97.56 123 VAL B O 1
ATOM 2823 N N . THR B 1 124 ? 1.568 -9.562 -4.918 1 98.12 124 THR B N 1
ATOM 2824 C CA . THR B 1 124 ? 2.793 -9.648 -5.703 1 98.12 124 THR B CA 1
ATOM 2825 C C . THR B 1 124 ? 2.559 -9.141 -7.125 1 98.12 124 THR B C 1
ATOM 2827 O O . THR B 1 124 ? 1.46 -9.281 -7.664 1 98.12 124 THR B O 1
ATOM 2830 N N . TYR B 1 125 ? 3.516 -8.492 -7.652 1 98.75 125 TYR B N 1
ATOM 2831 C CA . TYR B 1 125 ? 3.572 -7.984 -9.016 1 98.75 125 TYR B CA 1
ATOM 2832 C C . TYR B 1 125 ? 4.746 -8.594 -9.773 1 98.75 125 TYR B C 1
ATOM 2834 O O . TYR B 1 125 ? 5.867 -8.086 -9.703 1 98.75 125 TYR B O 1
ATOM 2842 N N . ASP B 1 126 ? 4.48 -9.664 -10.516 1 98.81 126 ASP B N 1
ATOM 2843 C CA . ASP B 1 126 ? 5.566 -10.422 -11.133 1 98.81 126 ASP B CA 1
ATOM 2844 C C . ASP B 1 126 ? 5.559 -10.25 -12.648 1 98.81 126 ASP B C 1
ATOM 2846 O O . ASP B 1 126 ? 4.508 -10.328 -13.281 1 98.81 126 ASP B O 1
ATOM 2850 N N . TYR B 1 127 ? 6.758 -10.023 -13.242 1 98.88 127 TYR B N 1
ATOM 2851 C CA . TYR B 1 127 ? 6.895 -9.727 -14.664 1 98.88 127 TYR B CA 1
ATOM 2852 C C . TYR B 1 127 ? 7.535 -10.891 -15.406 1 98.88 127 TYR B C 1
ATOM 2854 O O . TYR B 1 127 ? 8.617 -11.352 -15.031 1 98.88 127 TYR B O 1
ATOM 2862 N N . VAL B 1 128 ? 6.832 -11.461 -16.359 1 98.81 128 VAL B N 1
ATOM 2863 C CA . VAL B 1 128 ? 7.363 -12.406 -17.328 1 98.81 128 VAL B CA 1
ATOM 2864 C C . VAL B 1 128 ? 7.453 -11.75 -18.703 1 98.81 128 VAL B C 1
ATOM 2866 O O . VAL B 1 128 ? 6.449 -11.258 -19.234 1 98.81 128 VAL B O 1
ATOM 2869 N N . ASP B 1 129 ? 8.594 -11.75 -19.297 1 98.62 129 ASP B N 1
ATOM 2870 C CA . ASP B 1 129 ? 8.727 -11.055 -20.562 1 98.62 129 ASP B CA 1
ATOM 2871 C C . ASP B 1 129 ? 8.289 -11.953 -21.734 1 98.62 129 ASP B C 1
ATOM 2873 O O . ASP B 1 129 ? 7.926 -13.109 -21.516 1 98.62 129 ASP B O 1
ATOM 2877 N N . SER B 1 130 ? 8.289 -11.43 -22.906 1 98.5 130 SER B N 1
ATOM 2878 C CA . SER B 1 130 ? 7.715 -12.094 -24.062 1 98.5 130 SER B CA 1
ATOM 2879 C C . SER B 1 130 ? 8.523 -13.32 -24.453 1 98.5 130 SER B C 1
ATOM 2881 O O . SER B 1 130 ? 8.07 -14.148 -25.25 1 98.5 130 SER B O 1
ATOM 2883 N N . THR B 1 131 ? 9.766 -13.508 -23.938 1 98.38 131 THR B N 1
ATOM 2884 C CA . THR B 1 131 ? 10.594 -14.672 -24.25 1 98.38 131 THR B CA 1
ATOM 2885 C C . THR B 1 131 ? 10.305 -15.812 -23.281 1 98.38 131 THR B C 1
ATOM 2887 O O . THR B 1 131 ? 10.867 -16.906 -23.406 1 98.38 131 THR B O 1
ATOM 2890 N N . GLY B 1 132 ? 9.453 -15.586 -22.297 1 98.44 132 GLY B N 1
ATOM 2891 C CA . GLY B 1 132 ? 9.141 -16.594 -21.281 1 98.44 132 GLY B CA 1
ATOM 2892 C C . GLY B 1 132 ? 10.125 -16.594 -20.125 1 98.44 132 GLY B C 1
ATOM 2893 O O . GLY B 1 132 ? 10.406 -17.656 -19.562 1 98.44 132 GLY B O 1
ATOM 289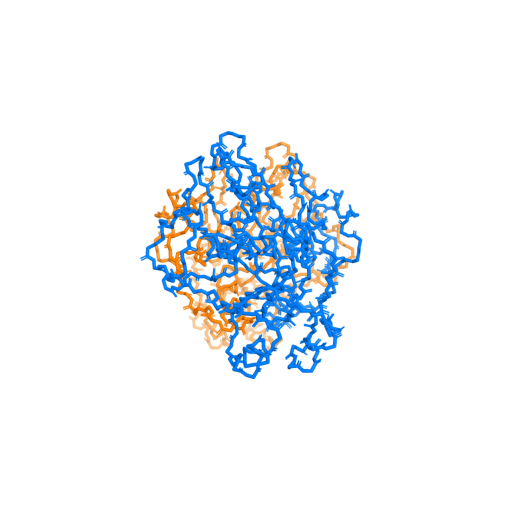4 N N . THR B 1 133 ? 10.703 -15.469 -19.906 1 98.56 133 THR B N 1
ATOM 2895 C CA . THR B 1 133 ? 11.648 -15.328 -18.797 1 98.56 133 THR B CA 1
ATOM 2896 C C . THR B 1 133 ? 11.016 -14.531 -17.641 1 98.56 133 THR B C 1
ATOM 2898 O O . THR B 1 133 ? 10.539 -13.414 -17.844 1 98.56 133 THR B O 1
ATOM 2901 N N . TYR B 1 134 ? 10.969 -15.188 -16.531 1 98.44 134 TYR B N 1
ATOM 2902 C CA . TYR B 1 134 ? 10.609 -14.492 -15.289 1 98.44 134 TYR B CA 1
ATOM 2903 C C . TYR B 1 134 ? 11.695 -13.508 -14.883 1 98.44 134 TYR B C 1
ATOM 2905 O O . TYR B 1 134 ? 12.805 -13.906 -14.531 1 98.44 134 TYR B O 1
ATOM 2913 N N . ARG B 1 135 ? 11.359 -12.242 -14.891 1 98.25 135 ARG B N 1
ATOM 2914 C CA . ARG B 1 135 ? 12.383 -11.211 -14.719 1 98.25 135 ARG B CA 1
ATOM 2915 C C . ARG B 1 135 ? 12.422 -10.711 -13.281 1 98.25 135 ARG B C 1
ATOM 2917 O O . ARG B 1 135 ? 13.375 -10.031 -12.891 1 98.25 135 ARG B O 1
ATOM 2924 N N . GLY B 1 136 ? 11.43 -11.039 -12.5 1 98.31 136 GLY B N 1
ATOM 2925 C CA . GLY B 1 136 ? 11.305 -10.562 -11.125 1 98.31 136 GLY B CA 1
ATOM 2926 C C . GLY B 1 136 ? 9.938 -10 -10.812 1 98.31 136 GLY B C 1
ATOM 2927 O O . GLY B 1 136 ? 8.977 -10.25 -11.539 1 98.31 136 GLY B O 1
ATOM 2928 N N . GLY B 1 137 ? 9.922 -9.344 -9.641 1 98.44 137 GLY B N 1
ATOM 2929 C CA . GLY B 1 137 ? 8.656 -8.773 -9.211 1 98.44 137 GLY B CA 1
ATOM 2930 C C . GLY B 1 137 ? 8.727 -8.117 -7.844 1 98.44 137 GLY B C 1
ATOM 2931 O O . GLY B 1 137 ? 9.789 -8.109 -7.211 1 98.44 137 GLY B O 1
ATOM 2932 N N . ASN B 1 138 ? 7.668 -7.543 -7.477 1 98.75 138 ASN B N 1
ATOM 2933 C CA . ASN B 1 138 ? 7.582 -6.781 -6.234 1 98.75 138 ASN B CA 1
ATOM 2934 C C . ASN B 1 138 ? 6.547 -7.375 -5.285 1 98.75 138 ASN B C 1
ATOM 2936 O O . ASN B 1 138 ? 5.68 -8.141 -5.703 1 98.75 138 ASN B O 1
ATOM 2940 N N . ILE B 1 139 ? 6.699 -7.066 -3.986 1 98.5 139 ILE B N 1
ATOM 2941 C CA . ILE B 1 139 ? 5.82 -7.574 -2.939 1 98.5 139 ILE B CA 1
ATOM 2942 C C . ILE B 1 139 ? 5.309 -6.414 -2.088 1 98.5 139 ILE B C 1
ATOM 2944 O O . ILE B 1 139 ? 6.09 -5.562 -1.654 1 98.5 139 ILE B O 1
ATOM 2948 N N . ALA B 1 140 ? 4.094 -6.305 -1.871 1 98.62 140 ALA B N 1
ATOM 2949 C CA . ALA B 1 140 ? 3.447 -5.309 -1.022 1 98.62 140 ALA B CA 1
ATOM 2950 C C . ALA B 1 140 ? 2.375 -5.945 -0.145 1 98.62 140 ALA B C 1
ATOM 2952 O O . ALA B 1 140 ? 1.973 -7.09 -0.379 1 98.62 140 ALA B O 1
ATOM 2953 N N . PRO B 1 141 ? 1.976 -5.273 0.933 1 98.31 141 PRO B N 1
ATOM 2954 C CA . PRO B 1 141 ? 0.889 -5.84 1.736 1 98.31 141 PRO B CA 1
ATOM 2955 C C . PRO B 1 141 ? -0.422 -5.949 0.961 1 98.31 141 PRO B C 1
ATOM 2957 O O . PRO B 1 141 ? -0.739 -5.074 0.151 1 98.31 141 PRO B O 1
ATOM 2960 N N . GLY B 1 142 ? -1.147 -7.023 1.173 1 96.88 142 GLY B N 1
ATOM 2961 C CA . GLY B 1 142 ? -2.512 -7.113 0.679 1 96.88 142 GLY B CA 1
ATOM 2962 C C . GLY B 1 142 ? -3.469 -6.184 1.4 1 96.88 142 GLY B C 1
ATOM 2963 O O . GLY B 1 142 ? -3.117 -5.59 2.422 1 96.88 142 GLY B O 1
ATOM 2964 N N . ILE B 1 143 ? -4.648 -6.102 0.899 1 96.75 143 ILE B N 1
ATOM 2965 C CA . ILE B 1 143 ? -5.629 -5.145 1.389 1 96.75 143 ILE B CA 1
ATOM 2966 C C . ILE B 1 143 ? -5.941 -5.426 2.857 1 96.75 143 ILE B C 1
ATOM 2968 O O . ILE B 1 143 ? -5.895 -4.52 3.693 1 96.75 143 ILE B O 1
ATOM 2972 N N . ASN B 1 144 ? -6.246 -6.656 3.209 1 95.81 144 ASN B N 1
ATOM 2973 C CA . ASN B 1 144 ? -6.551 -7.004 4.594 1 95.81 144 ASN B CA 1
ATOM 2974 C C . ASN B 1 144 ? -5.355 -6.758 5.508 1 95.81 144 ASN B C 1
ATOM 2976 O O . ASN B 1 144 ? -5.523 -6.355 6.664 1 95.81 144 ASN B O 1
ATOM 2980 N N . MET B 1 145 ? -4.23 -7.094 5.004 1 97 145 MET B N 1
ATOM 2981 C CA . MET B 1 145 ? -3.014 -6.844 5.773 1 97 145 MET B CA 1
ATOM 2982 C C . MET B 1 145 ? -2.84 -5.352 6.043 1 97 145 MET B C 1
ATOM 2984 O O . MET B 1 145 ? -2.396 -4.961 7.125 1 97 145 MET B O 1
ATOM 2988 N N . GLU B 1 146 ? -3.117 -4.539 5.086 1 98.25 146 GLU B N 1
ATOM 2989 C CA . GLU B 1 146 ? -3.039 -3.096 5.289 1 98.25 146 GLU B CA 1
ATOM 2990 C C . GLU B 1 146 ? -3.996 -2.643 6.387 1 98.25 146 GLU B C 1
ATOM 2992 O O . GLU B 1 146 ? -3.635 -1.819 7.234 1 98.25 146 GLU B O 1
ATOM 2997 N N . PHE B 1 147 ? -5.234 -3.191 6.406 1 98.19 147 PHE B N 1
ATOM 2998 C CA . PHE B 1 147 ? -6.188 -2.883 7.465 1 98.19 147 PHE B CA 1
ATOM 2999 C C . PHE B 1 147 ? -5.613 -3.232 8.828 1 98.19 147 PHE B C 1
ATOM 3001 O O . PHE B 1 147 ? -5.637 -2.41 9.75 1 98.19 147 PHE B O 1
ATOM 3008 N N . LYS B 1 148 ? -5.098 -4.398 8.945 1 97.69 148 LYS B N 1
ATOM 3009 C CA . LYS B 1 148 ? -4.535 -4.879 10.203 1 97.69 148 LYS B CA 1
ATOM 3010 C C . LYS B 1 148 ? -3.35 -4.023 10.641 1 97.69 148 LYS B C 1
ATOM 3012 O O . LYS B 1 148 ? -3.205 -3.711 11.82 1 97.69 148 LYS B O 1
ATOM 3017 N N . ALA B 1 149 ? -2.514 -3.729 9.68 1 98.12 149 ALA B N 1
ATOM 3018 C CA . ALA B 1 149 ? -1.319 -2.939 9.969 1 98.12 149 ALA B CA 1
ATOM 3019 C C . ALA B 1 149 ? -1.69 -1.566 10.523 1 98.12 149 ALA B C 1
ATOM 3021 O O . ALA B 1 149 ? -1.145 -1.131 11.539 1 98.12 149 ALA B O 1
ATOM 3022 N N . LEU B 1 150 ? -2.613 -0.892 9.852 1 97.88 150 LEU B N 1
ATOM 3023 C CA . LEU B 1 150 ? -3.047 0.427 10.297 1 97.88 150 LEU B CA 1
ATOM 3024 C C . LEU B 1 150 ? -3.639 0.354 11.703 1 97.88 150 LEU B C 1
ATOM 3026 O O . LEU B 1 150 ? -3.385 1.229 12.531 1 97.88 150 LEU B O 1
ATOM 3030 N N . ASN B 1 151 ? -4.402 -0.642 11.938 1 97.56 151 ASN B N 1
ATOM 3031 C CA . ASN B 1 151 ? -5.016 -0.813 13.25 1 97.56 151 ASN B CA 1
ATOM 3032 C C . ASN B 1 151 ? -3.975 -1.108 14.328 1 97.56 151 ASN B C 1
ATOM 3034 O O . ASN B 1 151 ? -4.047 -0.571 15.43 1 97.56 151 ASN B O 1
ATOM 3038 N N . GLN B 1 152 ? -3.025 -1.903 14.008 1 96.38 152 GLN B N 1
ATOM 3039 C CA . GLN B 1 152 ? -2.068 -2.396 15 1 96.38 152 GLN B CA 1
ATOM 3040 C C . GLN B 1 152 ? -0.966 -1.374 15.25 1 96.38 152 GLN B C 1
ATOM 3042 O O . GLN B 1 152 ? -0.462 -1.264 16.375 1 96.38 152 GLN B O 1
ATOM 3047 N N . PHE B 1 153 ? -0.559 -0.672 14.25 1 94.81 153 PHE B N 1
ATOM 3048 C CA . PHE B 1 153 ? 0.657 0.123 14.375 1 94.81 153 PHE B CA 1
ATOM 3049 C C . PHE B 1 153 ? 0.324 1.602 14.531 1 94.81 153 PHE B C 1
ATOM 3051 O O . PHE B 1 153 ? 1.215 2.453 14.484 1 94.81 153 PHE B O 1
ATOM 3058 N N . THR B 1 154 ? -0.898 1.967 14.648 1 91.5 154 THR B N 1
ATOM 3059 C CA . THR B 1 154 ? -1.312 3.322 14.992 1 91.5 154 THR B CA 1
ATOM 3060 C C . THR B 1 154 ? -2.182 3.322 16.25 1 91.5 154 THR B C 1
ATOM 3062 O O . THR B 1 154 ? -2.801 2.311 16.578 1 91.5 154 THR B O 1
ATOM 3065 N N . ALA B 1 155 ? -2.229 4.445 17 1 83.94 155 ALA B N 1
ATOM 3066 C CA . ALA B 1 155 ? -2.9 4.535 18.297 1 83.94 155 ALA B CA 1
ATOM 3067 C C . ALA B 1 155 ? -4.414 4.605 18.125 1 83.94 155 ALA B C 1
ATOM 3069 O O . ALA B 1 155 ? -5.168 4.125 18.969 1 83.94 155 ALA B O 1
ATOM 3070 N N . ARG B 1 156 ? -4.969 5.105 17.078 1 84.56 156 ARG B N 1
ATOM 3071 C CA . ARG B 1 156 ? -6.363 5.531 17.109 1 84.56 156 ARG B CA 1
ATOM 3072 C C . ARG B 1 156 ? -7.152 4.914 15.961 1 84.56 156 ARG B C 1
ATOM 3074 O O . ARG B 1 156 ? -8.383 4.977 15.945 1 84.56 156 ARG B O 1
ATOM 3081 N N . LEU B 1 157 ? -6.516 4.324 14.969 1 93.5 157 LEU B N 1
ATOM 3082 C CA . LEU B 1 157 ? -7.25 3.887 13.789 1 93.5 157 LEU B CA 1
ATOM 3083 C C . LEU B 1 157 ? -7.938 2.549 14.039 1 93.5 157 LEU B C 1
ATOM 3085 O O . LEU B 1 157 ? -7.32 1.622 14.57 1 93.5 157 LEU B O 1
ATOM 3089 N N . PRO B 1 158 ? -9.203 2.406 13.703 1 95.62 158 PRO B N 1
ATOM 3090 C CA . PRO B 1 158 ? -9.969 1.172 13.922 1 95.62 158 PRO B CA 1
ATOM 3091 C C . PRO B 1 158 ? -9.609 0.077 12.914 1 95.62 158 PRO B C 1
ATOM 3093 O O . PRO B 1 158 ? -9.094 0.371 11.836 1 95.62 158 PRO B O 1
ATOM 3096 N N . LEU B 1 159 ? -9.82 -1.198 13.328 1 97.25 159 LEU B N 1
ATOM 3097 C CA . LEU B 1 159 ? -9.789 -2.281 12.352 1 97.25 159 LEU B CA 1
ATOM 3098 C C . LEU B 1 159 ? -11.016 -2.23 11.445 1 97.25 159 LEU B C 1
ATOM 3100 O O . LEU B 1 159 ? -12.148 -2.309 11.93 1 97.25 159 LEU B O 1
ATOM 3104 N N . VAL B 1 160 ? -10.789 -2.049 10.18 1 96.25 160 VAL B N 1
ATOM 3105 C CA . VAL B 1 160 ? -11.883 -1.906 9.227 1 96.25 160 VAL B CA 1
ATOM 3106 C C . VAL B 1 160 ? -12.164 -3.25 8.555 1 96.25 160 VAL B C 1
ATOM 3108 O O . VAL B 1 160 ? -11.242 -4.027 8.305 1 96.25 160 VAL B O 1
ATOM 3111 N N . PRO B 1 161 ? -13.445 -3.557 8.289 1 93.5 161 PRO B N 1
ATOM 3112 C CA . PRO B 1 161 ? -13.781 -4.797 7.586 1 93.5 161 PRO B CA 1
ATOM 3113 C C . PRO B 1 161 ? -13.492 -4.727 6.09 1 93.5 161 PRO B C 1
ATOM 3115 O O . PRO B 1 161 ? -13.461 -3.639 5.512 1 93.5 161 PRO B O 1
ATOM 3118 N N . PHE B 1 162 ? -13.25 -5.887 5.539 1 92.06 162 PHE B N 1
ATOM 3119 C CA . PHE B 1 162 ? -13.125 -5.961 4.09 1 92.06 162 PHE B CA 1
ATOM 3120 C C . PHE B 1 162 ? -14.414 -5.52 3.41 1 92.06 162 PHE B C 1
ATOM 3122 O O . PHE B 1 162 ? -15.508 -5.902 3.832 1 92.06 162 PHE B O 1
ATOM 3129 N N . PRO B 1 163 ? -14.258 -4.715 2.381 1 90.38 163 PRO B N 1
ATOM 3130 C CA . PRO B 1 163 ? -15.477 -4.223 1.746 1 90.38 163 PRO B CA 1
ATOM 3131 C C . PRO B 1 163 ? -16.203 -5.305 0.955 1 90.38 163 PRO B C 1
ATOM 3133 O O . PRO B 1 163 ? -15.641 -5.883 0.023 1 90.38 163 PRO B O 1
ATOM 3136 N N . GLU B 1 164 ? -17.422 -5.543 1.253 1 83 164 GLU B N 1
ATOM 3137 C CA . GLU B 1 164 ? -18.234 -6.574 0.613 1 83 164 GLU B CA 1
ATOM 3138 C C . GLU B 1 164 ? -18.594 -6.18 -0.813 1 83 164 GLU B C 1
ATOM 3140 O O . GLU B 1 164 ? -18.781 -7.043 -1.674 1 83 164 GLU B O 1
ATOM 3145 N N . HIS B 1 165 ? -18.766 -4.902 -1.11 1 86.88 165 HIS B N 1
ATOM 3146 C CA . HIS B 1 165 ? -19.172 -4.395 -2.414 1 86.88 165 HIS B CA 1
ATOM 3147 C C . HIS B 1 165 ? -18.109 -3.5 -3.021 1 86.88 165 HIS B C 1
ATOM 3149 O O . HIS B 1 165 ? -18.359 -2.338 -3.338 1 86.88 165 HIS B O 1
ATOM 3155 N N . MET B 1 166 ? -17 -4.09 -3.334 1 88.81 166 MET B N 1
ATOM 3156 C CA . MET B 1 166 ? -15.82 -3.367 -3.814 1 88.81 166 MET B CA 1
ATOM 3157 C C . MET B 1 166 ? -16.156 -2.582 -5.082 1 88.81 166 MET B C 1
ATOM 3159 O O . MET B 1 166 ? -15.695 -1.449 -5.25 1 88.81 166 MET B O 1
ATOM 3163 N N . PRO B 1 167 ? -17 -3.15 -5.996 1 87.25 167 PRO B N 1
ATOM 3164 C CA . PRO B 1 167 ? -17.297 -2.389 -7.207 1 87.25 167 PRO B CA 1
ATOM 3165 C C . PRO B 1 167 ? -17.953 -1.042 -6.91 1 87.25 167 PRO B C 1
ATOM 3167 O O . PRO B 1 167 ? -17.844 -0.111 -7.715 1 87.25 167 PRO B O 1
ATOM 3170 N N . GLU B 1 168 ? -18.578 -0.924 -5.789 1 90.56 168 GLU B N 1
ATOM 3171 C CA . GLU B 1 168 ? -19.25 0.319 -5.422 1 90.56 168 GLU B CA 1
ATOM 3172 C C . GLU B 1 168 ? -18.234 1.403 -5.055 1 90.56 168 GLU B C 1
ATOM 3174 O O . GLU B 1 168 ? -18.578 2.582 -4.977 1 90.56 168 GLU B O 1
ATOM 3179 N N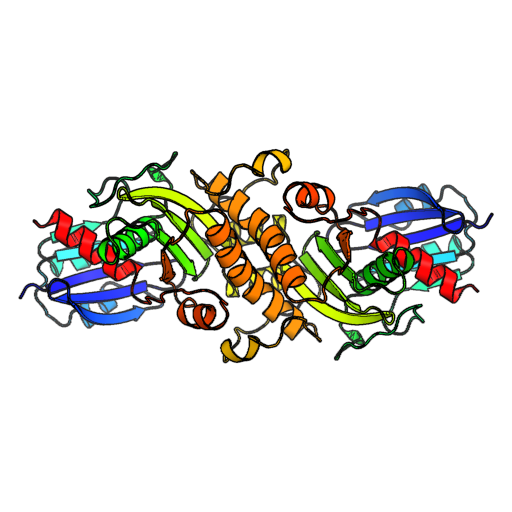 . LEU B 1 169 ? -17.031 1.006 -4.887 1 93.81 169 LEU B N 1
ATOM 3180 C CA . LEU B 1 169 ? -15.984 1.961 -4.535 1 93.81 169 LEU B CA 1
ATOM 3181 C C . LEU B 1 169 ? -15.523 2.738 -5.766 1 93.81 169 LEU B C 1
ATOM 3183 O O . LEU B 1 169 ? -14.82 3.746 -5.641 1 93.81 169 LEU B O 1
ATOM 3187 N N . ARG B 1 170 ? -15.844 2.32 -6.992 1 91.38 170 ARG B N 1
ATOM 3188 C CA . ARG B 1 170 ? -15.344 2.883 -8.242 1 91.38 170 ARG B CA 1
ATOM 3189 C C . ARG B 1 170 ? -15.594 4.387 -8.305 1 91.38 170 ARG B C 1
ATOM 3191 O O . ARG B 1 170 ? -14.773 5.133 -8.844 1 91.38 170 ARG B O 1
ATOM 3198 N N . ASP B 1 171 ? -16.625 4.867 -7.742 1 88.75 171 ASP B N 1
ATOM 3199 C CA . ASP B 1 171 ? -16.969 6.281 -7.852 1 88.75 171 ASP B CA 1
ATOM 3200 C C . ASP B 1 171 ? -16.609 7.035 -6.578 1 88.75 171 ASP B C 1
ATOM 3202 O O . ASP B 1 171 ? -16.969 8.203 -6.414 1 88.75 171 ASP B O 1
ATOM 3206 N N . LYS B 1 172 ? -15.914 6.398 -5.672 1 94.25 172 LYS B N 1
ATOM 3207 C CA . LYS B 1 172 ? -15.469 7.008 -4.422 1 94.25 172 LYS B CA 1
ATOM 3208 C C . LYS B 1 172 ? -13.945 7.059 -4.344 1 94.25 172 LYS B C 1
ATOM 3210 O O . LYS B 1 172 ? -13.305 6.043 -4.074 1 94.25 172 LYS B O 1
ATOM 3215 N N . VAL B 1 173 ? -13.422 8.25 -4.52 1 94.12 173 VAL B N 1
ATOM 3216 C CA . VAL B 1 173 ? -11.969 8.359 -4.59 1 94.12 173 VAL B CA 1
ATOM 3217 C C . VAL B 1 173 ? -11.43 8.945 -3.287 1 94.12 173 V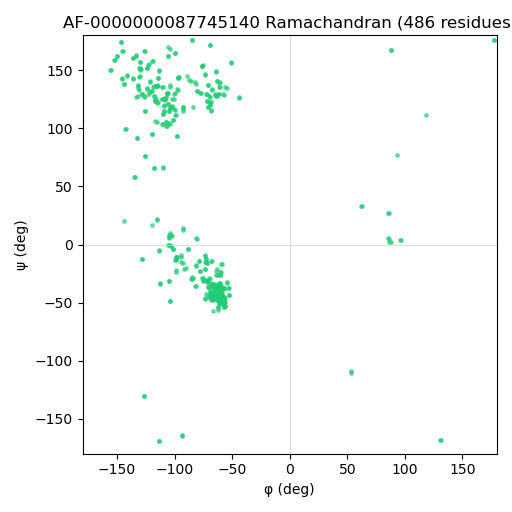AL B C 1
ATOM 3219 O O . VAL B 1 173 ? -10.305 8.648 -2.881 1 94.12 173 VAL B O 1
ATOM 3222 N N . ILE B 1 174 ? -12.258 9.797 -2.674 1 97.44 174 ILE B N 1
ATOM 3223 C CA . ILE B 1 174 ? -11.867 10.5 -1.457 1 97.44 174 ILE B CA 1
ATOM 3224 C C . ILE B 1 174 ? -12.773 10.086 -0.304 1 97.44 174 ILE B C 1
ATOM 3226 O O . ILE B 1 174 ? -14 10.227 -0.388 1 97.44 174 ILE B O 1
ATOM 3230 N N . GLY B 1 175 ? -12.148 9.594 0.737 1 98.12 175 GLY B N 1
ATOM 3231 C CA . GLY B 1 175 ? -12.922 9.188 1.9 1 98.12 175 GLY B CA 1
ATOM 3232 C C . GLY B 1 175 ? -13.453 10.359 2.707 1 98.12 175 GLY B C 1
ATOM 3233 O O . GLY B 1 175 ? -12.766 11.367 2.865 1 98.12 175 GLY B O 1
ATOM 3234 N N . ARG B 1 176 ? -14.656 10.219 3.322 1 97.44 176 ARG B N 1
ATOM 3235 C CA . ARG B 1 176 ? -15.297 11.312 4.051 1 97.44 176 ARG B CA 1
ATOM 3236 C C . ARG B 1 176 ? -15.375 11 5.543 1 97.44 176 ARG B C 1
ATOM 3238 O O . ARG B 1 176 ? -15.859 11.812 6.328 1 97.44 176 ARG B O 1
ATOM 3245 N N . ASP B 1 177 ? -14.992 9.836 5.957 1 97 177 ASP B N 1
ATOM 3246 C CA . ASP B 1 177 ? -14.828 9.43 7.348 1 97 177 ASP B CA 1
ATOM 3247 C C . ASP B 1 177 ? -13.672 8.438 7.492 1 97 177 ASP B C 1
ATOM 3249 O O . ASP B 1 177 ? -13.086 8.008 6.496 1 97 177 ASP B O 1
ATOM 3253 N N . THR B 1 178 ? -13.383 8.109 8.727 1 96.12 178 THR B N 1
ATOM 3254 C CA . THR B 1 178 ? -12.172 7.344 8.992 1 96.12 178 THR B CA 1
ATOM 3255 C C . THR B 1 178 ? -12.242 5.965 8.344 1 96.12 178 THR B C 1
ATOM 3257 O O . THR B 1 178 ? -11.281 5.52 7.719 1 96.12 178 THR B O 1
ATOM 3260 N N . VAL B 1 179 ? -13.375 5.293 8.43 1 96.62 179 VAL B N 1
ATOM 3261 C CA . VAL B 1 179 ? -13.539 3.949 7.883 1 96.62 179 VAL B CA 1
ATOM 3262 C C . VAL B 1 179 ? -13.406 3.986 6.363 1 96.62 179 VAL B C 1
ATOM 3264 O O . VAL B 1 179 ? -12.672 3.186 5.777 1 96.62 179 VAL B O 1
ATOM 3267 N N . GLU B 1 180 ? -14.062 4.938 5.73 1 96.88 180 GLU B N 1
ATOM 3268 C CA . GLU B 1 180 ? -13.945 5.098 4.285 1 96.88 180 GLU B CA 1
ATOM 3269 C C . GLU B 1 180 ? -12.516 5.445 3.885 1 96.88 180 GLU B C 1
ATOM 3271 O O . GLU B 1 180 ? -12.008 4.957 2.869 1 96.88 180 GLU B O 1
ATOM 3276 N N . ALA B 1 181 ? -11.914 6.297 4.633 1 98.12 181 ALA B N 1
ATOM 3277 C CA . ALA B 1 181 ? -10.547 6.727 4.355 1 98.12 181 ALA B CA 1
ATOM 3278 C C . ALA B 1 181 ? -9.594 5.535 4.32 1 98.12 181 ALA B C 1
ATOM 3280 O O . ALA B 1 181 ? -8.773 5.41 3.406 1 98.12 181 ALA B O 1
ATOM 3281 N N . ILE B 1 182 ? -9.719 4.699 5.312 1 98.19 182 ILE B N 1
ATOM 3282 C CA . ILE B 1 182 ? -8.852 3.531 5.43 1 98.19 182 ILE B CA 1
ATOM 3283 C C . ILE B 1 182 ? -9.164 2.541 4.312 1 98.19 182 ILE B C 1
ATOM 3285 O O . ILE B 1 182 ? -8.25 2.025 3.66 1 98.19 182 ILE B O 1
ATOM 3289 N N . THR B 1 183 ? -10.453 2.322 4.078 1 97.88 183 THR B N 1
ATOM 3290 C CA . THR B 1 183 ? -10.875 1.391 3.041 1 97.88 183 THR B CA 1
ATOM 3291 C C . THR B 1 183 ? -10.352 1.82 1.676 1 97.88 183 THR B C 1
ATOM 3293 O O . THR B 1 183 ? -9.711 1.031 0.975 1 97.88 183 THR B O 1
ATOM 3296 N N . LEU B 1 184 ? -10.57 3.051 1.339 1 98.25 184 LEU B N 1
ATOM 3297 C CA . LEU B 1 184 ? -10.18 3.562 0.029 1 98.25 184 LEU B CA 1
ATOM 3298 C C . LEU B 1 184 ? -8.664 3.631 -0.098 1 98.25 184 LEU B C 1
ATOM 3300 O O . LEU B 1 184 ? -8.109 3.371 -1.171 1 98.25 184 LEU B O 1
ATOM 3304 N N . GLY B 1 185 ? -7.988 3.959 0.976 1 98.5 185 GLY B N 1
ATOM 3305 C CA . GLY B 1 185 ? -6.535 3.977 0.96 1 98.5 185 GLY B CA 1
ATOM 3306 C C . GLY B 1 185 ? -5.926 2.623 0.647 1 98.5 185 GLY B C 1
ATOM 3307 O O . GLY B 1 185 ? -5.023 2.52 -0.187 1 98.5 185 GLY B O 1
ATOM 3308 N N . ALA B 1 186 ? -6.434 1.643 1.283 1 97.81 186 ALA B N 1
ATOM 3309 C CA . ALA B 1 186 ? -5.906 0.292 1.104 1 97.81 186 ALA B CA 1
ATOM 3310 C C . ALA B 1 186 ? -6.242 -0.248 -0.284 1 97.81 186 ALA B C 1
ATOM 3312 O O . ALA B 1 186 ? -5.375 -0.789 -0.974 1 97.81 186 ALA B O 1
ATOM 3313 N N . VAL B 1 187 ? -7.457 -0.073 -0.719 1 97.38 187 VAL B N 1
ATOM 3314 C CA . VAL B 1 187 ? -7.93 -0.618 -1.987 1 97.38 187 VAL B CA 1
ATOM 3315 C C . VAL B 1 187 ? -7.215 0.077 -3.145 1 97.38 187 VAL B C 1
ATOM 3317 O O . VAL B 1 187 ? -6.672 -0.583 -4.031 1 97.38 187 VAL B O 1
ATOM 3320 N N . TYR B 1 188 ? -7.125 1.351 -3.139 1 97.75 188 TYR B N 1
ATOM 3321 C CA . TYR B 1 188 ? -6.617 2.084 -4.293 1 97.75 188 TYR B CA 1
ATOM 3322 C C . TYR B 1 188 ? -5.094 2.084 -4.312 1 97.75 188 TYR B C 1
ATOM 3324 O O . TYR B 1 188 ? -4.48 2.379 -5.34 1 97.75 188 TYR B O 1
ATOM 3332 N N . SER B 1 189 ? -4.477 1.781 -3.129 1 98.19 189 SER B N 1
ATOM 3333 C CA . SER B 1 189 ? -3.035 1.562 -3.191 1 98.19 189 SER B CA 1
ATOM 3334 C C . SER B 1 189 ? -2.693 0.404 -4.121 1 98.19 189 SER B C 1
ATOM 3336 O O . SER B 1 189 ? -1.712 0.467 -4.867 1 98.19 189 SER B O 1
ATOM 3338 N N . VAL B 1 190 ? -3.504 -0.636 -4.105 1 97.94 190 VAL B N 1
ATOM 3339 C CA . VAL B 1 190 ? -3.27 -1.804 -4.949 1 97.94 190 VAL B CA 1
ATOM 3340 C C . VAL B 1 190 ? -3.619 -1.472 -6.398 1 97.94 190 VAL B C 1
ATOM 3342 O O . VAL B 1 190 ? -2.826 -1.728 -7.309 1 97.94 190 VAL B O 1
ATOM 3345 N N . VAL B 1 191 ? -4.766 -0.848 -6.605 1 97.62 191 VAL B N 1
ATOM 3346 C CA . VAL B 1 191 ? -5.219 -0.495 -7.949 1 97.62 191 VAL B CA 1
ATOM 3347 C C . VAL B 1 191 ? -4.203 0.439 -8.609 1 97.62 191 VAL B C 1
ATOM 3349 O O . VAL B 1 191 ? -3.838 0.248 -9.766 1 97.62 191 VAL B O 1
ATOM 3352 N N . ALA B 1 192 ? -3.76 1.423 -7.855 1 98.31 192 ALA B N 1
ATOM 3353 C CA . ALA B 1 192 ? -2.773 2.383 -8.344 1 98.31 192 ALA B CA 1
ATOM 3354 C C . ALA B 1 192 ? -1.466 1.689 -8.711 1 98.31 192 ALA B C 1
ATOM 3356 O O . ALA B 1 192 ? -0.835 2.029 -9.711 1 98.31 192 ALA B O 1
ATOM 3357 N N . SER B 1 193 ? -1.047 0.747 -7.898 1 98.5 193 SER B N 1
ATOM 3358 C CA . SER B 1 193 ? 0.191 0.017 -8.156 1 98.5 193 SER B CA 1
ATOM 3359 C C . SER B 1 193 ? 0.11 -0.769 -9.461 1 98.5 193 SER B C 1
ATOM 3361 O O . SER B 1 193 ? 1.061 -0.778 -10.242 1 98.5 193 SER B O 1
ATOM 3363 N N . ILE B 1 194 ? -1.023 -1.44 -9.695 1 98.25 194 ILE B N 1
ATOM 3364 C CA . ILE B 1 194 ? -1.202 -2.18 -10.945 1 98.25 194 ILE B CA 1
ATOM 3365 C C . ILE B 1 194 ? -1.018 -1.239 -12.133 1 98.25 194 ILE B C 1
ATOM 3367 O O . ILE B 1 194 ? -0.274 -1.549 -13.07 1 98.25 194 ILE B O 1
ATOM 3371 N N . GLY B 1 195 ? -1.715 -0.091 -12.055 1 97.69 195 GLY B N 1
ATOM 3372 C CA . GLY B 1 195 ? -1.591 0.885 -13.125 1 97.69 195 GLY B CA 1
ATOM 3373 C C . GLY B 1 195 ? -0.178 1.41 -13.289 1 97.69 195 GLY B C 1
ATOM 3374 O O . GLY B 1 195 ? 0.291 1.6 -14.414 1 97.69 195 GLY B O 1
ATOM 3375 N N . TYR B 1 196 ? 0.452 1.601 -12.195 1 97.75 196 TYR B N 1
ATOM 3376 C CA . TYR B 1 196 ? 1.821 2.102 -12.211 1 97.75 196 TYR B CA 1
ATOM 3377 C C . TYR B 1 196 ? 2.75 1.123 -12.922 1 97.75 196 TYR B C 1
ATOM 3379 O O . TYR B 1 196 ? 3.467 1.499 -13.852 1 97.75 196 TYR B O 1
ATOM 3387 N N . TYR B 1 197 ? 2.773 -0.147 -12.516 1 98.12 197 TYR B N 1
ATOM 3388 C CA . TYR B 1 197 ? 3.652 -1.143 -13.125 1 98.12 197 TYR B CA 1
ATOM 3389 C C . TYR B 1 197 ? 3.307 -1.354 -14.594 1 98.12 197 TYR B C 1
ATOM 3391 O O . TYR B 1 197 ? 4.199 -1.519 -15.43 1 98.12 197 TYR B O 1
ATOM 3399 N N . ARG B 1 198 ? 2.049 -1.378 -14.875 1 97.5 198 ARG B N 1
ATOM 3400 C CA . ARG B 1 198 ? 1.621 -1.468 -16.266 1 97.5 198 ARG B CA 1
ATOM 3401 C C . ARG B 1 198 ? 2.277 -0.382 -17.109 1 97.5 198 ARG B C 1
ATOM 3403 O O . ARG B 1 198 ? 2.744 -0.649 -18.219 1 97.5 198 ARG B O 1
ATOM 3410 N N . SER B 1 199 ? 2.318 0.821 -16.578 1 96.75 199 SER B N 1
ATOM 3411 C CA . SER B 1 199 ? 2.826 1.964 -17.328 1 96.75 199 SER B CA 1
ATOM 3412 C C . SER B 1 199 ? 4.34 1.888 -17.5 1 96.75 199 SER B C 1
ATOM 3414 O O . SER B 1 199 ? 4.91 2.588 -18.328 1 96.75 199 SER B O 1
ATOM 3416 N N . ARG B 1 200 ? 5.02 1.047 -16.719 1 97.06 200 ARG B N 1
ATOM 3417 C CA . ARG B 1 200 ? 6.477 0.957 -16.75 1 97.06 200 ARG B CA 1
ATOM 3418 C C . ARG B 1 200 ? 6.938 -0.219 -17.609 1 97.06 200 ARG B C 1
ATOM 3420 O O . ARG B 1 200 ? 8.133 -0.374 -17.859 1 97.06 200 ARG B O 1
ATOM 3427 N N . LEU B 1 201 ? 6.055 -1.085 -17.969 1 97.62 201 LEU B N 1
ATOM 3428 C CA . LEU B 1 201 ? 6.336 -2.27 -18.766 1 97.62 201 LEU B CA 1
ATOM 3429 C C . LEU B 1 201 ? 5.973 -2.031 -20.234 1 97.62 201 LEU B C 1
ATOM 3431 O O . LEU B 1 201 ? 5.367 -1.012 -20.562 1 97.62 201 LEU B O 1
ATOM 3435 N N . PRO B 1 202 ? 6.473 -2.938 -21.203 1 97.69 202 PRO B N 1
ATOM 3436 C CA . PRO B 1 202 ? 6.156 -2.75 -22.625 1 97.69 202 PRO B CA 1
ATOM 3437 C C . PRO B 1 202 ? 4.66 -2.568 -22.875 1 97.69 202 PRO B C 1
ATOM 3439 O O . PRO B 1 202 ? 3.836 -3.141 -22.156 1 97.69 202 PRO B O 1
ATOM 3442 N N . LYS B 1 203 ? 4.605 -1.884 -24.078 1 93.38 203 LYS B N 1
ATOM 3443 C CA . LYS B 1 203 ? 3.225 -1.608 -24.453 1 93.38 203 LYS B CA 1
ATOM 3444 C C . LYS B 1 203 ? 2.457 -2.902 -24.719 1 93.38 203 LYS B C 1
ATOM 3446 O O . LYS B 1 203 ? 3.014 -3.861 -25.266 1 93.38 203 LYS B O 1
ATOM 3451 N N . ASP B 1 204 ? 1.291 -3.23 -24.203 1 94.62 204 ASP B N 1
ATOM 3452 C CA . ASP B 1 204 ? 0.389 -4.348 -24.469 1 94.62 204 ASP B CA 1
ATOM 3453 C C . ASP B 1 204 ? 0.614 -5.484 -23.469 1 94.62 204 ASP B C 1
ATOM 3455 O O . ASP B 1 204 ? 0.179 -6.613 -23.703 1 94.62 204 ASP B O 1
ATOM 3459 N N . THR B 1 205 ? 1.509 -5.168 -22.547 1 98.5 205 THR B N 1
ATOM 3460 C CA . THR B 1 205 ? 1.656 -6.152 -21.484 1 98.5 205 THR B CA 1
ATOM 3461 C C . THR B 1 205 ? 0.291 -6.633 -21 1 98.5 205 THR B C 1
ATOM 3463 O O . THR B 1 205 ? -0.6 -5.824 -20.734 1 98.5 205 THR B O 1
ATOM 3466 N N . VAL B 1 206 ? 0.125 -7.977 -21 1 98.69 206 VAL B N 1
ATOM 3467 C CA . VAL B 1 206 ? -1.101 -8.57 -20.484 1 98.69 206 VAL B CA 1
ATOM 3468 C C . VAL B 1 206 ? -1.068 -8.57 -18.953 1 98.69 206 VAL B C 1
ATOM 3470 O O . VAL B 1 206 ? -0.068 -8.961 -18.344 1 98.69 206 VAL B O 1
ATOM 3473 N N . ILE B 1 207 ? -2.113 -8.094 -18.344 1 98.62 207 ILE B N 1
ATOM 3474 C CA . ILE B 1 207 ? -2.207 -8.086 -16.891 1 98.62 207 ILE B CA 1
ATOM 3475 C C . ILE B 1 207 ? -3.148 -9.195 -16.438 1 98.62 207 ILE B C 1
ATOM 3477 O O . ILE B 1 207 ? -4.336 -9.188 -16.766 1 98.62 207 ILE B O 1
ATOM 3481 N N . VAL B 1 208 ? -2.633 -10.133 -15.703 1 98.5 208 VAL B N 1
ATOM 3482 C CA . VAL B 1 208 ? -3.414 -11.242 -15.164 1 98.5 208 VAL B CA 1
ATOM 3483 C C . VAL B 1 208 ? -3.529 -11.109 -13.648 1 98.5 208 VAL B C 1
ATOM 3485 O O . VAL B 1 208 ? -2.52 -10.984 -12.953 1 98.5 208 VAL B O 1
ATOM 3488 N N . LEU B 1 209 ? -4.695 -11.109 -13.195 1 97.5 209 LEU B N 1
ATOM 3489 C CA . LEU B 1 209 ? -4.961 -10.898 -11.773 1 97.5 209 LEU B CA 1
ATOM 3490 C C . LEU B 1 209 ? -5.438 -12.188 -11.117 1 97.5 209 LEU B C 1
ATOM 3492 O O . LEU B 1 209 ? -6.477 -12.734 -11.492 1 97.5 209 LEU B O 1
ATOM 3496 N N . GLY B 1 210 ? -4.625 -12.656 -10.219 1 95.12 210 GLY B N 1
ATOM 3497 C CA . GLY B 1 210 ? -4.992 -13.805 -9.406 1 95.12 210 GLY B CA 1
ATOM 3498 C C . GLY B 1 210 ? -5.168 -13.469 -7.938 1 95.12 210 GLY B C 1
ATOM 3499 O O . GLY B 1 210 ? -5.285 -12.297 -7.574 1 95.12 210 GLY B O 1
ATOM 3500 N N . GLY B 1 211 ? -5.277 -14.469 -7.098 1 90.56 211 GLY B N 1
ATOM 3501 C CA . GLY B 1 211 ? -5.453 -14.273 -5.668 1 90.56 211 GLY B CA 1
ATOM 3502 C C . GLY B 1 211 ? -6.906 -14.125 -5.258 1 90.56 211 GLY B C 1
ATOM 3503 O O . GLY B 1 211 ? -7.773 -13.898 -6.102 1 90.56 211 GLY B O 1
ATOM 3504 N N . GLY B 1 212 ? -7.195 -14.195 -4 1 84.94 212 GLY B N 1
ATOM 3505 C CA . GLY B 1 212 ? -8.547 -14.156 -3.473 1 84.94 212 GLY B CA 1
ATOM 3506 C C . GLY B 1 212 ? -9.258 -12.844 -3.738 1 84.94 212 GLY B C 1
ATOM 3507 O O . GLY B 1 212 ? -10.484 -12.805 -3.855 1 84.94 212 GLY B O 1
ATOM 3508 N N . CYS B 1 213 ? -8.508 -11.75 -3.902 1 84.31 213 CYS B N 1
ATOM 3509 C CA . CYS B 1 213 ? -9.102 -10.43 -4.074 1 84.31 213 CYS B CA 1
ATOM 3510 C C . CYS B 1 213 ? -9.055 -10 -5.535 1 84.31 213 CYS B C 1
ATOM 3512 O O . CYS B 1 213 ? -9.539 -8.922 -5.883 1 84.31 213 CYS B O 1
ATOM 3514 N N . GLY B 1 214 ? -8.516 -10.797 -6.359 1 85.81 214 GLY B N 1
ATOM 3515 C CA . GLY B 1 214 ? -8.258 -10.422 -7.742 1 85.81 214 GLY B CA 1
ATOM 3516 C C . GLY B 1 214 ? -9.516 -10.016 -8.492 1 85.81 214 GLY B C 1
ATOM 3517 O O . GLY B 1 214 ? -9.539 -8.992 -9.172 1 85.81 214 GLY B O 1
ATOM 3518 N N . HIS B 1 215 ? -10.539 -10.758 -8.297 1 85 215 HIS B N 1
ATOM 3519 C CA . HIS B 1 215 ? -11.781 -10.5 -9.016 1 85 215 HIS B CA 1
ATOM 3520 C C . HIS B 1 215 ? -12.406 -9.18 -8.578 1 85 215 HIS B C 1
ATOM 3522 O O . HIS B 1 215 ? -13.008 -8.469 -9.391 1 85 215 HIS B O 1
ATOM 3528 N N . HIS B 1 216 ? -12.266 -8.852 -7.371 1 87.88 216 HIS B N 1
ATOM 3529 C CA . HIS B 1 216 ? -12.812 -7.605 -6.836 1 87.88 216 HIS B CA 1
ATOM 3530 C C . HIS B 1 216 ? -12.047 -6.398 -7.363 1 87.88 216 HIS B C 1
ATOM 3532 O O . HIS B 1 216 ? -12.656 -5.391 -7.742 1 87.88 216 HIS B O 1
ATOM 3538 N N . LEU B 1 217 ? -10.797 -6.52 -7.523 1 93.31 217 LEU B N 1
ATOM 3539 C CA . LEU B 1 217 ? -9.922 -5.422 -7.918 1 93.31 217 LEU B CA 1
ATOM 3540 C C . LEU B 1 217 ? -10.078 -5.113 -9.406 1 93.31 217 LEU B C 1
ATOM 3542 O O . LEU B 1 217 ? -9.922 -3.965 -9.82 1 93.31 217 LEU B O 1
ATOM 3546 N N . ALA B 1 218 ? -10.398 -6.145 -10.188 1 93.56 218 ALA B N 1
ATOM 3547 C CA . ALA B 1 218 ? -10.492 -6.004 -11.641 1 93.56 218 ALA B CA 1
ATOM 3548 C C . ALA B 1 218 ? -11.516 -4.934 -12.016 1 93.56 218 ALA B C 1
ATOM 3550 O O . ALA B 1 218 ? -11.297 -4.164 -12.953 1 93.56 218 ALA B O 1
ATOM 3551 N N . SER B 1 219 ? -12.578 -4.816 -11.305 1 91.94 219 SER B N 1
ATOM 3552 C CA . SER B 1 219 ? -13.664 -3.887 -11.617 1 91.94 219 SER B CA 1
ATOM 3553 C C . SER B 1 219 ? -13.258 -2.449 -11.312 1 91.94 219 SER B C 1
ATOM 3555 O O . SER B 1 219 ? -13.914 -1.506 -11.758 1 91.94 219 SER B O 1
ATOM 3557 N N . LEU B 1 220 ? -12.219 -2.25 -10.594 1 95.19 220 LEU B N 1
ATOM 3558 C CA . LEU B 1 220 ? -11.805 -0.919 -10.164 1 95.19 220 LEU B CA 1
ATOM 3559 C C . LEU B 1 220 ? -10.711 -0.371 -11.07 1 95.19 220 LEU B C 1
ATOM 3561 O O . LEU B 1 220 ? -10.375 0.812 -11 1 95.19 220 LEU B O 1
ATOM 3565 N N . CYS B 1 221 ? -10.156 -1.246 -11.93 1 95.12 221 CYS B N 1
ATOM 3566 C CA . CYS B 1 221 ? -9.117 -0.821 -12.867 1 95.12 221 CYS B CA 1
ATOM 3567 C C . CYS B 1 221 ? -9.727 -0.155 -14.094 1 95.12 221 CYS B C 1
ATOM 3569 O O . CYS B 1 221 ? -10.758 -0.604 -14.602 1 95.12 221 CYS B O 1
ATOM 3571 N N . ASP B 1 222 ? -9.117 0.941 -14.562 1 93.44 222 ASP B N 1
ATOM 3572 C CA . ASP B 1 222 ? -9.578 1.625 -15.766 1 93.44 222 ASP B CA 1
ATOM 3573 C C . ASP B 1 222 ? -8.852 1.114 -17 1 93.44 222 ASP B C 1
ATOM 3575 O O . ASP B 1 222 ? -8.781 1.808 -18.016 1 93.44 222 ASP B O 1
ATOM 3579 N N . PHE B 1 223 ? -8.164 0.028 -16.969 1 94.19 223 PHE B N 1
ATOM 3580 C CA . PHE B 1 223 ? -7.453 -0.662 -18.047 1 94.19 223 PHE B CA 1
ATOM 3581 C C . PHE B 1 223 ? -7.75 -2.156 -18.016 1 94.19 223 PHE B C 1
ATOM 3583 O O . PHE B 1 223 ? -8.281 -2.67 -17.031 1 94.19 223 PHE B O 1
ATOM 3590 N N . ASP B 1 224 ? -7.492 -2.814 -19.047 1 94.88 224 ASP B N 1
ATOM 3591 C CA . ASP B 1 224 ? -7.859 -4.219 -19.188 1 94.88 224 ASP B CA 1
ATOM 3592 C C . ASP B 1 224 ? -7.023 -5.098 -18.266 1 94.88 224 ASP B C 1
ATOM 3594 O O . ASP B 1 224 ? -5.793 -5.008 -18.266 1 94.88 224 ASP B O 1
ATOM 3598 N N . VAL B 1 225 ? -7.648 -5.816 -17.438 1 96.81 225 VAL B N 1
ATOM 3599 C CA . VAL B 1 225 ? -7.039 -6.844 -16.609 1 96.81 225 VAL B CA 1
ATOM 3600 C C . VAL B 1 225 ? -7.832 -8.141 -16.719 1 96.81 225 VAL B C 1
ATOM 3602 O O . VAL B 1 225 ? -9.055 -8.117 -16.891 1 96.81 225 VAL B O 1
ATOM 3605 N N . LEU B 1 226 ? -7.195 -9.25 -16.672 1 97.12 226 LEU B N 1
ATOM 3606 C CA . LEU B 1 226 ? -7.832 -10.555 -16.812 1 97.12 226 LEU B CA 1
ATOM 3607 C C . LEU B 1 226 ? -7.809 -11.32 -15.492 1 97.12 226 LEU B C 1
ATOM 3609 O O . LEU B 1 226 ? -6.781 -11.898 -15.125 1 97.12 226 LEU B O 1
ATOM 3613 N N . PRO B 1 227 ? -8.93 -11.367 -14.82 1 96.12 227 PRO B N 1
ATOM 3614 C CA . PRO B 1 227 ? -8.969 -12.148 -13.578 1 96.12 227 PRO B CA 1
ATOM 3615 C C . PRO B 1 227 ? -8.906 -13.648 -13.82 1 96.12 227 PRO B C 1
ATOM 3617 O O . PRO B 1 227 ? -9.477 -14.148 -14.789 1 96.12 227 PRO B O 1
ATOM 3620 N N . ASP B 1 228 ? -8.133 -14.32 -13.039 1 96 228 ASP B N 1
ATOM 3621 C CA . ASP B 1 228 ? -8.023 -15.781 -13.039 1 96 228 ASP B CA 1
ATOM 3622 C C . ASP B 1 228 ? -7.855 -16.312 -11.617 1 96 228 ASP B C 1
ATOM 3624 O O . ASP B 1 228 ? -6.73 -16.422 -11.117 1 96 228 ASP B O 1
ATOM 3628 N N . GLU B 1 229 ? -8.898 -16.797 -11 1 91.5 229 GLU B N 1
ATOM 3629 C CA . GLU B 1 229 ? -8.898 -17.234 -9.602 1 91.5 229 GLU B CA 1
ATOM 3630 C C . GLU B 1 229 ? -8.156 -18.547 -9.43 1 91.5 229 GLU B C 1
ATOM 3632 O O . GLU B 1 229 ? -7.855 -18.953 -8.305 1 91.5 229 GLU B O 1
ATOM 3637 N N . HIS B 1 230 ? -7.801 -19.203 -10.469 1 95 230 HIS B N 1
ATOM 3638 C CA . HIS B 1 230 ? -7.125 -20.484 -10.398 1 95 230 HIS B CA 1
ATOM 3639 C C . HIS B 1 230 ? -5.715 -20.406 -10.977 1 95 230 HIS B C 1
ATOM 3641 O O . HIS B 1 230 ? -5.129 -21.422 -11.344 1 95 230 HIS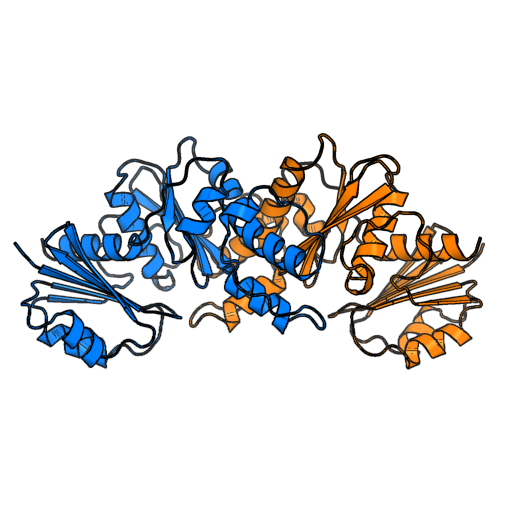 B O 1
ATOM 3647 N N . LEU B 1 231 ? -5.242 -19.219 -10.992 1 96.81 231 LEU B N 1
ATOM 3648 C CA . LEU B 1 231 ? -3.994 -18.938 -11.695 1 96.81 231 LEU B CA 1
ATOM 3649 C C . LEU B 1 231 ? -2.861 -19.812 -11.156 1 96.81 231 LEU B C 1
ATOM 3651 O O . LEU B 1 231 ? -2.189 -20.5 -11.93 1 96.81 231 LEU B O 1
ATOM 3655 N N . ALA B 1 232 ? -2.621 -19.812 -9.859 1 96.69 232 ALA B N 1
ATOM 3656 C CA . ALA B 1 232 ? -1.539 -20.594 -9.258 1 96.69 232 ALA B CA 1
ATOM 3657 C C . ALA B 1 232 ? -1.754 -22.078 -9.469 1 96.69 232 ALA B C 1
ATOM 3659 O O . ALA B 1 232 ? -0.81 -22.812 -9.773 1 96.69 232 ALA B O 1
ATOM 3660 N N . SER B 1 233 ? -2.982 -22.562 -9.32 1 97.75 233 SER B N 1
ATOM 3661 C CA . SER B 1 233 ? -3.311 -23.969 -9.516 1 97.75 233 SER B CA 1
ATOM 3662 C C . SER B 1 233 ? -3.07 -24.391 -10.961 1 97.75 233 SER B C 1
ATOM 3664 O O . SER B 1 233 ? -2.568 -25.5 -11.211 1 97.75 233 SER B O 1
ATOM 3666 N N . LYS B 1 234 ? -3.492 -23.516 -11.852 1 98.31 234 LYS B N 1
ATOM 3667 C CA . LYS B 1 234 ? -3.227 -23.766 -13.266 1 98.31 234 LYS B CA 1
ATOM 3668 C C . LYS B 1 234 ? -1.729 -23.922 -13.531 1 98.31 234 LYS B C 1
ATOM 3670 O O . LYS B 1 234 ? -1.302 -24.844 -14.211 1 98.31 234 LYS B O 1
ATOM 3675 N N . GLY B 1 235 ? -0.979 -23.016 -12.945 1 98.62 235 GLY B N 1
ATOM 3676 C CA . GLY B 1 235 ? 0.466 -23.078 -13.086 1 98.62 235 GLY B CA 1
ATOM 3677 C C . GLY B 1 235 ? 1.054 -24.359 -12.523 1 98.62 235 GLY B C 1
ATOM 3678 O O . GLY B 1 235 ? 1.916 -24.984 -13.148 1 98.62 235 GLY B O 1
ATOM 3679 N N . LEU B 1 236 ? 0.596 -24.75 -11.375 1 98.5 236 LEU B N 1
ATOM 3680 C CA . LEU B 1 236 ? 1.051 -25.984 -10.75 1 98.5 236 LEU B CA 1
ATOM 3681 C C . LEU B 1 236 ? 0.748 -27.188 -11.641 1 98.5 236 LEU B C 1
ATOM 3683 O O . LEU B 1 236 ? 1.597 -28.062 -11.82 1 98.5 236 LEU B O 1
ATOM 3687 N N . ASN B 1 237 ? -0.427 -27.219 -12.164 1 98.56 237 ASN B N 1
ATOM 3688 C CA . ASN B 1 237 ? -0.795 -28.312 -13.062 1 98.56 237 ASN B CA 1
ATOM 3689 C C . ASN B 1 237 ? 0.113 -28.359 -14.289 1 98.56 237 ASN B C 1
ATOM 3691 O O . ASN B 1 237 ? 0.552 -29.438 -14.703 1 98.56 237 ASN B O 1
ATOM 3695 N N . ARG B 1 238 ? 0.389 -27.188 -14.844 1 98.56 238 ARG B N 1
ATOM 3696 C CA . ARG B 1 238 ? 1.251 -27.141 -16.031 1 98.56 238 ARG B CA 1
ATOM 3697 C C . ARG B 1 238 ? 2.662 -27.609 -15.695 1 98.56 238 ARG B C 1
ATOM 3699 O O . ARG B 1 238 ? 3.307 -28.266 -16.5 1 98.56 238 ARG B O 1
ATOM 3706 N N . ILE B 1 239 ? 3.135 -27.219 -14.531 1 98.5 239 ILE B N 1
ATOM 3707 C CA . ILE B 1 239 ? 4.453 -27.656 -14.086 1 98.5 239 ILE B CA 1
ATOM 3708 C C . ILE B 1 239 ? 4.461 -29.172 -13.906 1 98.5 239 ILE B C 1
ATOM 3710 O O . ILE B 1 239 ? 5.402 -29.844 -14.32 1 98.5 239 ILE B O 1
ATOM 3714 N N . LEU B 1 240 ? 3.42 -29.703 -13.281 1 98.19 240 LEU B N 1
ATOM 3715 C CA . LEU B 1 240 ? 3.27 -31.141 -13.078 1 98.19 240 LEU B CA 1
ATOM 3716 C C . LEU B 1 240 ? 3.299 -31.891 -14.406 1 98.19 240 LEU B C 1
ATOM 3718 O O . LEU B 1 240 ? 4.059 -32.844 -14.57 1 98.19 240 LEU B O 1
ATOM 3722 N N . LEU B 1 241 ? 2.547 -31.453 -15.383 1 97.69 241 LEU B N 1
ATOM 3723 C CA . LEU B 1 241 ? 2.461 -32.094 -16.688 1 97.69 241 LEU B CA 1
ATOM 3724 C C . LEU B 1 241 ? 3.791 -32 -17.438 1 97.69 241 LEU B C 1
ATOM 3726 O O . LEU B 1 241 ? 4.172 -32.938 -18.156 1 97.69 241 LEU B O 1
ATOM 3730 N N . TYR B 1 242 ? 4.441 -30.875 -17.266 1 97.38 242 TYR B N 1
ATOM 3731 C CA . TYR B 1 242 ? 5.746 -30.656 -17.875 1 97.38 242 TYR B CA 1
ATOM 3732 C C . TYR B 1 242 ? 6.758 -31.688 -17.375 1 97.38 242 TYR B C 1
ATOM 3734 O O . TYR B 1 242 ? 7.652 -32.094 -18.125 1 97.38 242 TYR B O 1
ATOM 3742 N N . ASN B 1 243 ? 6.621 -32.094 -16.156 1 96.38 243 ASN B N 1
ATOM 3743 C CA . ASN B 1 243 ? 7.586 -33 -15.539 1 96.38 243 ASN B CA 1
ATOM 3744 C C . ASN B 1 243 ? 7.164 -34.438 -15.695 1 96.38 243 ASN B C 1
ATOM 3746 O O . ASN B 1 243 ? 7.957 -35.344 -15.445 1 96.38 243 ASN B O 1
ATOM 3750 N N . GLU B 1 244 ? 5.922 -34.781 -16.031 1 90.56 244 GLU B N 1
ATOM 3751 C CA . GLU B 1 244 ? 5.441 -36.125 -16.281 1 90.56 244 GLU B CA 1
ATOM 3752 C C . GLU B 1 244 ? 5.688 -36.562 -17.719 1 90.56 244 GLU B C 1
ATOM 3754 O O . GLU B 1 244 ? 5.727 -37.75 -18.031 1 90.56 244 GLU B O 1
ATOM 3759 N N . ASN B 1 245 ? 5.711 -35.656 -18.688 1 74.94 245 ASN B N 1
ATOM 3760 C CA . ASN B 1 245 ? 5.973 -35.969 -20.094 1 74.94 245 ASN B CA 1
ATOM 3761 C C . ASN B 1 245 ? 7.465 -35.938 -20.406 1 74.94 245 ASN B C 1
ATOM 3763 O O . ASN B 1 245 ? 7.945 -36.719 -21.234 1 74.94 245 ASN B O 1
#

Nearest PDB structures (foldseek):
  4o5f-assembly1_B  TM=8.674E-01  e=3.820E-18  Burkholderia thailandensis E264
  3djc-assembly2_C  TM=8.839E-01  e=7.752E-18  Legionella pneumophila subsp. pneumophila str. Philadelphia 1
  3djc-assembly2_D  TM=8.522E-01  e=2.845E-18  Legionella pneumophila subsp. pneumophila str. Philadelphia 1
  5b8h-assembly1_A  TM=8.265E-01  e=1.107E-18  Burkholderia cenocepacia J2315
  5b8h-assembly1_B  TM=8.347E-01  e=2.112E-17  Burkholderia cenocepacia J2315

Solvent-accessible surface area (backbone atoms only — not comparable to full-atom values): 25724 Å² total; per-residue (Å²): 135,54,32,34,38,27,35,45,31,50,93,68,38,23,40,40,33,38,24,48,69,91,41,82,71,46,72,50,78,33,76,73,83,42,47,66,58,52,51,60,70,55,63,82,55,74,28,53,30,33,33,40,37,65,70,55,85,84,56,59,65,44,52,55,46,42,58,75,47,19,75,39,72,44,69,66,47,79,80,51,76,59,97,55,45,81,56,41,80,43,53,85,71,52,58,59,63,58,52,20,29,50,48,24,50,40,72,76,42,68,70,38,34,32,39,39,32,35,30,41,73,44,25,35,46,34,37,30,38,42,86,42,33,34,53,27,22,26,32,31,62,8,52,67,45,35,32,49,37,41,28,71,77,40,86,74,50,68,74,60,77,81,72,87,59,50,62,70,43,65,84,52,87,60,15,40,36,68,66,46,6,40,52,44,21,32,53,43,27,52,52,19,28,54,55,43,54,56,72,74,45,62,90,80,48,42,38,37,25,16,38,86,47,16,66,54,51,50,68,62,46,95,60,86,60,45,65,34,82,51,29,43,53,48,8,39,46,52,36,47,53,65,71,72,108,134,55,30,34,37,28,35,45,32,49,94,70,38,24,41,41,34,38,24,49,70,92,41,82,71,47,73,50,78,33,75,73,83,42,44,64,58,50,50,60,70,55,63,84,55,77,26,53,29,31,34,41,36,66,71,52,91,80,53,60,67,44,52,56,45,40,56,74,47,18,75,38,70,43,70,67,45,78,80,51,77,59,98,53,45,81,55,41,81,44,52,86,71,52,58,58,65,59,51,20,30,49,47,22,52,40,72,76,42,69,70,37,36,33,40,40,32,35,30,40,74,45,26,35,46,33,36,29,40,42,87,42,33,33,52,27,23,25,32,30,62,8,50,68,46,36,33,50,38,41,25,69,77,38,86,75,49,70,74,60,77,82,71,89,58,50,63,72,44,65,83,52,85,60,15,39,38,68,65,45,6,39,50,46,21,32,52,42,28,53,53,20,29,53,54,44,53,54,72,74,45,63,90,81,47,42,36,36,25,15,37,84,45,16,66,53,51,48,66,63,46,97,58,86,58,45,65,34,82,51,30,42,51,47,7,39,45,51,37,48,52,64,70,74,108

Sequence (490 aa):
MSQYLTIDQGNTEAKISLWEDKELVDTVIDTRLTPSSVEEFVGGRRLKGAIYCSVVQNNGPVINKLSHLARCVYRLSPSTPLPIKLDYATPQTLGVDRIASAVGAWSDFPGRDILVVDAGTAVTYDYVDSTGTYRGGNIAPGINMEFKALNQFTARLPLVPFPEHMPELRDKVIGRDTVEAITLGAVYSVVASIGYYRSRLPKDTVIVLGGGCGHHLASLCDFDVLPDEHLASKGLNRILLYNENMSQYLTIDQGNTEAKISLWEDKELVDTVIDTRLTPSSVEEFVGGRRLKGAIYCSVVQNNGPVINKLSHLARCVYRLSPSTPLPIKLDYATPQTLGVDRIASAVGAWSDFPGRDILVVDAGTAVTYDYVDSTGTYRGGNIAPGINMEFKALNQFTARLPLVPFPEHMPELRDKVIGRDTVEAITLGAVYSVVASIGYYRSRLPKDTVIVLGGGCGHHLASLCDFDVLPDEHLASKGLNRILLYNEN

pLDDT: mean 94.91, std 4.63, range [66.38, 98.88]

Secondary structure (DSSP, 8-state):
--EEEEEEE-SS-EEEEEEETTEEEEEEEESS--HHHHHHHHTT--EEEEEEEESSS--HHHHHHHHHHEEEEEE--TTS--SSEE--S-GGGS-HHHHHHHHHHHHHSTTS-EEEEEESSEEEEEEE-TTSEEEEEEEEE-HHHHHHHHHHHSSSPPPPPPPTTGGGGGG--S-SSHHHHHHHHHHHHHHHHHHHHHHHSPTT-EEEEESTTHHHHHTT-SS--EE-TTHHHHHHHHHHHHHH-/--EEEEEEE-SS-EEEEEEETTEEEEEEEESS--HHHHHHHHTTPPEEEEEEEESSS--HHHHHHHHHHEEEEEE--TTS--SSEE--S-GGGS-HHHHHHHHHHHHHSTTS-EEEEEESSEEEEEEE-TTSEEEEEEEEE-HHHHHHHHHHHSSSPPPPPPPTTGGGGGG--S-SSHHHHHHHHHHHHHHHHHHHHHHHSPTT-EEEEESTTHHHHHTT-SS--EE-TTHHHHHHHHHHHHHH-

Organism: NCBI:txid2094150